Protein AF-A0A949H6M0-F1 (afdb_monomer)

Solvent-accessible surface area (backbone atoms only — not comparable to full-atom values): 24194 Å² total; per-residue (Å²): 130,70,52,68,31,23,47,37,18,48,28,75,62,66,62,69,62,49,54,53,53,49,50,55,47,35,64,76,67,65,34,36,85,38,43,33,29,34,35,40,41,82,47,82,91,57,28,32,40,41,32,39,29,36,50,28,89,49,83,76,54,71,60,66,71,59,50,58,53,56,74,68,38,76,78,55,48,49,75,48,101,52,68,36,48,71,66,57,51,56,74,70,55,92,73,76,76,52,73,49,37,47,68,74,47,67,70,84,65,76,60,91,63,70,55,74,60,68,62,91,70,62,71,73,78,62,78,83,67,99,50,28,68,64,45,18,56,46,35,41,52,48,48,36,54,48,37,72,61,40,53,48,43,47,69,55,53,45,48,54,41,40,76,71,72,44,70,89,54,62,58,56,54,55,50,37,38,33,53,39,33,33,46,61,47,96,83,64,50,36,36,35,46,30,67,26,32,33,26,53,21,82,39,43,100,56,44,72,21,27,35,62,36,24,41,46,52,72,66,51,54,51,54,46,52,75,74,39,56,63,45,75,46,70,23,56,82,22,63,41,49,53,29,43,36,30,40,96,53,54,51,70,57,54,34,49,58,27,46,77,68,73,40,77,50,41,64,44,77,45,55,10,50,54,45,48,69,71,49,62,38,55,67,60,47,59,73,69,38,49,72,53,81,91,77,58,68,90,55,33,48,40,20,36,52,75,74,84,52,70,45,80,48,78,90,78,75,64,65,61,32,26,31,42,34,23,69,60,77,88,85,74,83,81,50,86,78,60,68,35,52,74,42,74,36,31,34,42,42,98,75,72,41,40,28,46,75,59,68,45,32,40,51,38,51,28,27,52,76,69,70,50,83,44,61,30,43,66,42,73,90,63,12,36,35,38,36,41,56,92,60,40,60,31,63,75,62,49,21,19,58,17,49,41,58,53,44,66,61,39,83,55,93,72,22,38,36,40,68,20,48,49,60,67,46,50,62,57,44,30,78,31,64,60,51,38,78,54,134

Sequence (439 aa):
MMPRWYRAYEAHGRLKLKLDQLRGLIERQRMGDVVPVLRVERAPGNQYYLFLGIEHETIGEMPEWVRDVLDRANFLGRPIDKPFTLDEIRSMVGSEVVVHDYMRLLPFHRTDRPPIAAADGAAELDEGHPQAIDESDRCQTFVQLLSALGSGSIATLQRIWHELGGGPGRSLTRMLRLLGYLETDRTGRHWAMAPTVFVPIAHGPHAGAVLLCGRRDQRLVAALAAAFQVEHVMQPHGVGPAACIIHDATPAALVRTAAEQRVTARAMDDLGARLARALPDLGGWVERLEHIPGVHPGRFSVARYDGREFAPVAFSSGQSGLYDLRTRHSRGEPTAQDRAVEYTLLYHAPTGRWLRGDWHGMRYAAIDWAGIACPIQYDPATGWLRVDAQRRWPELYERALVLATGRLPTWRNDGWEYEGIDPQLIATLTPKLNLVREE

Secondary structure (DSSP, 8-state):
---EEEEEEEEES-HHHHHHHHHHHHHHTTGGGT--EEEEEE-GGGEEEEEEEEE-SSTT---HHHHHHHHT-GGG-EEEEEEE-HHHHHHH-SS--EEEETTT-------------STTSSTTS-S--TTHHHHHHHHHHHHHHHHHH-EEEHHHHHHHHHHTT---THHHHHHHHHTTSEEE-TTSSEEEEPPEEEEE--SSTTTT-EEEES---HHHHHHHHHHSEEEEEPPGGG-SPPEEEEES--HHHHHHHHHHTT--EEE-S-HHHHHHHHS--HHHHHHTSEE-TT--GGGEEEEEE-SSSEEE--TTS--SEEEEEEE--SSSPPPGGGGS--EEEEEEGGGTEEEE--HHHHHHHHHHHTT--EEEEEETTTTEEEEEGGGPPPHHHHHHHHHHHS-PPEEETTEEEE-S--HHHHHHHHHHHTEEEE-

Nearest PDB structures (foldseek):
  1phz-assembly1_A  TM=2.791E-01  e=1.138E-01  Rattus norvegicus
  5ent-assembly1_B  TM=4.154E-01  e=1.964E+00  Escherichia coli K-12
  5wa4-assembly1_F  TM=2.236E-01  e=9.638E-01  Thermobispora bispora DSM 43833

Radius of gyration: 25.54 Å; Cα contacts (8 Å, |Δi|>4): 781; chains: 1; bounding box: 56×47×79 Å

Structure (mmCIF, N/CA/C/O backbone):
data_AF-A0A949H6M0-F1
#
_entry.id   AF-A0A949H6M0-F1
#
loop_
_atom_site.group_PDB
_atom_site.id
_atom_site.type_symbol
_atom_site.label_atom_id
_atom_site.label_alt_id
_atom_site.label_comp_id
_atom_site.label_asym_id
_atom_site.label_entity_id
_atom_site.label_seq_id
_atom_site.pdbx_PDB_ins_code
_atom_site.Cartn_x
_atom_site.Cartn_y
_atom_site.Cartn_z
_atom_site.occupancy
_atom_site.B_iso_or_equiv
_atom_site.auth_seq_id
_atom_site.auth_comp_id
_atom_site.auth_asym_id
_atom_site.auth_atom_id
_atom_site.pdbx_PDB_model_num
ATOM 1 N N . MET A 1 1 ? 3.187 -19.108 15.963 1.00 57.84 1 MET A N 1
ATOM 2 C CA . MET A 1 1 ? 2.736 -18.049 16.891 1.00 57.84 1 MET A CA 1
ATOM 3 C C . MET A 1 1 ? 3.398 -18.374 18.217 1.00 57.84 1 MET A C 1
ATOM 5 O O . MET A 1 1 ? 3.224 -19.504 18.655 1.00 57.84 1 MET A O 1
ATOM 9 N N . MET A 1 2 ? 4.247 -17.497 18.762 1.00 79.69 2 MET A N 1
ATOM 10 C CA . MET A 1 2 ? 4.933 -17.787 20.030 1.00 79.69 2 MET A CA 1
ATOM 11 C C . MET A 1 2 ? 3.893 -17.898 21.156 1.00 79.69 2 MET A C 1
ATOM 13 O O . MET A 1 2 ? 2.959 -17.087 21.178 1.00 79.69 2 MET A O 1
ATOM 17 N N . PRO A 1 3 ? 3.979 -18.908 22.041 1.00 87.62 3 PRO A N 1
ATOM 18 C CA . PRO A 1 3 ? 3.060 -19.011 23.161 1.00 87.62 3 PRO A CA 1
ATOM 19 C C . PRO A 1 3 ? 3.249 -17.813 24.098 1.00 87.62 3 PRO A C 1
ATOM 21 O O . PRO A 1 3 ? 4.367 -17.384 24.384 1.00 87.62 3 PRO A O 1
ATOM 24 N N . ARG A 1 4 ? 2.128 -17.260 24.570 1.00 91.50 4 ARG A N 1
ATOM 25 C CA . ARG A 1 4 ? 2.112 -16.144 25.515 1.00 91.50 4 ARG A CA 1
ATOM 26 C C . ARG A 1 4 ? 1.713 -16.645 26.893 1.00 91.50 4 ARG A C 1
ATOM 28 O O . ARG A 1 4 ? 0.636 -17.218 27.056 1.00 91.50 4 ARG A O 1
ATOM 35 N N . TRP A 1 5 ? 2.548 -16.365 27.880 1.00 95.31 5 TRP A N 1
ATOM 36 C CA . TRP A 1 5 ? 2.284 -16.625 29.294 1.00 95.31 5 TRP A CA 1
ATOM 37 C C . TRP A 1 5 ? 2.480 -15.337 30.093 1.00 95.31 5 TRP A C 1
ATOM 39 O O . TRP A 1 5 ? 2.873 -14.320 29.531 1.00 95.31 5 TRP A O 1
ATOM 49 N N . TYR A 1 6 ? 2.154 -15.333 31.380 1.00 95.94 6 TYR A N 1
ATOM 50 C CA . TYR A 1 6 ? 2.202 -14.125 32.194 1.00 95.94 6 TYR A CA 1
ATOM 51 C C . TYR A 1 6 ? 3.027 -14.320 33.463 1.00 95.94 6 TYR A C 1
ATOM 53 O O . TYR A 1 6 ? 2.787 -15.261 34.219 1.00 95.94 6 TYR A O 1
ATOM 61 N N . ARG A 1 7 ? 3.955 -13.395 33.732 1.00 96.19 7 ARG A N 1
ATOM 62 C CA . ARG A 1 7 ? 4.622 -13.276 35.037 1.00 96.19 7 ARG A CA 1
ATOM 63 C C . ARG A 1 7 ? 3.887 -12.244 35.877 1.00 96.19 7 ARG A C 1
ATOM 65 O O . ARG A 1 7 ? 3.662 -11.122 35.416 1.00 96.19 7 ARG A O 1
ATOM 72 N N . ALA A 1 8 ? 3.506 -12.627 37.089 1.00 95.56 8 ALA A N 1
ATOM 73 C CA . ALA A 1 8 ? 2.775 -11.755 37.994 1.00 95.56 8 ALA A CA 1
ATOM 74 C C . ALA A 1 8 ? 3.709 -11.086 39.008 1.00 95.56 8 ALA A C 1
ATOM 76 O O . ALA A 1 8 ? 4.659 -11.698 39.500 1.00 95.56 8 ALA A O 1
ATOM 77 N N . TYR A 1 9 ? 3.401 -9.836 39.336 1.00 96.25 9 TYR A N 1
ATOM 78 C CA . TYR A 1 9 ? 4.044 -9.078 40.399 1.00 96.25 9 TYR A CA 1
ATOM 79 C C . TYR A 1 9 ? 2.986 -8.512 41.334 1.00 96.25 9 TYR A C 1
ATOM 81 O O . TYR A 1 9 ? 2.017 -7.892 40.894 1.00 96.25 9 TYR A O 1
ATOM 89 N N . GLU A 1 10 ? 3.197 -8.706 42.626 1.00 95.12 10 GLU A N 1
ATOM 90 C CA . GLU A 1 10 ? 2.389 -8.132 43.685 1.00 95.12 10 GLU A CA 1
ATOM 91 C C . GLU A 1 10 ? 2.952 -6.761 44.071 1.00 95.12 10 GLU A C 1
ATOM 93 O O . GLU A 1 10 ? 4.084 -6.629 44.551 1.00 95.12 10 GLU A O 1
ATOM 98 N N . ALA A 1 11 ? 2.154 -5.717 43.863 1.00 94.75 11 ALA A N 1
ATOM 99 C CA . ALA A 1 11 ? 2.569 -4.338 44.031 1.00 94.75 11 ALA A CA 1
ATOM 100 C C . ALA A 1 11 ? 1.609 -3.558 44.935 1.00 94.75 11 ALA A C 1
ATOM 102 O O . ALA A 1 11 ? 0.403 -3.774 44.952 1.00 94.75 11 ALA A O 1
ATOM 103 N N . HIS A 1 12 ? 2.170 -2.580 45.645 1.00 93.56 12 HIS A N 1
ATOM 104 C CA . HIS A 1 12 ? 1.432 -1.634 46.478 1.00 93.56 12 HIS A CA 1
ATOM 105 C C . HIS A 1 12 ? 1.715 -0.193 46.033 1.00 93.56 12 HIS A C 1
ATOM 107 O O . HIS A 1 12 ? 2.784 0.097 45.484 1.00 93.56 12 HIS A O 1
ATOM 113 N N . GLY A 1 13 ? 0.782 0.729 46.285 1.00 92.75 13 GLY A N 1
ATOM 114 C CA . GLY A 1 13 ? 0.997 2.173 46.123 1.00 92.75 13 GLY A CA 1
ATOM 115 C C . GLY A 1 13 ? 0.301 2.792 44.906 1.00 92.75 13 GLY A C 1
ATOM 116 O O . GLY A 1 13 ? -0.757 2.351 44.477 1.00 92.75 13 GLY A O 1
ATOM 117 N N . ARG A 1 14 ? 0.864 3.863 44.334 1.00 91.81 14 ARG A N 1
ATOM 118 C CA . ARG A 1 14 ? 0.225 4.592 43.219 1.00 91.81 14 ARG A CA 1
ATOM 119 C C . ARG A 1 14 ? 0.394 3.844 41.892 1.00 91.81 14 ARG A C 1
ATOM 121 O O . ARG A 1 14 ? 1.425 3.993 41.241 1.00 91.81 14 ARG A O 1
ATOM 128 N N . LEU A 1 15 ? -0.640 3.114 41.465 1.00 86.94 15 LEU A N 1
ATOM 129 C CA . LEU A 1 15 ? -0.653 2.339 40.213 1.00 86.94 15 LEU A CA 1
ATOM 130 C C . LEU A 1 15 ? -0.144 3.138 39.002 1.00 86.94 15 LEU A C 1
ATOM 132 O O . LEU A 1 15 ? 0.740 2.671 38.294 1.00 86.94 15 LEU A O 1
ATOM 136 N N . LYS A 1 16 ? -0.647 4.362 38.793 1.00 84.31 16 LYS A N 1
ATOM 137 C CA . LYS A 1 16 ? -0.261 5.204 37.646 1.00 84.31 16 LYS A CA 1
ATOM 138 C C . LYS A 1 16 ? 1.256 5.419 37.556 1.00 84.31 16 LYS A C 1
ATOM 140 O O . LYS A 1 16 ? 1.829 5.222 36.495 1.00 84.31 16 LYS A O 1
ATOM 145 N N . LEU A 1 17 ? 1.904 5.733 38.680 1.00 89.12 17 LEU A N 1
ATOM 146 C CA . LEU A 1 17 ? 3.352 5.950 38.727 1.00 89.12 17 LEU A CA 1
ATOM 147 C C . LEU A 1 17 ? 4.121 4.684 38.325 1.00 89.12 17 LEU A C 1
ATOM 149 O O . LEU A 1 17 ? 5.084 4.770 37.569 1.00 89.12 17 LEU A O 1
ATOM 153 N N . LYS A 1 18 ? 3.674 3.511 38.787 1.00 91.38 18 LYS A N 1
ATOM 154 C CA . LYS A 1 18 ? 4.303 2.233 38.431 1.00 91.38 18 LYS A CA 1
ATOM 155 C C . LYS A 1 18 ? 4.128 1.883 36.962 1.00 91.38 18 LYS A C 1
ATOM 157 O O . LYS A 1 18 ? 5.062 1.385 36.345 1.00 91.38 18 LYS A O 1
ATOM 162 N N . LEU A 1 19 ? 2.951 2.158 36.404 1.00 86.81 19 LEU A N 1
ATOM 163 C CA . LEU A 1 19 ? 2.686 1.966 34.980 1.00 86.81 19 LEU A CA 1
ATOM 164 C C . LEU A 1 19 ? 3.586 2.852 34.118 1.00 86.81 19 LEU A C 1
ATOM 166 O O . LEU A 1 19 ? 4.141 2.366 33.134 1.00 86.81 19 LEU A O 1
ATOM 170 N N . ASP A 1 20 ? 3.771 4.113 34.509 1.00 81.31 20 ASP A N 1
ATOM 171 C CA . ASP A 1 20 ? 4.650 5.050 33.806 1.00 81.31 20 ASP A CA 1
ATOM 172 C C . ASP A 1 20 ? 6.126 4.615 33.909 1.00 81.31 20 ASP A C 1
ATOM 174 O O . ASP A 1 20 ? 6.851 4.620 32.912 1.00 81.31 20 ASP A O 1
ATOM 178 N N . GLN A 1 21 ? 6.564 4.151 35.086 1.00 92.25 21 GLN A N 1
ATOM 179 C CA . GLN A 1 21 ? 7.911 3.602 35.292 1.00 92.25 21 GLN A CA 1
ATOM 180 C C . GLN A 1 21 ? 8.160 2.335 34.468 1.00 92.25 21 GLN A C 1
ATOM 182 O O . GLN A 1 21 ? 9.213 2.208 33.840 1.00 92.25 21 GLN A O 1
ATOM 187 N N . LEU A 1 22 ? 7.190 1.418 34.440 1.00 91.69 22 LEU A N 1
ATOM 188 C CA . LEU A 1 22 ? 7.258 0.187 33.660 1.00 91.69 22 LEU A CA 1
ATOM 189 C C . LEU A 1 22 ? 7.291 0.468 32.161 1.00 91.69 22 LEU A C 1
ATOM 191 O O . LEU A 1 22 ? 8.122 -0.100 31.457 1.00 91.69 22 LEU A O 1
ATOM 195 N N . ARG A 1 23 ? 6.443 1.384 31.680 1.00 83.69 23 ARG A N 1
ATOM 196 C CA . ARG A 1 23 ? 6.458 1.827 30.282 1.00 83.69 23 ARG A CA 1
ATOM 197 C C . ARG A 1 23 ? 7.839 2.361 29.904 1.00 83.69 23 ARG A C 1
ATOM 199 O O . ARG A 1 23 ? 8.443 1.860 28.961 1.00 83.69 23 ARG A O 1
ATOM 206 N N . GLY A 1 24 ? 8.377 3.297 30.688 1.00 80.31 24 GLY A N 1
ATOM 207 C CA . GLY A 1 24 ? 9.706 3.853 30.432 1.00 80.31 24 GLY A CA 1
ATOM 208 C C . GLY A 1 24 ? 10.829 2.811 30.521 1.00 80.31 24 GLY A C 1
ATOM 209 O O . GLY A 1 24 ? 11.848 2.938 29.845 1.00 80.31 24 GLY A O 1
ATOM 210 N N . LEU A 1 25 ? 10.676 1.764 31.339 1.00 91.62 25 LEU A N 1
ATOM 211 C CA . LEU A 1 25 ? 11.620 0.645 31.388 1.00 91.62 25 LEU A CA 1
ATOM 212 C C . LEU A 1 25 ? 11.574 -0.190 30.100 1.00 91.62 25 LEU A C 1
ATOM 214 O O . LEU A 1 25 ? 12.624 -0.428 29.506 1.00 91.62 25 LEU A O 1
ATOM 218 N N . ILE A 1 26 ? 10.377 -0.588 29.660 1.00 86.44 26 ILE A N 1
ATOM 219 C CA . ILE A 1 26 ? 10.167 -1.388 28.445 1.00 86.44 26 ILE A CA 1
ATOM 220 C C . ILE A 1 26 ? 10.673 -0.644 27.208 1.00 86.44 26 ILE A C 1
ATOM 222 O O . ILE A 1 26 ? 11.387 -1.232 26.398 1.00 86.44 26 ILE A O 1
ATOM 226 N N . GLU A 1 27 ? 10.372 0.651 27.090 1.00 76.94 27 GLU A N 1
ATOM 227 C CA . GLU A 1 27 ? 10.819 1.494 25.975 1.00 76.94 27 GLU A CA 1
ATOM 228 C C . GLU A 1 27 ? 12.347 1.643 25.943 1.00 76.94 27 GLU A C 1
ATOM 230 O O . GLU A 1 27 ? 12.973 1.387 24.913 1.00 76.94 27 GLU A O 1
ATOM 235 N N . ARG A 1 28 ? 12.976 2.001 27.074 1.00 84.12 28 ARG A N 1
ATOM 236 C CA . ARG A 1 28 ? 14.437 2.208 27.141 1.00 84.12 28 ARG A CA 1
ATOM 237 C C . ARG A 1 28 ? 15.234 0.939 26.860 1.00 84.12 28 ARG A C 1
ATOM 239 O O . ARG A 1 28 ? 16.299 1.025 26.262 1.00 84.12 28 ARG A O 1
ATOM 246 N N . GLN A 1 29 ? 14.726 -0.214 27.292 1.00 89.50 29 GLN A N 1
ATOM 247 C CA . GLN A 1 29 ? 15.390 -1.512 27.132 1.00 89.50 29 GLN A CA 1
ATOM 248 C C . GLN A 1 29 ? 14.912 -2.277 25.889 1.00 89.50 29 GLN A C 1
ATOM 250 O O . GLN A 1 29 ? 15.319 -3.415 25.687 1.00 89.50 29 GLN A O 1
ATOM 255 N N . ARG A 1 30 ? 14.047 -1.669 25.059 1.00 80.69 30 ARG A N 1
ATOM 256 C CA . ARG A 1 30 ? 13.470 -2.274 23.844 1.00 80.69 30 ARG A CA 1
ATOM 257 C C . ARG A 1 30 ? 12.849 -3.656 24.093 1.00 80.69 30 ARG A C 1
ATOM 259 O O . ARG A 1 30 ? 12.964 -4.557 23.274 1.00 80.69 30 ARG A O 1
ATOM 266 N N . MET A 1 31 ? 12.156 -3.816 25.219 1.00 88.25 31 MET A N 1
ATOM 267 C CA . MET A 1 31 ? 11.521 -5.084 25.608 1.00 88.25 31 MET A CA 1
ATOM 268 C C . MET A 1 31 ? 10.166 -5.328 24.932 1.00 88.25 31 MET A C 1
ATOM 270 O O . MET A 1 31 ? 9.526 -6.327 25.239 1.00 88.25 31 MET A O 1
ATOM 274 N N . GLY A 1 32 ? 9.706 -4.438 24.044 1.00 79.94 32 GLY A N 1
ATOM 275 C CA . GLY A 1 32 ? 8.366 -4.509 23.445 1.00 79.94 32 GLY A CA 1
ATOM 276 C C . GLY A 1 32 ? 8.079 -5.831 22.730 1.00 79.94 32 GLY A C 1
ATOM 277 O O . GLY A 1 32 ? 6.977 -6.355 22.860 1.00 79.94 32 GLY A O 1
ATOM 278 N N . ASP A 1 33 ? 9.089 -6.406 22.075 1.00 77.50 33 ASP A N 1
ATOM 279 C CA . ASP A 1 33 ? 8.958 -7.666 21.335 1.00 77.50 33 ASP A CA 1
ATOM 280 C C . ASP A 1 33 ? 8.820 -8.894 22.255 1.00 77.50 33 ASP A C 1
ATOM 282 O O . ASP A 1 33 ? 8.262 -9.906 21.846 1.00 77.50 33 ASP A O 1
ATOM 286 N N . VAL A 1 34 ? 9.301 -8.813 23.503 1.00 86.19 34 VAL A N 1
ATOM 287 C CA . VAL A 1 34 ? 9.264 -9.924 24.475 1.00 86.19 34 VAL A CA 1
ATOM 288 C C . VAL A 1 34 ? 8.158 -9.737 25.508 1.00 86.19 34 VAL A C 1
ATOM 290 O O . VAL A 1 34 ? 7.534 -10.708 25.927 1.00 86.19 34 VAL A O 1
ATOM 293 N N . VAL A 1 35 ? 7.894 -8.494 25.920 1.00 89.69 35 VAL A N 1
ATOM 294 C CA . VAL A 1 35 ? 6.877 -8.123 26.913 1.00 89.69 35 VAL A CA 1
ATOM 295 C C . VAL A 1 35 ? 5.811 -7.242 26.249 1.00 89.69 35 VAL A C 1
ATOM 297 O O . VAL A 1 35 ? 5.727 -6.038 26.517 1.00 89.69 35 VAL A O 1
ATOM 300 N N . PRO A 1 36 ? 4.984 -7.808 25.351 1.00 81.62 36 PRO A N 1
ATOM 301 C CA . PRO A 1 36 ? 4.087 -7.023 24.514 1.00 81.62 36 PRO A CA 1
ATOM 302 C C . PRO A 1 36 ? 2.885 -6.453 25.261 1.00 81.62 36 PRO A C 1
ATOM 304 O O . PRO A 1 36 ? 2.217 -5.562 24.750 1.00 81.62 36 PRO A O 1
ATOM 307 N N . VAL A 1 37 ? 2.551 -6.965 26.446 1.00 85.31 37 VAL A N 1
ATOM 308 C CA . VAL A 1 37 ? 1.319 -6.591 27.146 1.00 85.31 37 VAL A CA 1
ATOM 309 C C . VAL A 1 37 ? 1.491 -6.635 28.657 1.00 85.31 37 VAL A C 1
ATOM 311 O O . VAL A 1 37 ? 2.177 -7.494 29.190 1.00 85.31 37 VAL A O 1
ATOM 314 N N . LEU A 1 38 ? 0.807 -5.745 29.361 1.00 89.12 38 LEU A N 1
ATOM 315 C CA . LEU A 1 38 ? 0.558 -5.798 30.792 1.00 89.12 38 LEU A CA 1
ATOM 316 C C . LEU A 1 38 ? -0.944 -5.863 31.033 1.00 89.12 38 LEU A C 1
ATOM 318 O O . LEU A 1 38 ? -1.736 -5.202 30.362 1.00 89.12 38 LEU A O 1
ATOM 322 N N . ARG A 1 39 ? -1.340 -6.626 32.042 1.00 88.62 39 ARG A N 1
ATOM 323 C CA . ARG A 1 39 ? -2.681 -6.585 32.618 1.00 88.62 39 ARG A CA 1
ATOM 324 C C . ARG A 1 39 ? -2.579 -6.170 34.076 1.00 88.62 39 ARG A C 1
ATOM 326 O O . ARG A 1 39 ? -1.639 -6.563 34.760 1.00 88.62 39 ARG A O 1
ATOM 333 N N . VAL A 1 40 ? -3.533 -5.372 34.536 1.00 89.06 40 VAL A N 1
ATOM 334 C CA . VAL A 1 40 ? -3.592 -4.928 35.931 1.00 89.06 40 VAL A CA 1
ATOM 335 C C . VAL A 1 40 ? -4.873 -5.429 36.568 1.00 89.06 40 VAL A C 1
ATOM 337 O O . VAL A 1 40 ? -5.949 -5.259 35.997 1.00 89.06 40 VAL A O 1
ATOM 340 N N . GLU A 1 41 ? -4.744 -5.971 37.771 1.00 86.94 41 GLU A N 1
ATOM 341 C CA . GLU A 1 41 ? -5.856 -6.321 38.645 1.00 86.94 41 GLU A CA 1
ATOM 342 C C . GLU A 1 41 ? -5.739 -5.549 39.957 1.00 86.94 41 GLU A C 1
ATOM 344 O O . GLU A 1 41 ? -4.682 -5.542 40.585 1.00 86.94 41 GLU A O 1
ATOM 349 N N . ARG A 1 42 ? -6.818 -4.889 40.381 1.00 84.12 42 ARG A N 1
ATOM 350 C CA . ARG A 1 42 ? -6.848 -4.146 41.645 1.00 84.12 42 ARG A CA 1
ATOM 351 C C . ARG A 1 42 ? -7.369 -5.035 42.768 1.00 84.12 42 ARG A C 1
ATOM 353 O O . ARG A 1 42 ? -8.445 -5.606 42.640 1.00 84.12 42 ARG A O 1
ATOM 360 N N . ALA A 1 43 ? -6.643 -5.062 43.878 1.00 81.38 43 ALA A N 1
ATOM 361 C CA . ALA A 1 43 ? -7.059 -5.679 45.128 1.00 81.38 43 ALA A CA 1
ATOM 362 C C . ALA A 1 43 ? -7.448 -4.595 46.164 1.00 81.38 43 ALA A C 1
ATOM 364 O O . ALA A 1 43 ? -7.087 -3.418 46.013 1.00 81.38 43 ALA A O 1
ATOM 365 N N . PRO A 1 44 ? -8.203 -4.948 47.222 1.00 80.25 44 PRO A N 1
ATOM 366 C CA . PRO A 1 44 ? -8.451 -4.055 48.354 1.00 80.25 44 PRO A CA 1
ATOM 367 C C . PRO A 1 44 ? -7.144 -3.546 48.984 1.00 80.25 44 PRO A C 1
ATOM 369 O O . PRO A 1 44 ? -6.101 -4.183 48.886 1.00 80.25 44 PRO A O 1
ATOM 372 N N . GLY A 1 45 ? -7.181 -2.387 49.647 1.00 82.38 45 GLY A N 1
ATOM 373 C CA . GLY A 1 45 ? -6.019 -1.897 50.404 1.00 82.38 45 GLY A CA 1
ATOM 374 C C . GLY A 1 45 ? -4.882 -1.293 49.567 1.00 82.38 45 GLY A C 1
ATOM 375 O O . GLY A 1 45 ? -3.741 -1.272 50.017 1.00 82.38 45 GLY A O 1
ATOM 376 N N . ASN A 1 46 ? -5.174 -0.758 48.371 1.00 85.56 46 ASN A N 1
ATOM 377 C CA . ASN A 1 46 ? -4.177 -0.137 47.476 1.00 85.56 46 ASN A CA 1
ATOM 378 C C . ASN A 1 46 ? -3.086 -1.117 46.984 1.00 85.56 46 ASN A C 1
ATOM 380 O O . ASN A 1 46 ? -1.979 -0.708 46.608 1.00 85.56 46 ASN A O 1
ATOM 384 N N . GLN A 1 47 ? -3.426 -2.405 46.999 1.00 89.25 47 GLN A N 1
ATOM 385 C CA . GLN A 1 47 ? -2.668 -3.514 46.443 1.00 89.25 47 GLN A CA 1
ATOM 386 C C . GLN A 1 47 ? -3.183 -3.822 45.032 1.00 89.25 47 GLN A C 1
ATOM 388 O O . GLN A 1 47 ? -4.350 -3.595 44.707 1.00 89.25 47 GLN A O 1
ATOM 393 N N . TYR A 1 48 ? -2.310 -4.295 44.155 1.00 90.81 48 TYR A N 1
ATOM 394 C CA . TYR A 1 48 ? -2.673 -4.728 42.810 1.00 90.81 48 TYR A CA 1
ATOM 395 C C . TYR A 1 48 ? -1.670 -5.744 42.282 1.00 90.81 48 TYR A C 1
ATOM 397 O O . TYR A 1 48 ? -0.503 -5.759 42.678 1.00 90.81 48 TYR A O 1
ATOM 405 N N . TYR A 1 49 ? -2.136 -6.553 41.338 1.00 92.94 49 TYR A N 1
ATOM 406 C CA . TYR A 1 49 ? -1.315 -7.487 40.590 1.00 92.94 49 TYR A CA 1
ATOM 407 C C . TYR A 1 49 ? -1.018 -6.924 39.202 1.00 92.94 49 TYR A C 1
ATOM 409 O O . TYR A 1 49 ? -1.908 -6.445 38.492 1.00 92.94 49 TYR A O 1
ATOM 417 N N . LEU A 1 50 ? 0.257 -6.963 38.826 1.00 94.06 50 LEU A N 1
ATOM 418 C CA . LEU A 1 50 ? 0.747 -6.637 37.492 1.00 94.06 50 LEU A CA 1
ATOM 419 C C . LEU A 1 50 ? 1.095 -7.941 36.779 1.00 94.06 50 LEU A C 1
ATOM 421 O O . LEU A 1 50 ? 2.023 -8.631 37.185 1.00 94.06 50 LEU A O 1
ATOM 425 N N . PHE A 1 51 ? 0.383 -8.267 35.708 1.00 94.69 51 PHE A N 1
ATOM 426 C CA . PHE A 1 51 ? 0.642 -9.451 34.895 1.00 94.69 51 PHE A CA 1
ATOM 427 C C . PHE A 1 51 ? 1.324 -9.046 33.589 1.00 94.69 51 PHE A C 1
ATOM 429 O O . PHE A 1 51 ? 0.665 -8.572 32.658 1.00 94.69 51 PHE A O 1
ATOM 436 N N . LEU A 1 52 ? 2.640 -9.225 33.516 1.00 94.88 52 LEU A N 1
ATOM 437 C CA . LEU A 1 52 ? 3.429 -8.996 32.307 1.00 94.88 52 LEU A CA 1
ATOM 438 C C . LEU A 1 52 ? 3.272 -10.195 31.379 1.00 94.88 52 LEU A C 1
ATOM 440 O O . LEU A 1 52 ? 3.683 -11.295 31.733 1.00 94.88 52 LEU A O 1
ATOM 444 N N . GLY A 1 53 ? 2.663 -9.994 30.215 1.00 93.88 53 GLY A N 1
ATOM 445 C CA . GLY A 1 53 ? 2.592 -11.001 29.166 1.00 93.88 53 GLY A CA 1
ATOM 446 C C . GLY A 1 53 ? 3.942 -11.122 28.484 1.00 93.88 53 GLY A C 1
ATOM 447 O O . GLY A 1 53 ? 4.461 -10.119 28.008 1.00 93.88 53 GLY A O 1
ATOM 448 N N . ILE A 1 54 ? 4.476 -12.335 28.453 1.00 94.00 54 ILE A N 1
ATOM 449 C CA . ILE A 1 54 ? 5.787 -12.691 27.926 1.00 94.00 54 ILE A CA 1
ATOM 450 C C . ILE A 1 54 ? 5.577 -13.615 26.730 1.00 94.00 54 ILE A C 1
ATOM 452 O O . ILE A 1 54 ? 4.857 -14.612 26.831 1.00 94.00 54 ILE A O 1
ATOM 456 N N . GLU A 1 55 ? 6.189 -13.266 25.603 1.00 90.56 55 GLU A N 1
ATOM 457 C CA . GLU A 1 55 ? 6.265 -14.113 24.413 1.00 90.56 55 GLU A CA 1
ATOM 458 C C . GLU A 1 55 ? 7.633 -14.789 24.368 1.00 90.56 55 GLU A C 1
ATOM 460 O O . GLU A 1 55 ? 8.673 -14.136 24.293 1.00 90.56 55 GLU A O 1
ATOM 465 N N . HIS A 1 56 ? 7.626 -16.114 24.475 1.00 92.81 56 HIS A N 1
ATOM 466 C CA . HIS A 1 56 ? 8.826 -16.940 24.471 1.00 92.81 56 HIS A CA 1
ATOM 467 C C . HIS A 1 56 ? 8.482 -18.332 23.936 1.00 92.81 56 HIS A C 1
ATOM 469 O O . HIS A 1 56 ? 7.313 -18.708 23.926 1.00 92.81 56 HIS A O 1
ATOM 475 N N . GLU A 1 57 ? 9.471 -19.099 23.479 1.00 90.75 57 GLU A N 1
ATOM 476 C CA . GLU A 1 57 ? 9.237 -20.440 22.917 1.00 90.75 57 GLU A CA 1
ATOM 477 C C . GLU A 1 57 ? 8.696 -21.420 23.969 1.00 90.75 57 GLU A C 1
ATOM 479 O O . GLU A 1 57 ? 7.778 -22.193 23.689 1.00 90.75 57 GLU A O 1
ATOM 484 N N . THR A 1 58 ? 9.203 -21.316 25.198 1.00 93.94 58 THR A N 1
ATOM 485 C CA . THR A 1 58 ? 8.805 -22.142 26.345 1.00 93.94 58 THR A CA 1
ATOM 486 C C . THR A 1 58 ? 7.994 -21.331 27.357 1.00 93.94 58 THR A C 1
ATOM 488 O O . THR A 1 58 ? 8.404 -20.244 27.776 1.00 93.94 58 THR A O 1
ATOM 491 N N . ILE A 1 59 ? 6.854 -21.870 27.802 1.00 92.38 59 ILE A N 1
ATOM 492 C CA . ILE A 1 59 ? 6.032 -21.272 28.867 1.00 92.38 59 ILE A CA 1
ATOM 493 C C . ILE A 1 59 ? 6.816 -21.254 30.184 1.00 92.38 59 ILE A C 1
ATOM 495 O O . ILE A 1 59 ? 7.363 -22.269 30.599 1.00 92.38 59 ILE A O 1
ATOM 499 N N . GLY A 1 60 ? 6.824 -20.105 30.860 1.00 94.00 60 GLY A N 1
ATOM 500 C CA . GLY A 1 60 ? 7.550 -19.905 32.119 1.00 94.00 60 GLY A CA 1
ATOM 501 C C . GLY A 1 60 ? 9.015 -19.511 31.940 1.00 94.00 60 GLY A C 1
ATOM 502 O O . GLY A 1 60 ? 9.645 -19.060 32.896 1.00 94.00 60 GLY A O 1
ATOM 503 N N . GLU A 1 61 ? 9.542 -19.589 30.719 1.00 94.56 61 GLU A N 1
ATOM 504 C CA . GLU A 1 61 ? 10.871 -19.090 30.394 1.00 94.56 61 GLU A CA 1
ATOM 505 C C . GLU A 1 61 ? 10.801 -17.696 29.774 1.00 94.56 61 GLU A C 1
ATOM 507 O O . GLU A 1 61 ? 9.860 -17.335 29.064 1.00 94.56 61 GLU A O 1
ATOM 512 N N . MET A 1 62 ? 11.823 -16.899 30.065 1.00 94.69 62 MET A N 1
ATOM 513 C CA . MET A 1 62 ? 12.062 -15.604 29.444 1.00 94.69 62 MET A CA 1
ATOM 514 C C . MET A 1 62 ? 13.563 -15.448 29.208 1.00 94.69 62 MET A C 1
ATOM 516 O O . MET A 1 62 ? 14.342 -16.040 29.966 1.00 94.69 62 MET A O 1
ATOM 520 N N . PRO A 1 63 ? 13.979 -14.619 28.237 1.00 94.50 63 PRO A N 1
ATOM 521 C CA . PRO A 1 63 ? 15.389 -14.337 28.021 1.00 94.50 63 PRO A CA 1
ATOM 522 C C . PRO A 1 63 ? 16.045 -13.791 29.296 1.00 94.50 63 PRO A C 1
ATOM 524 O O . PRO A 1 63 ? 15.463 -12.945 29.980 1.00 94.50 63 PRO A O 1
ATOM 527 N N . GLU A 1 64 ? 17.265 -14.243 29.599 1.00 94.81 64 GLU A N 1
ATOM 528 C CA . GLU A 1 64 ? 17.985 -13.873 30.832 1.00 94.81 64 GLU A CA 1
ATOM 529 C C . GLU A 1 64 ? 18.112 -12.357 30.996 1.00 94.81 64 GLU A C 1
ATOM 531 O O . GLU A 1 64 ? 17.839 -11.820 32.063 1.00 94.81 64 GLU A O 1
ATOM 536 N N . TRP A 1 65 ? 18.395 -11.640 29.909 1.00 95.00 65 TRP A N 1
ATOM 537 C CA . TRP A 1 65 ? 18.511 -10.185 29.941 1.00 95.00 65 TRP A CA 1
ATOM 538 C C . TRP A 1 65 ? 17.199 -9.482 30.337 1.00 95.00 65 TRP A C 1
ATOM 540 O O . TRP A 1 65 ? 17.238 -8.456 31.017 1.00 95.00 65 TRP A O 1
ATOM 550 N N . VAL A 1 66 ? 16.034 -10.025 29.955 1.00 94.06 66 VAL A N 1
ATOM 551 C CA . VAL A 1 66 ? 14.721 -9.491 30.365 1.00 94.06 66 VAL A CA 1
ATOM 552 C C . VAL A 1 66 ? 14.501 -9.764 31.845 1.00 94.06 66 VAL A C 1
ATOM 554 O O . VAL A 1 66 ? 14.077 -8.867 32.575 1.00 94.06 66 VAL A O 1
ATOM 557 N N . ARG A 1 67 ? 14.838 -10.977 32.300 1.00 95.75 67 ARG A N 1
ATOM 558 C CA . ARG A 1 67 ? 14.773 -11.358 33.714 1.00 95.75 67 ARG A CA 1
ATOM 559 C C . ARG A 1 67 ? 15.608 -10.406 34.567 1.00 95.75 67 ARG A C 1
ATOM 561 O O . ARG A 1 67 ? 15.063 -9.793 35.477 1.00 95.75 67 ARG A O 1
ATOM 568 N N . ASP A 1 68 ? 16.864 -10.179 34.198 1.00 94.62 68 ASP A N 1
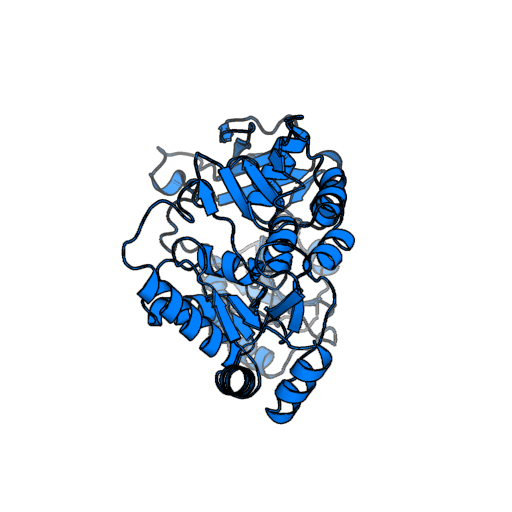ATOM 569 C CA . ASP A 1 68 ? 17.780 -9.289 34.917 1.00 94.62 68 ASP A CA 1
ATOM 570 C C . ASP A 1 68 ? 17.285 -7.840 34.972 1.00 94.62 68 ASP A C 1
ATOM 572 O O . ASP A 1 68 ? 17.525 -7.117 35.941 1.00 94.62 68 ASP A O 1
ATOM 576 N N . VAL A 1 69 ? 16.637 -7.361 33.909 1.00 95.94 69 VAL A N 1
ATOM 577 C CA . VAL A 1 69 ? 16.064 -6.010 33.867 1.00 95.94 69 VAL A CA 1
ATOM 578 C C . VAL A 1 69 ? 14.851 -5.901 34.792 1.00 95.94 69 VAL A C 1
ATOM 580 O O . VAL A 1 69 ? 14.749 -4.928 35.542 1.00 95.94 69 VAL A O 1
ATOM 583 N N . LEU A 1 70 ? 13.945 -6.881 34.757 1.00 95.19 70 LEU A N 1
ATOM 584 C CA . LEU A 1 70 ? 12.735 -6.886 35.582 1.00 95.19 70 LEU A CA 1
ATOM 585 C C . LEU A 1 70 ? 13.045 -7.131 37.063 1.00 95.19 70 LEU A C 1
ATOM 587 O O . LEU A 1 70 ? 12.446 -6.488 37.920 1.00 95.19 70 LEU A O 1
ATOM 591 N N . ASP A 1 71 ? 14.007 -7.996 37.375 1.00 93.62 71 ASP A N 1
ATOM 592 C CA . ASP A 1 71 ? 14.393 -8.307 38.754 1.00 93.62 71 ASP A CA 1
ATOM 593 C C . ASP A 1 71 ? 15.121 -7.119 39.419 1.00 93.62 71 ASP A C 1
ATOM 595 O O . ASP A 1 71 ? 15.001 -6.908 40.625 1.00 93.62 71 ASP A O 1
ATOM 599 N N . ARG A 1 72 ? 15.800 -6.262 38.636 1.00 94.94 72 ARG A N 1
ATOM 600 C CA . ARG A 1 72 ? 16.370 -4.982 39.111 1.00 94.94 72 ARG A CA 1
ATOM 601 C C . ARG A 1 72 ? 15.337 -3.857 39.246 1.00 94.94 72 ARG A C 1
ATOM 603 O O . ARG A 1 72 ? 15.643 -2.791 39.788 1.00 94.94 72 ARG A O 1
ATOM 610 N N . ALA A 1 73 ? 14.119 -4.047 38.746 1.00 95.19 73 ALA A N 1
ATOM 611 C CA . ALA A 1 73 ? 13.075 -3.034 38.773 1.00 95.19 73 ALA A CA 1
ATOM 612 C C . ALA A 1 73 ? 12.321 -3.051 40.111 1.00 95.19 73 ALA A C 1
ATOM 614 O O . ALA A 1 73 ? 11.181 -3.502 40.200 1.00 95.19 73 ALA A O 1
ATOM 615 N N . ASN A 1 74 ? 12.930 -2.465 41.149 1.00 93.75 74 ASN A N 1
ATOM 616 C CA . ASN A 1 74 ? 12.390 -2.418 42.520 1.00 93.75 74 ASN A CA 1
ATOM 617 C C . ASN A 1 74 ? 10.947 -1.886 42.623 1.00 93.75 74 ASN A C 1
ATOM 619 O O . ASN A 1 74 ? 10.237 -2.165 43.588 1.00 93.75 74 ASN A O 1
ATOM 623 N N . PHE A 1 75 ? 10.491 -1.103 41.640 1.00 94.25 75 PHE A N 1
ATOM 624 C CA . PHE A 1 75 ? 9.125 -0.599 41.628 1.00 94.25 75 PHE A CA 1
ATOM 625 C C . PHE A 1 75 ? 8.089 -1.686 41.315 1.00 94.25 75 PHE A C 1
ATOM 627 O O . PHE A 1 75 ? 6.950 -1.515 41.732 1.00 94.25 75 PHE A O 1
ATOM 634 N N . LEU A 1 76 ? 8.425 -2.797 40.650 1.00 93.00 76 LEU A N 1
ATOM 635 C CA . LEU A 1 76 ? 7.455 -3.835 40.272 1.00 93.00 76 LEU A CA 1
ATOM 636 C C . LEU A 1 76 ? 6.845 -4.570 41.472 1.00 93.00 76 LEU A C 1
ATOM 638 O O . LEU A 1 76 ? 5.732 -5.072 41.362 1.00 93.00 76 LEU A O 1
ATOM 642 N N . GLY A 1 77 ? 7.496 -4.536 42.635 1.00 94.06 77 GLY A N 1
ATOM 643 C CA . GLY A 1 77 ? 7.043 -5.250 43.826 1.00 94.06 77 GLY A CA 1
ATOM 644 C C . GLY A 1 77 ? 7.555 -6.689 43.851 1.00 94.06 77 GLY A C 1
ATOM 645 O O . GLY A 1 77 ? 8.616 -6.979 43.301 1.00 94.06 77 GLY A O 1
ATOM 646 N N . ARG A 1 78 ? 6.834 -7.582 44.531 1.00 95.50 78 ARG A N 1
ATOM 647 C CA . ARG A 1 78 ? 7.282 -8.962 44.741 1.00 95.50 78 ARG A CA 1
ATOM 648 C C . ARG A 1 78 ? 6.885 -9.835 43.543 1.00 95.50 78 ARG A C 1
ATOM 650 O O . ARG A 1 78 ? 5.695 -9.887 43.233 1.00 95.50 78 ARG A O 1
ATOM 657 N N . PRO A 1 79 ? 7.825 -10.530 42.878 1.00 95.69 79 PRO A N 1
ATOM 658 C CA . PRO A 1 79 ? 7.469 -11.480 41.833 1.00 95.69 79 PRO A CA 1
ATOM 659 C C . PRO A 1 79 ? 6.743 -12.686 42.436 1.00 95.69 79 PRO A C 1
ATOM 661 O O . PRO A 1 79 ? 7.050 -13.127 43.546 1.00 95.69 79 PRO A O 1
ATOM 664 N N . ILE A 1 80 ? 5.789 -13.226 41.686 1.00 95.00 80 ILE A N 1
ATOM 665 C CA . ILE A 1 80 ? 5.152 -14.505 41.987 1.00 95.00 80 ILE A CA 1
ATOM 666 C C . ILE A 1 80 ? 5.791 -15.542 41.064 1.00 95.00 80 ILE A C 1
ATOM 668 O O . ILE A 1 80 ? 5.636 -15.461 39.844 1.00 95.00 80 ILE A O 1
ATOM 672 N N . ASP A 1 81 ? 6.504 -16.511 41.643 1.00 89.81 81 ASP A N 1
ATOM 673 C CA . ASP A 1 81 ? 7.213 -17.577 40.916 1.00 89.81 81 ASP A CA 1
ATOM 674 C C . ASP A 1 81 ? 6.251 -18.671 40.432 1.00 89.81 81 ASP A C 1
ATOM 676 O O . ASP A 1 81 ? 6.362 -19.853 40.752 1.00 89.81 81 ASP A O 1
ATOM 680 N N . LYS A 1 82 ? 5.256 -18.245 39.657 1.00 93.88 82 LYS A N 1
ATOM 681 C CA . LYS A 1 82 ? 4.339 -19.107 38.927 1.00 93.88 82 LYS A CA 1
ATOM 682 C C . LYS A 1 82 ? 4.041 -18.451 37.574 1.00 93.88 82 LYS A C 1
ATOM 684 O O . LYS A 1 82 ? 3.653 -17.282 37.551 1.00 93.88 82 LYS A O 1
ATOM 689 N N . PRO A 1 83 ? 4.193 -19.164 36.446 1.00 95.00 83 PRO A N 1
ATOM 690 C CA . PRO A 1 83 ? 3.664 -18.693 35.177 1.00 95.00 83 PRO A CA 1
ATOM 691 C C . PRO A 1 83 ? 2.136 -18.792 35.184 1.00 95.00 83 PRO A C 1
ATOM 693 O O . PRO A 1 83 ? 1.573 -19.802 35.604 1.00 95.00 83 PRO A O 1
ATOM 696 N N . PHE A 1 84 ? 1.467 -17.753 34.696 1.00 95.19 84 PHE A N 1
ATOM 697 C CA . PHE A 1 84 ? 0.014 -17.717 34.567 1.00 95.19 84 PHE A CA 1
ATOM 698 C C . PHE A 1 84 ? -0.403 -17.789 33.101 1.00 95.19 84 PHE A C 1
ATOM 700 O O . PHE A 1 84 ? 0.212 -17.184 32.219 1.00 95.19 84 PHE A O 1
ATOM 707 N N . THR A 1 85 ? -1.494 -18.494 32.842 1.00 93.00 85 THR A N 1
ATOM 708 C CA . THR A 1 85 ? -2.212 -18.448 31.569 1.00 93.00 85 THR A CA 1
ATOM 709 C C . THR A 1 85 ? -3.222 -17.301 31.555 1.00 93.00 85 THR A C 1
ATOM 711 O O . THR A 1 85 ? -3.596 -16.748 32.591 1.00 93.00 85 THR A O 1
ATOM 714 N N . LEU A 1 86 ? -3.693 -16.926 30.361 1.00 86.94 86 LEU A N 1
ATOM 715 C CA . LEU A 1 86 ? -4.723 -15.894 30.237 1.00 86.94 86 LEU A CA 1
ATOM 716 C C . LEU A 1 86 ? -6.021 -16.289 30.955 1.00 86.94 86 LEU A C 1
ATOM 718 O O . LEU A 1 86 ? -6.677 -15.426 31.535 1.00 86.94 86 LEU A O 1
ATOM 722 N N . ASP A 1 87 ? -6.386 -17.568 30.904 1.00 85.62 87 ASP A N 1
ATOM 723 C CA . ASP A 1 87 ? -7.624 -18.056 31.507 1.00 85.62 87 ASP A CA 1
ATOM 724 C C . ASP A 1 87 ? -7.523 -18.121 33.035 1.00 85.62 87 ASP A C 1
ATOM 726 O O . ASP A 1 87 ? -8.471 -17.726 33.712 1.00 85.62 87 ASP A O 1
ATOM 730 N N . GLU A 1 88 ? -6.354 -18.469 33.588 1.00 89.38 88 GLU A N 1
ATOM 731 C CA . GLU A 1 88 ? -6.100 -18.338 35.029 1.00 89.38 88 GLU A CA 1
ATOM 732 C C . GLU A 1 88 ? -6.225 -16.881 35.482 1.00 89.38 88 GLU A C 1
ATOM 734 O O . GLU A 1 88 ? -6.952 -16.609 36.433 1.00 89.38 88 GLU A O 1
ATOM 739 N N . ILE A 1 89 ? -5.616 -15.927 34.764 1.00 87.38 89 ILE A N 1
ATOM 740 C CA . ILE A 1 89 ? -5.756 -14.499 35.098 1.00 87.38 89 ILE A CA 1
ATOM 741 C C . ILE A 1 89 ? -7.225 -14.089 35.037 1.00 87.38 89 ILE A C 1
ATOM 743 O O . ILE A 1 89 ? -7.725 -13.485 35.976 1.00 87.38 89 ILE A O 1
ATOM 747 N N . ARG A 1 90 ? -7.949 -14.444 33.969 1.00 80.94 90 ARG A N 1
ATOM 748 C CA . ARG A 1 90 ? -9.381 -14.126 33.831 1.00 80.94 90 ARG A CA 1
ATOM 749 C C . ARG A 1 90 ? -10.222 -14.676 34.979 1.00 80.94 90 ARG A C 1
ATOM 751 O O . ARG A 1 90 ? -11.154 -13.998 35.388 1.00 80.94 90 ARG A O 1
ATOM 758 N N . SER A 1 91 ? -9.899 -15.870 35.476 1.00 79.38 91 SER A N 1
ATOM 759 C CA . SER A 1 91 ? -10.592 -16.471 36.621 1.00 79.38 91 SER A CA 1
ATOM 760 C C . SER A 1 91 ? -10.277 -15.780 37.950 1.00 79.38 91 SER A C 1
ATOM 762 O O . SER A 1 91 ? -11.089 -15.835 38.868 1.00 79.38 91 SER A O 1
ATOM 764 N N . MET A 1 92 ? -9.122 -15.113 38.043 1.00 72.88 92 MET A N 1
ATOM 765 C CA . MET A 1 92 ? -8.711 -14.359 39.226 1.00 72.88 92 MET A CA 1
ATOM 766 C C . MET A 1 92 ? -9.364 -12.968 39.275 1.00 72.88 92 MET A C 1
ATOM 768 O O . MET A 1 92 ? -9.686 -12.502 40.363 1.00 72.88 92 MET A O 1
ATOM 772 N N . VAL A 1 93 ? -9.658 -12.348 38.121 1.00 60.03 93 VAL A N 1
ATOM 773 C CA . VAL A 1 93 ? -10.126 -10.950 38.059 1.00 60.03 93 VAL A CA 1
ATOM 774 C C . VAL A 1 93 ? -11.659 -10.825 38.122 1.00 60.03 93 VAL A C 1
ATOM 776 O O . VAL A 1 93 ? -12.363 -11.189 37.183 1.00 60.03 93 VAL A O 1
ATOM 779 N N . GLY A 1 94 ? -12.185 -10.208 39.189 1.00 49.97 94 GLY A N 1
ATOM 780 C CA . GLY A 1 94 ? -13.632 -10.012 39.405 1.00 49.97 94 GLY A CA 1
ATOM 781 C C . GLY A 1 94 ? -14.330 -8.979 38.500 1.00 49.97 94 GLY A C 1
ATOM 782 O O . GLY A 1 94 ? -15.530 -9.097 38.271 1.00 49.97 94 GLY A O 1
ATOM 783 N N . SER A 1 95 ? -13.617 -7.981 37.962 1.00 46.50 95 SER A N 1
ATOM 784 C CA . SER A 1 95 ? -14.126 -7.030 36.949 1.00 46.50 95 SER A CA 1
ATOM 785 C C . SER A 1 95 ? -13.051 -5.999 36.564 1.00 46.50 95 SER A C 1
ATOM 787 O O . SER A 1 95 ? -12.363 -5.481 37.436 1.00 46.50 95 SER A O 1
ATOM 789 N N . GLU A 1 96 ? -12.962 -5.687 35.263 1.00 47.09 96 GLU A N 1
ATOM 790 C CA . GLU A 1 96 ? -12.041 -4.742 34.590 1.00 47.09 96 GLU A CA 1
ATOM 791 C C . GLU A 1 96 ? -10.539 -5.095 34.598 1.00 47.09 96 GLU A C 1
ATOM 793 O O . GLU A 1 96 ? -9.733 -4.575 35.366 1.00 47.09 96 GLU A O 1
ATOM 798 N N . VAL A 1 97 ? -10.127 -5.911 33.619 1.00 49.28 97 VAL A N 1
ATOM 799 C CA . VAL A 1 97 ? -8.713 -6.010 33.237 1.00 49.28 97 VAL A CA 1
ATOM 800 C C . VAL A 1 97 ? -8.346 -4.810 32.369 1.00 49.28 97 VAL A C 1
ATOM 802 O O . VAL A 1 97 ? -8.703 -4.758 31.189 1.00 49.28 97 VAL A O 1
ATOM 805 N N . VAL A 1 98 ? -7.584 -3.866 32.921 1.00 53.56 98 VAL A N 1
ATOM 806 C CA . VAL A 1 98 ? -6.960 -2.813 32.111 1.00 53.56 98 VAL A CA 1
ATOM 807 C C . VAL A 1 98 ? -5.782 -3.436 31.369 1.00 53.56 98 VAL A C 1
ATOM 809 O O . VAL A 1 98 ? -4.780 -3.824 31.974 1.00 53.56 98 VAL A O 1
ATOM 812 N N . VAL A 1 99 ? -5.931 -3.589 30.054 1.00 53.59 99 VAL A N 1
ATOM 813 C CA . VAL A 1 99 ? -4.882 -4.111 29.177 1.00 53.59 99 VAL A CA 1
ATOM 814 C C . VAL A 1 99 ? -4.013 -2.950 28.716 1.00 53.59 99 VAL A C 1
ATOM 816 O O . VAL A 1 99 ? -4.455 -2.089 27.958 1.00 53.59 99 VAL A O 1
ATOM 819 N N . HIS A 1 100 ? -2.764 -2.949 29.158 1.00 54.03 100 HIS A N 1
ATOM 820 C CA . HIS A 1 100 ? -1.721 -2.084 28.646 1.00 54.03 100 HIS A CA 1
ATOM 821 C C . HIS A 1 100 ? -0.879 -2.857 27.633 1.00 54.03 100 HIS A C 1
ATOM 823 O O . HIS A 1 100 ? 0.102 -3.493 27.983 1.00 54.03 100 HIS A O 1
ATOM 829 N N . ASP A 1 101 ? -1.281 -2.851 26.371 1.00 50.62 101 ASP A N 1
ATOM 830 C CA . ASP A 1 101 ? -0.513 -3.475 25.294 1.00 50.62 101 ASP A CA 1
ATOM 831 C C . ASP A 1 101 ? 0.687 -2.580 24.949 1.00 50.62 101 ASP A C 1
ATOM 833 O O . ASP A 1 101 ? 0.491 -1.547 24.339 1.00 50.62 101 ASP A O 1
ATOM 837 N N . TYR A 1 102 ? 1.912 -2.903 25.364 1.00 55.09 102 TYR A N 1
ATOM 838 C CA . TYR A 1 102 ? 3.118 -2.112 25.074 1.00 55.09 102 TYR A CA 1
ATOM 839 C C . TYR A 1 102 ? 3.587 -2.228 23.626 1.00 55.09 102 TYR A C 1
ATOM 841 O O . TYR A 1 102 ? 4.244 -1.319 23.124 1.00 55.09 102 TYR A O 1
ATOM 849 N N . MET A 1 103 ? 3.174 -3.284 22.923 1.00 43.91 103 MET A N 1
ATOM 850 C CA . MET A 1 103 ? 3.270 -3.332 21.468 1.00 43.91 103 MET A CA 1
ATOM 851 C C . MET A 1 103 ? 2.267 -2.372 20.819 1.00 43.91 103 MET A C 1
ATOM 853 O O . MET A 1 103 ? 2.534 -1.879 19.730 1.00 43.91 103 MET A O 1
ATOM 857 N N . ARG A 1 104 ? 1.141 -2.028 21.457 1.00 41.62 104 ARG A N 1
ATOM 858 C CA . ARG A 1 104 ? 0.127 -1.075 20.949 1.00 41.62 104 ARG A CA 1
ATOM 859 C C . ARG A 1 104 ? 0.039 0.256 21.708 1.00 41.62 104 ARG A C 1
ATOM 861 O O . ARG A 1 104 ? -0.761 1.102 21.320 1.00 41.62 104 ARG A O 1
ATOM 868 N N . LEU A 1 105 ? 0.876 0.483 22.717 1.00 34.81 105 LEU A N 1
ATOM 869 C CA . LEU A 1 105 ? 0.874 1.667 23.570 1.00 34.81 105 LEU A CA 1
ATOM 870 C C . LEU A 1 105 ? 2.243 2.341 23.553 1.00 34.81 105 LEU A C 1
ATOM 872 O O . LEU A 1 105 ? 2.887 2.502 24.589 1.00 34.81 105 LEU A O 1
ATOM 876 N N . LEU A 1 106 ? 2.566 2.922 22.400 1.00 27.98 106 LEU A N 1
ATOM 877 C CA . LEU A 1 106 ? 2.746 4.363 22.482 1.00 27.98 106 LEU A CA 1
ATOM 878 C C . LEU A 1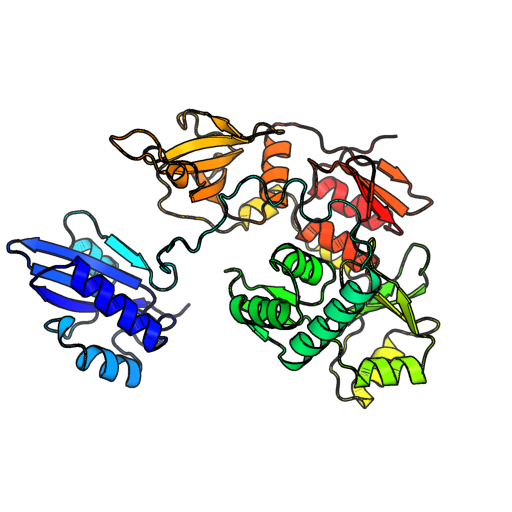 106 ? 1.449 4.892 23.118 1.00 27.98 106 LEU A C 1
ATOM 880 O O . LEU A 1 106 ? 0.373 4.662 22.552 1.00 27.98 106 LEU A O 1
ATOM 884 N N . PRO A 1 107 ? 1.482 5.594 24.267 1.00 28.08 107 PRO A N 1
ATOM 885 C CA . PRO A 1 107 ? 0.485 6.634 24.439 1.00 28.08 107 PRO A CA 1
ATOM 886 C C . PRO A 1 107 ? 0.433 7.336 23.086 1.00 28.08 107 PRO A C 1
ATOM 888 O O . PRO A 1 107 ? 1.485 7.680 22.540 1.00 28.08 107 PRO A O 1
ATOM 891 N N . PHE A 1 108 ? -0.752 7.577 22.542 1.00 29.89 108 PHE A N 1
ATOM 892 C CA . PHE A 1 108 ? -0.902 8.782 21.750 1.00 29.89 108 PHE A CA 1
ATOM 893 C C . PHE A 1 108 ? -0.585 9.948 22.705 1.00 29.89 108 PHE A C 1
ATOM 895 O O . PHE A 1 108 ? -1.463 10.673 23.158 1.00 29.89 108 PHE A O 1
ATOM 902 N N . HIS A 1 109 ? 0.691 10.127 23.062 1.00 25.80 109 HIS A N 1
ATOM 903 C CA . HIS A 1 109 ? 1.220 11.447 23.201 1.00 25.80 109 HIS A CA 1
ATOM 904 C C . HIS A 1 109 ? 0.905 12.049 21.853 1.00 25.80 109 HIS A C 1
ATOM 906 O O . HIS A 1 109 ? 1.400 11.609 20.813 1.00 25.80 109 HIS A O 1
ATOM 912 N N . ARG A 1 110 ? -0.040 12.982 21.920 1.00 32.00 110 ARG A N 1
ATOM 913 C CA . ARG A 1 110 ? 0.028 14.236 21.205 1.00 32.00 110 ARG A CA 1
ATOM 914 C C . ARG A 1 110 ? 1.511 14.626 21.038 1.00 32.00 110 ARG A C 1
ATOM 916 O O . ARG A 1 110 ? 2.033 15.423 21.800 1.00 32.00 110 ARG A O 1
ATOM 923 N N . THR A 1 111 ? 2.216 14.038 20.074 1.00 25.20 111 THR A N 1
ATOM 924 C CA . THR A 1 111 ? 2.856 14.900 19.097 1.00 25.20 111 THR A CA 1
ATOM 925 C C . THR A 1 111 ? 1.722 15.734 18.553 1.00 25.20 111 THR A C 1
ATOM 927 O O . THR A 1 111 ? 0.607 15.221 18.437 1.00 25.20 111 THR A O 1
ATOM 930 N N . ASP A 1 112 ? 1.957 17.011 18.315 1.00 30.06 112 ASP A N 1
ATOM 931 C CA . ASP A 1 112 ? 1.043 17.873 17.586 1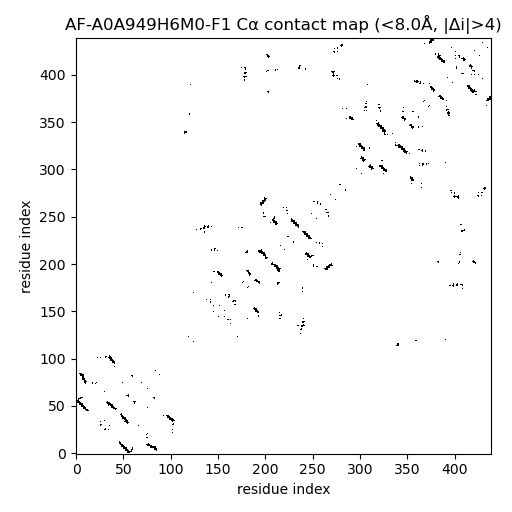.00 30.06 112 ASP A CA 1
ATOM 932 C C . ASP A 1 112 ? 0.796 17.255 16.205 1.00 30.06 112 ASP A C 1
ATOM 934 O O . ASP A 1 112 ? 1.358 17.633 15.185 1.00 30.06 112 ASP A O 1
ATOM 938 N N . ARG A 1 113 ? -0.013 16.197 16.194 1.00 32.88 113 ARG A N 1
ATOM 939 C CA . ARG A 1 113 ? -0.692 15.654 15.058 1.00 32.88 113 ARG A CA 1
ATOM 940 C C . ARG A 1 113 ? -1.608 16.818 14.745 1.00 32.88 113 ARG A C 1
ATOM 942 O O . ARG A 1 113 ? -2.471 17.124 15.582 1.00 32.88 113 ARG A O 1
ATOM 949 N N . PRO A 1 114 ? -1.450 17.467 13.582 1.00 27.67 114 PRO A N 1
ATOM 950 C CA . PRO A 1 114 ? -2.577 18.201 13.070 1.00 27.67 114 PRO A CA 1
ATOM 951 C C . PRO A 1 114 ? -3.772 17.243 13.150 1.00 27.67 114 PRO A C 1
ATOM 953 O O . PRO A 1 114 ? -3.580 16.019 13.011 1.00 27.67 114 PRO A O 1
ATOM 956 N N . PRO A 1 115 ? -4.972 17.754 13.472 1.00 27.98 115 PRO A N 1
ATOM 957 C CA . PRO A 1 115 ? -6.171 16.934 13.447 1.00 27.98 115 PRO A CA 1
ATOM 958 C C . PRO A 1 115 ? -6.115 16.069 12.189 1.00 27.98 115 PRO A C 1
ATOM 960 O O . PRO A 1 115 ? -5.601 16.515 11.160 1.00 27.98 115 PRO A O 1
ATOM 963 N N . ILE A 1 116 ? -6.600 14.829 12.263 1.00 37.59 116 ILE A N 1
ATOM 964 C CA . ILE A 1 116 ? -6.942 14.077 11.053 1.00 37.59 116 ILE A CA 1
ATOM 965 C C . ILE A 1 116 ? -8.111 14.848 10.415 1.00 37.59 116 ILE A C 1
ATOM 967 O O . ILE A 1 116 ? -9.274 14.492 10.528 1.00 37.59 116 ILE A O 1
ATOM 971 N N . ALA A 1 117 ? -7.804 16.017 9.876 1.00 27.84 117 ALA A N 1
ATOM 972 C CA . ALA A 1 117 ? -8.606 16.813 9.002 1.00 27.84 117 ALA A CA 1
ATOM 973 C C . ALA A 1 117 ? -8.195 16.293 7.643 1.00 27.84 117 ALA A C 1
ATOM 975 O O . ALA A 1 117 ? -7.111 16.638 7.197 1.00 27.84 117 ALA A O 1
ATOM 976 N N . ALA A 1 118 ? -8.997 15.398 7.068 1.00 33.62 118 ALA A N 1
ATOM 977 C CA . ALA A 1 118 ? -9.137 15.261 5.619 1.00 33.62 118 ALA A CA 1
ATOM 978 C C . ALA A 1 118 ? -7.831 15.271 4.778 1.00 33.62 118 ALA A C 1
ATOM 980 O O . ALA A 1 118 ? -7.850 15.709 3.630 1.00 33.62 118 ALA A O 1
ATOM 981 N N . ALA A 1 119 ? -6.699 14.811 5.325 1.00 33.38 119 ALA A N 1
ATOM 982 C CA . ALA A 1 119 ? -5.378 15.066 4.742 1.00 33.38 119 ALA A CA 1
ATOM 983 C C . ALA A 1 119 ? -5.086 14.171 3.531 1.00 33.38 119 ALA A C 1
ATOM 985 O O . ALA A 1 119 ? -4.248 14.520 2.710 1.00 33.38 119 ALA A O 1
ATOM 986 N N . ASP A 1 120 ? -5.848 13.091 3.373 1.00 41.28 120 ASP A N 1
ATOM 987 C CA . ASP A 1 120 ? -5.779 12.198 2.215 1.00 41.28 120 ASP A CA 1
ATOM 988 C C . ASP A 1 120 ? -6.785 12.631 1.113 1.00 41.28 120 ASP A C 1
ATOM 990 O O . ASP A 1 120 ? -7.016 11.920 0.136 1.00 41.28 120 ASP A O 1
ATOM 994 N N . GLY A 1 121 ? -7.492 13.758 1.302 1.00 35.31 121 GLY A N 1
ATOM 995 C CA . GLY A 1 121 ? -8.649 14.143 0.485 1.00 35.31 121 GLY A CA 1
ATOM 996 C C . GLY A 1 121 ? -8.358 15.050 -0.711 1.00 35.31 121 GLY A C 1
ATOM 997 O O . GLY A 1 121 ? -9.067 14.948 -1.706 1.00 35.31 121 GLY A O 1
ATOM 998 N N . ALA A 1 122 ? -7.348 15.920 -0.624 1.00 32.91 122 ALA A N 1
ATOM 999 C CA . ALA A 1 122 ? -7.074 16.921 -1.665 1.00 32.91 122 ALA A CA 1
ATOM 1000 C C . ALA A 1 122 ? -5.615 17.414 -1.696 1.00 32.91 122 ALA A C 1
ATOM 1002 O O . ALA A 1 122 ? -5.093 17.688 -2.764 1.00 32.91 122 ALA A O 1
ATOM 1003 N N . ALA A 1 123 ? -4.918 17.464 -0.555 1.00 35.09 123 ALA A N 1
ATOM 1004 C CA . ALA A 1 123 ? -3.593 18.089 -0.462 1.00 35.09 123 ALA A CA 1
ATOM 1005 C C . ALA A 1 123 ? -2.398 17.172 -0.809 1.00 35.09 123 ALA A C 1
ATOM 1007 O O . ALA A 1 123 ? -1.254 17.596 -0.672 1.00 35.09 123 ALA A O 1
ATOM 1008 N N . GLU A 1 124 ? -2.613 15.909 -1.207 1.00 48.62 124 GLU A N 1
ATOM 1009 C CA . GLU A 1 124 ? -1.499 14.962 -1.401 1.00 48.62 124 GLU A CA 1
ATOM 1010 C C . GLU A 1 124 ? -0.667 15.213 -2.668 1.00 48.62 124 GLU A C 1
ATOM 1012 O O . GLU A 1 124 ? 0.472 14.747 -2.717 1.00 48.62 124 GLU A O 1
ATOM 1017 N N . LEU A 1 125 ? -1.206 15.939 -3.657 1.00 48.97 125 LEU A N 1
ATOM 1018 C CA . LEU A 1 125 ? -0.537 16.280 -4.925 1.00 48.97 125 LEU A CA 1
ATOM 1019 C C . LEU A 1 125 ? -1.003 17.643 -5.492 1.00 48.97 125 LEU A C 1
ATOM 1021 O O . LEU A 1 125 ? -0.895 17.868 -6.696 1.00 48.97 125 LEU A O 1
ATOM 1025 N N . ASP A 1 126 ? -1.552 18.529 -4.649 1.00 39.12 126 ASP A N 1
ATOM 1026 C CA . ASP A 1 126 ? -2.132 19.793 -5.116 1.00 39.12 126 ASP A CA 1
ATOM 1027 C C . ASP A 1 126 ? -1.052 20.780 -5.600 1.00 39.12 126 ASP A C 1
ATOM 1029 O O . ASP A 1 126 ? -0.065 21.063 -4.922 1.00 39.12 126 ASP A O 1
ATOM 1033 N N . GLU A 1 127 ? -1.282 21.215 -6.833 1.00 39.97 127 GLU A N 1
ATOM 1034 C CA . GLU A 1 127 ? -0.713 22.283 -7.652 1.00 39.97 127 GLU A CA 1
ATOM 1035 C C . GLU A 1 127 ? 0.678 22.866 -7.317 1.00 39.97 127 GLU A C 1
ATOM 1037 O O . GLU A 1 127 ? 0.855 23.802 -6.541 1.00 39.97 127 GLU A O 1
ATOM 1042 N N . GLY A 1 128 ? 1.662 22.437 -8.118 1.00 39.97 128 GLY A N 1
ATOM 1043 C CA . GLY A 1 128 ? 2.599 23.375 -8.739 1.00 39.97 128 GLY A CA 1
ATOM 1044 C C . GLY A 1 128 ? 3.662 23.981 -7.828 1.00 39.97 128 GLY A C 1
ATOM 1045 O O . GLY A 1 128 ? 3.806 25.201 -7.779 1.00 39.97 128 GLY A O 1
ATOM 1046 N N . HIS A 1 129 ? 4.499 23.158 -7.197 1.00 42.16 129 HIS A N 1
ATOM 1047 C CA . HIS A 1 129 ? 5.789 23.661 -6.731 1.00 42.16 129 HIS A CA 1
ATOM 1048 C C . HIS A 1 129 ? 6.777 23.764 -7.913 1.00 42.16 129 HIS A C 1
ATOM 1050 O O . HIS A 1 129 ? 7.100 22.750 -8.533 1.00 42.16 129 HIS A O 1
ATOM 1056 N N . PRO A 1 130 ? 7.319 24.958 -8.233 1.00 42.22 130 PRO A N 1
ATOM 1057 C CA . PRO A 1 130 ? 8.280 25.165 -9.328 1.00 42.22 130 PRO A CA 1
ATOM 1058 C C . PRO A 1 130 ? 9.676 24.537 -9.088 1.00 42.22 130 PRO A C 1
ATOM 1060 O O . PRO A 1 130 ? 10.654 24.951 -9.703 1.00 42.22 130 PRO A O 1
ATOM 1063 N N . GLN A 1 131 ? 9.789 23.530 -8.212 1.00 55.78 131 GLN A N 1
ATOM 1064 C CA . GLN A 1 131 ? 11.031 22.830 -7.847 1.00 55.78 131 GLN A CA 1
ATOM 1065 C C . GLN A 1 131 ? 11.032 21.335 -8.232 1.00 55.78 131 GLN A C 1
ATOM 1067 O O . GLN A 1 131 ? 11.825 20.559 -7.707 1.00 55.78 131 GLN A O 1
ATOM 1072 N N . ALA A 1 132 ? 10.188 20.932 -9.187 1.00 60.56 132 ALA A N 1
ATOM 1073 C CA . ALA A 1 132 ? 9.985 19.540 -9.616 1.00 60.56 132 ALA A CA 1
ATOM 1074 C C . ALA A 1 132 ? 11.273 18.739 -9.931 1.00 60.56 132 ALA A C 1
ATOM 1076 O O . ALA A 1 132 ? 11.323 17.532 -9.701 1.00 60.56 132 ALA A O 1
ATOM 1077 N N . ILE A 1 133 ? 12.323 19.386 -10.456 1.00 60.53 133 ILE A N 1
ATOM 1078 C CA . ILE A 1 133 ? 13.599 18.713 -10.768 1.00 60.53 133 ILE A CA 1
ATOM 1079 C C . ILE A 1 133 ? 14.371 18.373 -9.483 1.00 60.53 133 ILE A C 1
ATOM 1081 O O . ILE A 1 133 ? 14.813 17.237 -9.321 1.00 60.53 133 ILE A O 1
ATOM 1085 N N . ASP A 1 134 ? 14.470 19.321 -8.544 1.00 77.25 134 ASP A N 1
ATOM 1086 C CA . ASP A 1 134 ? 15.172 19.121 -7.267 1.00 77.25 134 ASP A CA 1
ATOM 1087 C C . ASP A 1 134 ? 14.483 18.048 -6.407 1.00 77.25 134 ASP A C 1
ATOM 1089 O O . ASP A 1 134 ? 15.132 17.255 -5.723 1.00 77.25 134 ASP A O 1
ATOM 1093 N N . GLU A 1 135 ? 13.153 17.961 -6.485 1.00 82.94 135 GLU A N 1
ATOM 1094 C CA . GLU A 1 135 ? 12.388 16.946 -5.763 1.00 82.94 135 GLU A CA 1
ATOM 1095 C C . GLU A 1 135 ? 12.620 15.528 -6.305 1.00 82.94 135 GLU A C 1
ATOM 1097 O O . GLU A 1 135 ? 12.837 14.598 -5.522 1.00 82.94 135 GLU A O 1
ATOM 1102 N N . SER A 1 136 ? 12.660 15.349 -7.626 1.00 85.94 136 SER A N 1
ATOM 1103 C CA . SER A 1 136 ? 12.944 14.044 -8.233 1.00 85.94 136 SER A CA 1
ATOM 1104 C C . SER A 1 136 ? 14.354 13.546 -7.913 1.00 85.94 136 SER A C 1
ATOM 1106 O O . SER A 1 136 ? 14.519 12.386 -7.526 1.00 85.94 136 SER A O 1
ATOM 1108 N N . ASP A 1 137 ? 15.372 14.408 -8.002 1.00 88.94 137 ASP A N 1
ATOM 1109 C CA . ASP A 1 137 ? 16.759 14.046 -7.669 1.00 88.94 137 ASP A CA 1
ATOM 1110 C C . ASP A 1 137 ? 16.901 13.658 -6.191 1.00 88.94 137 ASP A C 1
ATOM 1112 O O . ASP A 1 137 ? 17.578 12.684 -5.827 1.00 88.94 137 ASP A O 1
ATOM 1116 N N . ARG A 1 138 ? 16.183 14.366 -5.317 1.00 90.75 138 ARG A N 1
ATOM 1117 C CA . ARG A 1 138 ? 16.084 14.044 -3.893 1.00 90.75 138 ARG A CA 1
ATOM 1118 C C . ARG A 1 138 ? 15.382 12.711 -3.654 1.00 90.75 138 ARG A C 1
ATOM 1120 O O . ARG A 1 138 ? 15.875 11.899 -2.871 1.00 90.75 138 ARG A O 1
ATOM 1127 N N . CYS A 1 139 ? 14.272 12.440 -4.340 1.00 91.38 139 CYS A N 1
ATOM 1128 C CA . CYS A 1 139 ? 13.589 11.146 -4.287 1.00 91.38 139 CYS A CA 1
ATOM 1129 C C . CYS A 1 139 ? 14.471 10.006 -4.813 1.00 91.38 139 CYS A C 1
ATOM 1131 O O . CYS A 1 139 ? 14.476 8.914 -4.241 1.00 91.38 139 CYS A O 1
ATOM 1133 N N . GLN A 1 140 ? 15.251 10.248 -5.863 1.00 91.56 140 GLN A N 1
ATOM 1134 C CA . GLN A 1 140 ? 16.197 9.280 -6.406 1.00 91.56 140 GLN A CA 1
ATOM 1135 C C . GLN A 1 140 ? 17.298 8.958 -5.387 1.00 91.56 140 GLN A C 1
ATOM 1137 O O . GLN A 1 140 ? 17.559 7.785 -5.104 1.00 91.56 140 GLN A O 1
ATOM 1142 N N . THR A 1 141 ? 17.888 9.988 -4.776 1.00 92.88 141 THR A N 1
ATOM 1143 C CA . THR A 1 141 ? 18.871 9.844 -3.689 1.00 92.88 141 THR A CA 1
ATOM 1144 C C . THR A 1 141 ? 18.273 9.075 -2.511 1.00 92.88 141 THR A C 1
ATOM 1146 O O . THR A 1 141 ? 18.890 8.155 -1.969 1.00 92.88 141 THR A O 1
ATOM 1149 N N . PHE A 1 142 ? 17.028 9.385 -2.151 1.00 93.81 142 PHE A N 1
ATOM 1150 C CA . PHE A 1 142 ? 16.303 8.694 -1.094 1.00 93.81 142 PHE A CA 1
ATOM 1151 C C . PHE A 1 142 ? 16.154 7.196 -1.378 1.00 93.81 142 PHE A C 1
ATOM 1153 O O . PHE A 1 142 ? 16.513 6.371 -0.538 1.00 93.81 142 PHE A O 1
ATOM 1160 N N . VAL A 1 143 ? 15.702 6.820 -2.579 1.00 94.62 143 VAL A N 1
ATOM 1161 C CA . VAL A 1 143 ? 15.570 5.411 -2.982 1.00 94.62 143 VAL A CA 1
ATOM 1162 C C . VAL A 1 143 ? 16.912 4.681 -2.967 1.00 94.62 143 VAL A C 1
ATOM 1164 O O . VAL A 1 143 ? 16.953 3.511 -2.583 1.00 94.62 143 VAL A O 1
ATOM 1167 N N . GLN A 1 144 ? 18.012 5.337 -3.339 1.00 93.12 144 GLN A N 1
ATOM 1168 C CA . GLN A 1 144 ? 19.350 4.740 -3.269 1.00 93.12 144 GLN A CA 1
ATOM 1169 C C . GLN A 1 144 ? 19.769 4.452 -1.820 1.00 93.12 144 GLN A C 1
ATOM 1171 O O . GLN A 1 144 ? 20.255 3.357 -1.527 1.00 93.12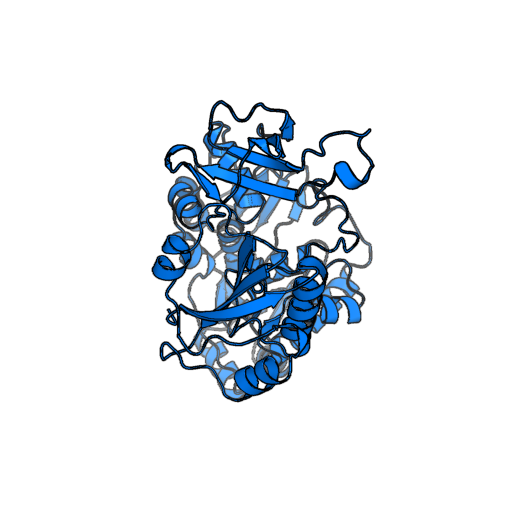 144 GLN A O 1
ATOM 1176 N N . LEU A 1 1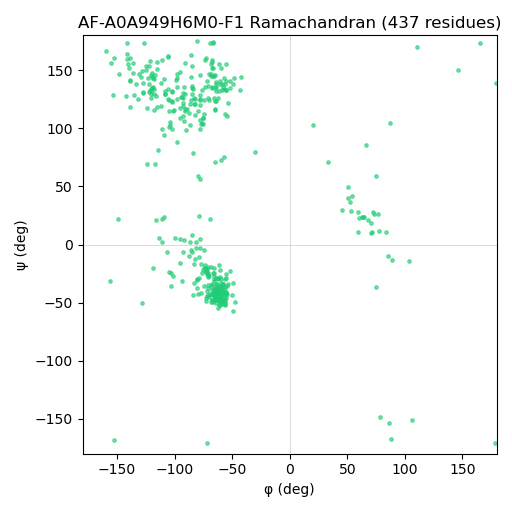45 ? 19.519 5.383 -0.893 1.00 94.56 145 LEU A N 1
ATOM 1177 C CA . LEU A 1 145 ? 19.789 5.178 0.534 1.00 94.56 145 LEU A CA 1
ATOM 1178 C C . LEU A 1 145 ? 18.931 4.049 1.116 1.00 94.56 145 LEU A C 1
ATOM 1180 O O . LEU A 1 145 ? 19.454 3.158 1.790 1.00 94.56 145 LEU A O 1
ATOM 1184 N N . LEU A 1 146 ? 17.628 4.028 0.812 1.00 95.12 146 LEU A N 1
ATOM 1185 C CA . LEU A 1 146 ? 16.745 2.939 1.242 1.00 95.12 146 LEU A CA 1
ATOM 1186 C C . LEU A 1 146 ? 17.170 1.596 0.632 1.00 95.12 146 LEU A C 1
ATOM 1188 O O . LEU A 1 146 ? 17.164 0.576 1.320 1.00 95.12 146 LEU A O 1
ATOM 1192 N N . SER A 1 147 ? 17.618 1.597 -0.626 1.00 94.88 147 SER A N 1
ATOM 1193 C CA . SER A 1 147 ? 18.184 0.426 -1.299 1.00 94.88 147 SER A CA 1
ATOM 1194 C C . SER A 1 147 ? 19.446 -0.084 -0.610 1.00 94.88 147 SER A C 1
ATOM 1196 O O . SER A 1 147 ? 19.641 -1.295 -0.535 1.00 94.88 147 SER A O 1
ATOM 1198 N N . ALA A 1 148 ? 20.304 0.790 -0.086 1.00 92.50 148 ALA A N 1
ATOM 1199 C CA . ALA A 1 148 ? 21.479 0.376 0.678 1.00 92.50 148 ALA A CA 1
ATOM 1200 C C . ALA A 1 148 ? 21.090 -0.270 2.020 1.00 92.50 148 ALA A C 1
ATOM 1202 O O . ALA A 1 148 ? 21.638 -1.312 2.376 1.00 92.50 148 ALA A O 1
ATOM 1203 N N . LEU A 1 149 ? 20.109 0.308 2.720 1.00 94.12 149 LEU A N 1
ATOM 1204 C CA . LEU A 1 149 ? 19.615 -0.186 4.012 1.00 94.12 149 LEU A CA 1
ATOM 1205 C C . LEU A 1 149 ? 18.807 -1.488 3.901 1.00 94.12 149 LEU A C 1
ATOM 1207 O O . LEU A 1 149 ? 18.854 -2.330 4.793 1.00 94.12 149 LEU A O 1
ATOM 1211 N N . GLY A 1 150 ? 18.044 -1.658 2.822 1.00 94.88 150 GLY A N 1
ATOM 1212 C CA . GLY A 1 150 ? 17.229 -2.841 2.541 1.00 94.88 150 GLY A CA 1
ATOM 1213 C C . GLY A 1 150 ? 15.946 -2.956 3.371 1.00 94.88 150 GLY A C 1
ATOM 1214 O O . GLY A 1 150 ? 14.930 -3.385 2.834 1.00 94.88 150 GLY A O 1
ATOM 1215 N N . SER A 1 151 ? 15.948 -2.567 4.647 1.00 96.00 151 SER A N 1
ATOM 1216 C CA . SER A 1 151 ? 14.751 -2.522 5.502 1.00 96.00 151 SER A CA 1
ATOM 1217 C C . SER A 1 151 ? 14.939 -1.596 6.707 1.00 96.00 151 SER A C 1
ATOM 1219 O O . SER A 1 151 ? 16.060 -1.197 7.027 1.00 96.00 151 SER A O 1
ATOM 1221 N N . GLY A 1 152 ? 13.850 -1.252 7.397 1.00 92.56 152 GLY A N 1
ATOM 1222 C CA . GLY A 1 152 ? 13.916 -0.423 8.598 1.00 92.56 152 GLY A CA 1
ATOM 1223 C C . GLY A 1 152 ? 12.557 -0.111 9.219 1.00 92.56 152 GLY A C 1
ATOM 1224 O O . GLY A 1 152 ? 11.529 -0.664 8.837 1.00 92.56 152 GLY A O 1
ATOM 1225 N N . SER A 1 153 ? 12.547 0.791 10.202 1.00 91.50 153 SER A N 1
ATOM 1226 C CA . SER A 1 153 ? 11.306 1.334 10.772 1.00 91.50 153 SER A CA 1
ATOM 1227 C C . SER A 1 153 ? 10.791 2.521 9.949 1.00 91.50 153 SER A C 1
ATOM 1229 O O . SER A 1 153 ? 11.588 3.241 9.340 1.00 91.50 153 SER A O 1
ATOM 1231 N N . ILE A 1 154 ? 9.482 2.792 9.969 1.00 88.19 154 ILE A N 1
ATOM 1232 C CA . ILE A 1 154 ? 8.911 4.002 9.348 1.00 88.19 154 ILE A CA 1
ATOM 1233 C C . ILE A 1 154 ? 9.521 5.279 9.941 1.00 88.19 154 ILE A C 1
ATOM 1235 O O . ILE A 1 154 ? 9.762 6.230 9.204 1.00 88.19 154 ILE A O 1
ATOM 1239 N N . ALA A 1 155 ? 9.864 5.289 11.233 1.00 87.25 155 ALA A N 1
ATOM 1240 C CA . ALA A 1 155 ? 10.567 6.416 11.848 1.00 87.25 155 ALA A CA 1
ATOM 1241 C C . ALA A 1 155 ? 11.944 6.658 11.201 1.00 87.25 155 ALA A C 1
ATOM 1243 O O . ALA A 1 155 ? 12.332 7.799 10.958 1.00 87.25 155 ALA A O 1
ATOM 1244 N N . THR A 1 156 ? 12.671 5.587 10.866 1.00 90.25 156 THR A N 1
ATOM 1245 C CA . THR A 1 156 ? 13.942 5.675 10.132 1.00 90.25 156 THR A CA 1
ATOM 1246 C C . THR A 1 156 ? 13.738 6.246 8.731 1.00 90.25 156 THR A C 1
ATOM 1248 O O . THR A 1 156 ? 14.491 7.127 8.331 1.00 90.25 156 THR A O 1
ATOM 1251 N N . LEU A 1 157 ? 12.708 5.788 8.012 1.00 92.31 157 LEU A N 1
ATOM 1252 C CA . LEU A 1 157 ? 12.357 6.284 6.677 1.00 92.31 157 LEU A CA 1
ATOM 1253 C C . LEU A 1 157 ? 12.052 7.787 6.710 1.00 92.31 157 LEU A C 1
ATOM 1255 O O . LEU A 1 157 ? 12.622 8.553 5.938 1.00 92.31 157 LEU A O 1
ATOM 1259 N N . GLN A 1 158 ? 11.199 8.212 7.646 1.00 89.19 158 GLN A N 1
ATOM 1260 C CA . GLN A 1 158 ? 10.811 9.612 7.829 1.00 89.19 158 GLN A CA 1
ATOM 1261 C C . GLN A 1 158 ? 12.003 10.500 8.181 1.00 89.19 158 GLN A C 1
ATOM 1263 O O . GLN A 1 158 ? 12.121 11.596 7.643 1.00 89.19 158 GLN A O 1
ATOM 1268 N N . ARG A 1 159 ? 12.897 10.020 9.052 1.00 89.44 159 ARG A N 1
ATOM 1269 C CA . ARG A 1 159 ? 14.114 10.749 9.414 1.00 89.44 159 ARG A CA 1
ATOM 1270 C C . ARG A 1 159 ? 15.018 10.969 8.204 1.00 89.44 159 ARG A C 1
ATOM 1272 O O . ARG A 1 159 ? 15.422 12.099 7.978 1.00 89.44 159 ARG A O 1
ATOM 1279 N N . ILE A 1 160 ? 15.290 9.925 7.417 1.00 92.38 160 ILE A N 1
ATOM 1280 C CA . ILE A 1 160 ? 16.139 10.046 6.219 1.00 92.38 160 ILE A CA 1
ATOM 1281 C C . ILE A 1 160 ? 15.506 11.027 5.221 1.00 92.38 160 ILE A C 1
ATOM 1283 O O . ILE A 1 160 ? 16.199 11.878 4.677 1.00 92.38 160 ILE A O 1
ATOM 1287 N N . TRP A 1 161 ? 14.188 10.953 5.003 1.00 91.88 161 TRP A N 1
ATOM 1288 C CA . TRP A 1 161 ? 13.503 11.891 4.109 1.00 91.88 161 TRP A CA 1
ATOM 1289 C C . TRP A 1 161 ? 13.606 13.339 4.597 1.00 91.88 161 TRP A C 1
ATOM 1291 O O . TRP A 1 161 ? 13.883 14.241 3.811 1.00 91.88 161 TRP A O 1
ATOM 1301 N N . HIS A 1 162 ? 13.438 13.555 5.901 1.00 89.75 162 HIS A N 1
ATOM 1302 C CA . HIS A 1 162 ? 13.582 14.871 6.511 1.00 89.75 162 HIS A CA 1
ATOM 1303 C C . HIS A 1 162 ? 15.015 15.415 6.403 1.00 89.75 162 HIS A C 1
ATOM 1305 O O . HIS A 1 162 ? 15.196 16.584 6.076 1.00 89.75 162 HIS A O 1
ATOM 1311 N N . GLU A 1 163 ? 16.031 14.573 6.615 1.00 91.62 163 GLU A N 1
ATOM 1312 C CA . GLU A 1 163 ? 17.451 14.934 6.460 1.00 91.62 163 GLU A CA 1
ATOM 1313 C C . GLU A 1 163 ? 17.802 15.328 5.017 1.00 91.62 163 GLU A C 1
ATOM 1315 O O . GLU A 1 163 ? 18.660 16.180 4.805 1.00 91.62 163 GLU A O 1
ATOM 1320 N N . LEU A 1 164 ? 17.094 14.776 4.028 1.00 90.06 164 LEU A N 1
ATOM 1321 C CA . LEU A 1 164 ? 17.193 15.191 2.625 1.00 90.06 164 LEU A CA 1
ATOM 1322 C C . LEU A 1 164 ? 16.427 16.494 2.319 1.00 90.06 164 LEU A C 1
ATOM 1324 O O . LEU A 1 164 ? 16.343 16.896 1.163 1.00 90.06 164 LEU A O 1
ATOM 1328 N N . GLY A 1 165 ? 15.846 17.156 3.325 1.00 88.25 165 GLY A N 1
ATOM 1329 C CA . GLY A 1 165 ? 15.051 18.379 3.172 1.00 88.25 165 GLY A CA 1
ATOM 1330 C C . GLY A 1 165 ? 13.588 18.127 2.799 1.00 88.25 165 GLY A C 1
ATOM 1331 O O . GLY A 1 165 ? 12.879 19.051 2.406 1.00 88.25 165 GLY A O 1
ATOM 1332 N N . GLY A 1 166 ? 13.129 16.878 2.866 1.00 82.56 166 GLY A N 1
ATOM 1333 C CA . GLY A 1 166 ? 11.763 16.488 2.552 1.00 82.56 166 GLY A CA 1
ATOM 1334 C C . GLY A 1 166 ? 10.721 16.964 3.571 1.00 82.56 166 GLY A C 1
ATOM 1335 O O . GLY A 1 166 ? 10.973 17.014 4.779 1.00 82.56 166 GLY A O 1
ATOM 1336 N N . GLY A 1 167 ? 9.519 17.274 3.077 1.00 76.94 167 GLY A N 1
ATOM 1337 C CA . GLY A 1 167 ? 8.344 17.582 3.898 1.00 76.94 167 GLY A CA 1
ATOM 1338 C C . GLY A 1 167 ? 7.747 16.350 4.608 1.00 76.94 167 GLY A C 1
ATOM 1339 O O . GLY A 1 167 ? 8.339 15.269 4.606 1.00 76.94 167 GLY A O 1
ATOM 1340 N N . PRO A 1 168 ? 6.560 16.463 5.230 1.00 65.31 168 PRO A N 1
ATOM 1341 C CA . PRO A 1 168 ? 5.916 15.345 5.925 1.00 65.31 168 PRO A CA 1
ATOM 1342 C C . PRO A 1 168 ? 5.712 14.116 5.006 1.00 65.31 168 PRO A C 1
ATOM 1344 O O . PRO A 1 168 ? 4.910 14.122 4.081 1.00 65.31 168 PRO A O 1
ATOM 1347 N N . GLY A 1 169 ? 6.436 13.024 5.283 1.00 60.88 169 GLY A N 1
ATOM 1348 C CA . GLY A 1 169 ? 6.653 11.893 4.359 1.00 60.88 169 GLY A CA 1
ATOM 1349 C C . GLY A 1 169 ? 5.530 10.851 4.197 1.00 60.88 169 GLY A C 1
ATOM 1350 O O . GLY A 1 169 ? 5.828 9.698 3.872 1.00 60.88 169 GLY A O 1
ATOM 1351 N N . ARG A 1 170 ? 4.254 11.185 4.450 1.00 57.94 170 ARG A N 1
ATOM 1352 C CA . ARG A 1 170 ? 3.147 10.209 4.293 1.00 57.94 170 ARG A CA 1
ATOM 1353 C C . ARG A 1 170 ? 2.837 9.912 2.823 1.00 57.94 170 ARG A C 1
ATOM 1355 O O . ARG A 1 170 ? 2.853 8.739 2.451 1.00 57.94 170 ARG A O 1
ATOM 1362 N N . SER A 1 171 ? 2.690 10.955 2.000 1.00 75.62 171 SER A N 1
ATOM 1363 C CA . SER A 1 171 ? 2.513 10.829 0.541 1.00 75.62 171 SER A CA 1
ATOM 1364 C C . SER A 1 171 ? 3.671 10.040 -0.094 1.00 75.62 171 SER A C 1
ATOM 1366 O O . SER A 1 171 ? 3.457 9.103 -0.863 1.00 75.62 171 SER A O 1
ATOM 1368 N N . LEU A 1 172 ? 4.906 10.280 0.367 1.00 85.06 172 LEU A N 1
ATOM 1369 C CA . LEU A 1 172 ? 6.101 9.565 -0.091 1.00 85.06 172 LEU A CA 1
ATOM 1370 C C . LEU A 1 172 ? 6.036 8.049 0.130 1.00 85.06 172 LEU A C 1
ATOM 1372 O O . LEU A 1 172 ? 6.408 7.280 -0.751 1.00 85.06 172 LEU A O 1
ATOM 1376 N N . THR A 1 173 ? 5.572 7.595 1.297 1.00 88.75 173 THR A N 1
ATOM 1377 C CA . THR A 1 173 ? 5.532 6.151 1.592 1.00 88.75 173 THR A CA 1
ATOM 1378 C C . THR A 1 173 ? 4.529 5.441 0.685 1.00 88.75 173 THR A C 1
ATOM 1380 O O . THR A 1 173 ? 4.845 4.386 0.131 1.00 88.75 173 THR A O 1
ATOM 1383 N N . ARG A 1 174 ? 3.344 6.036 0.491 1.00 89.88 174 ARG A N 1
ATOM 1384 C CA . ARG A 1 174 ? 2.341 5.533 -0.455 1.00 89.88 174 ARG A CA 1
ATOM 1385 C C . ARG A 1 174 ? 2.902 5.510 -1.872 1.00 89.88 174 ARG A C 1
ATOM 1387 O O . ARG A 1 174 ? 2.832 4.483 -2.536 1.00 89.88 174 ARG A O 1
ATOM 1394 N N . MET A 1 175 ? 3.499 6.610 -2.317 1.00 92.56 175 MET A N 1
ATOM 1395 C CA . MET A 1 175 ? 4.090 6.727 -3.647 1.00 92.56 175 MET A CA 1
ATOM 1396 C C . MET A 1 175 ? 5.142 5.642 -3.913 1.00 92.56 175 MET A C 1
ATOM 1398 O O . MET A 1 175 ? 5.094 4.967 -4.940 1.00 92.56 175 MET A O 1
ATOM 1402 N N . LEU A 1 176 ? 6.074 5.426 -2.979 1.00 95.06 176 LEU A N 1
ATOM 1403 C CA . LEU A 1 176 ? 7.108 4.399 -3.126 1.00 95.06 176 LEU A CA 1
ATOM 1404 C C . LEU A 1 176 ? 6.529 2.980 -3.136 1.00 95.06 176 LEU A C 1
ATOM 1406 O O . LEU A 1 176 ? 7.072 2.113 -3.823 1.00 95.06 176 LEU A O 1
ATOM 1410 N N . ARG A 1 177 ? 5.422 2.740 -2.419 1.00 95.50 177 ARG A N 1
ATOM 1411 C CA . ARG A 1 177 ? 4.664 1.483 -2.500 1.00 95.50 177 ARG A CA 1
ATOM 1412 C C . ARG A 1 177 ? 3.986 1.325 -3.858 1.00 95.50 177 ARG A C 1
ATOM 1414 O O . ARG A 1 177 ? 4.141 0.275 -4.473 1.00 95.50 177 ARG A O 1
ATOM 1421 N N . LEU A 1 178 ? 3.300 2.356 -4.359 1.00 95.88 178 LEU A N 1
ATOM 1422 C CA . LEU A 1 178 ? 2.655 2.347 -5.679 1.00 95.88 178 LEU A CA 1
ATOM 1423 C C . LEU A 1 178 ? 3.664 2.039 -6.795 1.00 95.88 178 LEU A C 1
ATOM 1425 O O . LEU A 1 178 ? 3.428 1.152 -7.608 1.00 95.88 178 LEU A O 1
ATOM 1429 N N . LEU A 1 179 ? 4.827 2.693 -6.773 1.00 96.00 179 LEU A N 1
ATOM 1430 C CA . LEU A 1 179 ? 5.912 2.469 -7.736 1.00 96.00 179 LEU A CA 1
ATOM 1431 C C . LEU A 1 179 ? 6.687 1.154 -7.510 1.00 96.00 179 LEU A C 1
ATOM 1433 O O . LEU A 1 179 ? 7.576 0.810 -8.287 1.00 96.00 179 LEU A O 1
ATOM 1437 N N . GLY A 1 180 ? 6.374 0.410 -6.446 1.00 96.06 180 GLY A N 1
ATOM 1438 C CA . GLY A 1 180 ? 6.974 -0.889 -6.159 1.00 96.06 180 GLY A CA 1
ATOM 1439 C C . GLY A 1 180 ? 8.423 -0.842 -5.690 1.00 96.06 180 GLY A C 1
ATOM 1440 O O . GLY A 1 180 ? 9.149 -1.806 -5.915 1.00 96.06 180 GLY A O 1
ATOM 1441 N N . TYR A 1 181 ? 8.858 0.240 -5.043 1.00 96.44 181 TYR A N 1
ATOM 1442 C CA . TYR A 1 181 ? 10.186 0.315 -4.425 1.00 96.44 181 TYR A CA 1
ATOM 1443 C C . TYR A 1 181 ? 10.239 -0.373 -3.068 1.00 96.44 181 TYR A C 1
ATOM 1445 O O . TYR A 1 181 ? 11.249 -0.993 -2.741 1.00 96.44 181 TYR A O 1
ATOM 1453 N N . LEU A 1 182 ? 9.176 -0.264 -2.273 1.00 95.75 182 LEU A N 1
ATOM 1454 C CA . LEU A 1 182 ? 9.132 -0.825 -0.928 1.00 95.75 182 LEU A CA 1
ATOM 1455 C C . LEU A 1 182 ? 7.771 -1.425 -0.598 1.00 95.75 182 LEU A C 1
ATOM 1457 O O . LEU A 1 182 ? 6.750 -1.071 -1.182 1.00 95.75 182 LEU A O 1
ATOM 1461 N N . GLU A 1 183 ? 7.784 -2.299 0.396 1.00 95.31 183 GLU A N 1
ATOM 1462 C CA . GLU A 1 183 ? 6.615 -2.830 1.081 1.00 95.31 183 GLU A CA 1
ATOM 1463 C C . GLU A 1 183 ? 6.629 -2.377 2.536 1.00 95.31 183 GLU A C 1
ATOM 1465 O O . GLU A 1 183 ? 7.692 -2.111 3.104 1.00 95.31 183 GLU A O 1
ATOM 1470 N N . THR A 1 184 ? 5.458 -2.355 3.164 1.00 92.38 184 THR A N 1
ATOM 1471 C CA . THR A 1 184 ? 5.349 -2.230 4.620 1.00 92.38 184 THR A CA 1
ATOM 1472 C C . THR A 1 184 ? 4.745 -3.486 5.214 1.00 92.38 184 THR A C 1
ATOM 1474 O O . THR A 1 184 ? 3.930 -4.161 4.584 1.00 92.38 184 THR A O 1
ATOM 1477 N N . ASP A 1 185 ? 5.109 -3.783 6.453 1.00 86.75 185 ASP A N 1
ATOM 1478 C CA . ASP A 1 185 ? 4.489 -4.869 7.196 1.00 86.75 185 ASP A CA 1
ATOM 1479 C C . ASP A 1 185 ? 3.007 -4.576 7.507 1.00 86.75 185 ASP A C 1
ATOM 1481 O O . ASP A 1 185 ? 2.493 -3.477 7.283 1.00 86.75 185 ASP A O 1
ATOM 1485 N N . ARG A 1 186 ? 2.302 -5.568 8.063 1.00 79.06 186 ARG A N 1
ATOM 1486 C CA . ARG A 1 186 ? 0.874 -5.433 8.406 1.00 79.06 186 ARG A CA 1
ATOM 1487 C C . ARG A 1 186 ? 0.603 -4.331 9.426 1.00 79.06 186 ARG A C 1
ATOM 1489 O O . ARG A 1 186 ? -0.495 -3.789 9.441 1.00 79.06 186 ARG A O 1
ATOM 1496 N N . THR A 1 187 ? 1.573 -4.027 10.289 1.00 77.88 187 THR A N 1
ATOM 1497 C CA . THR A 1 187 ? 1.421 -2.974 11.300 1.00 77.88 187 THR A CA 1
ATOM 1498 C C . THR A 1 187 ? 1.702 -1.579 10.742 1.00 77.88 187 THR A C 1
ATOM 1500 O O . THR A 1 187 ? 1.398 -0.589 11.408 1.00 77.88 187 THR A O 1
ATOM 1503 N N . GLY A 1 188 ? 2.278 -1.492 9.536 1.00 84.25 188 GLY A N 1
ATOM 1504 C CA . GLY A 1 188 ? 2.731 -0.242 8.939 1.00 84.25 188 GLY A CA 1
ATOM 1505 C C . GLY A 1 188 ? 3.859 0.416 9.734 1.00 84.25 188 GLY A C 1
ATOM 1506 O O . GLY A 1 188 ? 4.000 1.633 9.680 1.00 84.25 188 GLY A O 1
ATOM 1507 N N . ARG A 1 189 ? 4.625 -0.348 10.521 1.00 84.06 189 ARG A N 1
ATOM 1508 C CA . ARG A 1 189 ? 5.729 0.165 11.354 1.00 84.06 189 ARG A CA 1
ATOM 1509 C C . ARG A 1 189 ? 7.088 -0.126 10.761 1.00 84.06 189 ARG A C 1
ATOM 1511 O O . ARG A 1 189 ? 8.038 0.606 11.045 1.00 84.06 189 ARG A O 1
ATOM 1518 N N . HIS A 1 190 ? 7.168 -1.162 9.939 1.00 90.31 190 HIS A N 1
ATOM 1519 C CA . HIS A 1 190 ? 8.389 -1.579 9.281 1.00 90.31 190 HIS A CA 1
ATOM 1520 C C . HIS A 1 190 ? 8.214 -1.527 7.774 1.00 90.31 190 HIS A C 1
ATOM 1522 O O . HIS A 1 190 ? 7.124 -1.756 7.248 1.00 90.31 190 HIS A O 1
ATOM 1528 N N . TRP A 1 191 ? 9.307 -1.229 7.089 1.00 95.44 191 TRP A N 1
ATOM 1529 C CA . TRP A 1 191 ? 9.394 -1.253 5.641 1.00 95.44 191 TRP A CA 1
ATOM 1530 C C . TRP A 1 191 ? 10.537 -2.161 5.202 1.00 95.44 191 TRP A C 1
ATOM 1532 O O . TRP A 1 191 ? 11.519 -2.350 5.926 1.00 95.44 191 TRP A O 1
ATOM 1542 N N . ALA A 1 192 ? 10.410 -2.704 3.999 1.00 97.25 192 ALA A N 1
ATOM 1543 C CA . ALA A 1 192 ? 11.452 -3.459 3.322 1.00 97.25 192 ALA A CA 1
ATOM 1544 C C . ALA A 1 192 ? 11.472 -3.079 1.842 1.00 97.25 192 ALA A C 1
ATOM 1546 O O . ALA A 1 192 ? 10.419 -2.896 1.234 1.00 97.25 192 ALA A O 1
ATOM 1547 N N . MET A 1 193 ? 12.662 -2.966 1.258 1.00 97.19 193 MET A N 1
ATOM 1548 C CA . MET A 1 193 ? 12.809 -2.758 -0.177 1.00 97.19 193 MET A CA 1
ATOM 1549 C C . MET A 1 193 ? 12.298 -3.975 -0.933 1.00 97.19 193 MET A C 1
ATOM 1551 O O . MET A 1 193 ? 12.640 -5.116 -0.612 1.00 97.19 193 MET A O 1
ATOM 1555 N N . ALA A 1 194 ? 11.524 -3.720 -1.979 1.00 97.00 194 ALA A N 1
ATOM 1556 C CA . ALA A 1 194 ? 11.170 -4.746 -2.936 1.00 97.00 194 ALA A CA 1
ATOM 1557 C C . ALA A 1 194 ? 12.438 -5.223 -3.672 1.00 97.00 194 ALA A C 1
ATOM 1559 O O . ALA A 1 194 ? 13.355 -4.429 -3.915 1.00 97.00 194 ALA A O 1
ATOM 1560 N N . PRO A 1 195 ? 12.530 -6.514 -4.030 1.00 96.38 195 PRO A N 1
ATOM 1561 C CA . PRO A 1 195 ? 13.656 -7.018 -4.808 1.00 96.38 195 PRO A CA 1
ATOM 1562 C C . PRO 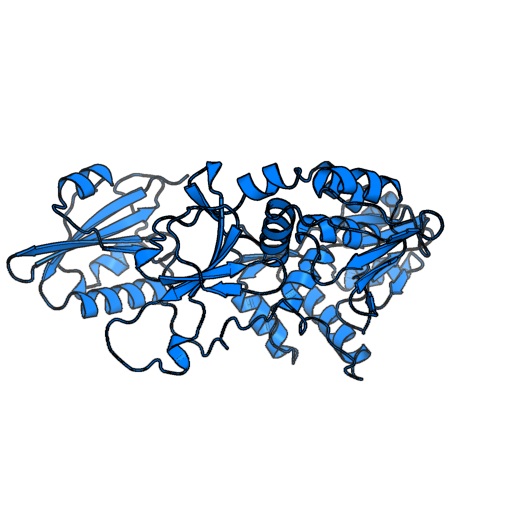A 1 195 ? 13.731 -6.321 -6.170 1.00 96.38 195 PRO A C 1
ATOM 1564 O O . PRO A 1 195 ? 12.722 -5.849 -6.688 1.00 96.38 195 PRO A O 1
ATOM 1567 N N . THR A 1 196 ? 14.921 -6.288 -6.766 1.00 97.50 196 THR A N 1
ATOM 1568 C CA . THR A 1 196 ? 15.109 -5.779 -8.127 1.00 97.50 196 THR A CA 1
ATOM 1569 C C . THR A 1 196 ? 14.366 -6.669 -9.122 1.00 97.50 196 THR A C 1
ATOM 1571 O O . THR A 1 196 ? 14.599 -7.882 -9.179 1.00 97.50 196 THR A O 1
ATOM 1574 N N . VAL A 1 197 ? 13.473 -6.077 -9.912 1.00 97.38 197 VAL A N 1
ATOM 1575 C CA . VAL A 1 197 ? 12.675 -6.798 -10.911 1.00 97.38 197 VAL A CA 1
ATOM 1576 C C . VAL A 1 197 ? 12.690 -6.048 -12.238 1.00 97.38 197 VAL A C 1
ATOM 1578 O O . VAL A 1 197 ? 12.554 -4.830 -12.266 1.00 97.38 197 VAL A O 1
ATOM 1581 N N . PHE A 1 198 ? 12.831 -6.793 -13.330 1.00 98.00 198 PHE A N 1
ATOM 1582 C CA . PHE A 1 198 ? 12.677 -6.319 -14.700 1.00 98.00 198 PHE A CA 1
ATOM 1583 C C . PHE A 1 198 ? 11.311 -6.750 -15.233 1.00 98.00 198 PHE A C 1
ATOM 1585 O O . PHE A 1 198 ? 11.009 -7.948 -15.236 1.00 98.00 198 PHE A O 1
ATOM 1592 N N . VAL A 1 199 ? 10.499 -5.783 -15.659 1.00 96.88 199 VAL A N 1
ATOM 1593 C CA . VAL A 1 199 ? 9.109 -5.994 -16.083 1.00 96.88 199 VAL A CA 1
ATOM 1594 C C . VAL A 1 199 ? 8.914 -5.466 -17.505 1.00 96.88 199 VAL A C 1
ATOM 1596 O O . VAL A 1 199 ? 9.084 -4.267 -17.715 1.00 96.88 199 VAL A O 1
ATOM 1599 N N . PRO A 1 200 ? 8.573 -6.309 -18.494 1.00 96.62 200 PRO A N 1
ATOM 1600 C CA . PRO A 1 200 ? 8.216 -5.836 -19.828 1.00 96.62 200 PRO A CA 1
ATOM 1601 C C . PRO A 1 200 ? 6.995 -4.913 -19.785 1.00 96.62 200 PRO A C 1
ATOM 1603 O O . PRO A 1 200 ? 6.018 -5.214 -19.097 1.00 96.62 200 PRO A O 1
ATOM 1606 N N . ILE A 1 201 ? 7.038 -3.821 -20.545 1.00 95.25 201 ILE A N 1
ATOM 1607 C CA . ILE A 1 201 ? 5.911 -2.904 -20.715 1.00 95.25 201 ILE A CA 1
ATOM 1608 C C . ILE A 1 201 ? 5.107 -3.366 -21.931 1.00 95.25 201 ILE A C 1
ATOM 1610 O O . ILE A 1 201 ? 5.612 -3.389 -23.054 1.00 95.25 201 ILE A O 1
ATOM 1614 N N . ALA A 1 202 ? 3.853 -3.755 -21.704 1.00 91.06 202 ALA A N 1
ATOM 1615 C CA . ALA A 1 202 ? 2.997 -4.314 -22.74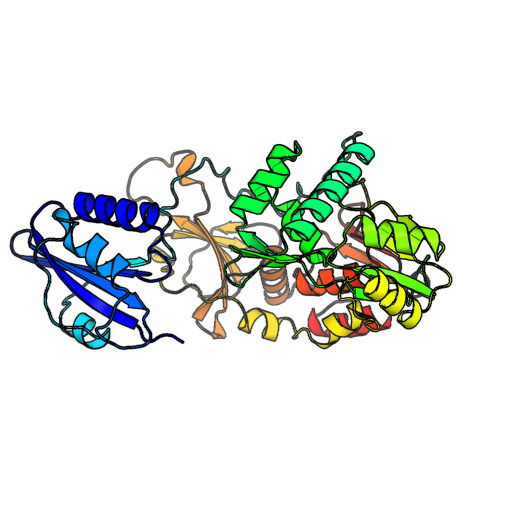9 1.00 91.06 202 ALA A CA 1
ATOM 1616 C C . ALA A 1 202 ? 2.312 -3.239 -23.613 1.00 91.06 202 ALA A C 1
ATOM 1618 O O . ALA A 1 202 ? 2.103 -3.451 -24.804 1.00 91.06 202 ALA A O 1
ATOM 1619 N N . HIS A 1 203 ? 1.976 -2.086 -23.025 1.00 90.50 203 HIS A N 1
ATOM 1620 C CA . HIS A 1 203 ? 1.129 -1.065 -23.645 1.00 90.50 203 HIS A CA 1
ATOM 1621 C C . HIS A 1 203 ? 1.638 0.363 -23.392 1.00 90.50 203 HIS A C 1
ATOM 1623 O O . HIS A 1 203 ? 2.407 0.618 -22.467 1.00 90.50 203 HIS A O 1
ATOM 1629 N N . GLY A 1 204 ? 1.181 1.304 -24.225 1.00 90.69 204 GLY A N 1
ATOM 1630 C CA . GLY A 1 204 ? 1.496 2.729 -24.111 1.00 90.69 204 GLY A CA 1
ATOM 1631 C C . GLY A 1 204 ? 2.774 3.168 -24.844 1.00 90.69 204 GLY A C 1
ATOM 1632 O O . GLY A 1 204 ? 3.318 2.414 -25.650 1.00 90.69 204 GLY A O 1
ATOM 1633 N N . PRO A 1 205 ? 3.267 4.393 -24.570 1.00 91.44 205 PRO A N 1
ATOM 1634 C CA . PRO A 1 205 ? 4.396 5.000 -25.291 1.00 91.44 205 PRO A CA 1
ATOM 1635 C C . PRO A 1 205 ? 5.718 4.227 -25.203 1.00 91.44 205 PRO A C 1
ATOM 1637 O O . PRO A 1 205 ? 6.581 4.396 -26.057 1.00 91.44 205 PRO A O 1
ATOM 1640 N N . HIS A 1 206 ? 5.870 3.378 -24.183 1.00 94.62 206 HIS A N 1
ATOM 1641 C CA . HIS A 1 206 ? 7.069 2.569 -23.949 1.00 94.62 206 HIS A CA 1
ATOM 1642 C C . HIS A 1 206 ? 6.814 1.068 -24.168 1.00 94.62 206 HIS A C 1
ATOM 1644 O O . HIS A 1 206 ? 7.532 0.234 -23.617 1.00 94.62 206 HIS A O 1
ATOM 1650 N N . ALA A 1 207 ? 5.776 0.704 -24.931 1.00 93.81 207 ALA A N 1
ATOM 1651 C CA . ALA A 1 207 ? 5.491 -0.691 -25.252 1.00 93.81 207 ALA A CA 1
ATOM 1652 C C . ALA A 1 207 ? 6.708 -1.371 -25.909 1.00 93.81 207 ALA A C 1
ATOM 1654 O O . ALA A 1 207 ? 7.326 -0.823 -26.821 1.00 93.81 207 ALA A O 1
ATOM 1655 N N . GLY A 1 208 ? 7.052 -2.569 -25.435 1.00 94.88 208 GLY A N 1
ATOM 1656 C CA . GLY A 1 208 ? 8.234 -3.321 -25.871 1.00 94.88 208 GLY A CA 1
ATOM 1657 C C . GLY A 1 208 ? 9.516 -3.020 -25.083 1.00 94.88 208 GLY A C 1
ATOM 1658 O O . GLY A 1 208 ? 10.457 -3.809 -25.156 1.00 94.88 208 GLY A O 1
ATOM 1659 N N . ALA A 1 209 ? 9.550 -1.947 -24.289 1.00 97.25 209 ALA A N 1
ATOM 1660 C CA . ALA A 1 209 ? 10.648 -1.671 -23.366 1.00 97.25 209 ALA A CA 1
ATOM 1661 C C . ALA A 1 209 ? 10.517 -2.479 -22.060 1.00 97.25 209 ALA A C 1
ATOM 1663 O O . ALA A 1 209 ? 9.522 -3.169 -21.813 1.00 97.25 209 ALA A O 1
ATOM 1664 N N . VAL A 1 210 ? 11.527 -2.383 -21.193 1.00 98.06 210 VAL A N 1
ATOM 1665 C CA . VAL A 1 210 ? 11.553 -3.045 -19.883 1.00 98.06 210 VAL A CA 1
ATOM 1666 C C . VAL A 1 210 ? 11.692 -2.024 -18.757 1.00 98.06 210 VAL A C 1
ATOM 1668 O O . VAL A 1 210 ? 12.631 -1.235 -18.723 1.00 98.06 210 VAL A O 1
ATOM 1671 N N . LEU A 1 211 ? 10.781 -2.078 -17.792 1.00 97.69 211 LEU A N 1
ATOM 1672 C CA . LEU A 1 211 ? 10.797 -1.282 -16.572 1.00 97.69 211 LEU A CA 1
ATOM 1673 C C . LEU A 1 211 ? 11.675 -1.938 -15.495 1.00 97.69 211 LEU A C 1
ATOM 1675 O O . LEU A 1 211 ? 11.545 -3.130 -15.208 1.00 97.69 211 LEU A O 1
ATOM 1679 N N . LEU A 1 212 ? 12.525 -1.144 -14.842 1.00 97.44 212 LEU A N 1
ATOM 1680 C CA . LEU A 1 212 ? 13.270 -1.542 -13.644 1.00 97.44 212 LEU A CA 1
ATOM 1681 C C . LEU A 1 212 ? 12.500 -1.160 -12.365 1.00 97.44 212 LEU A C 1
ATOM 1683 O O . LEU A 1 212 ? 12.426 0.015 -12.005 1.00 97.44 212 LEU A O 1
ATOM 1687 N N . CYS A 1 213 ? 11.993 -2.145 -11.626 1.00 95.62 213 CYS A N 1
ATOM 1688 C CA . CYS A 1 213 ? 11.280 -1.976 -10.354 1.00 95.62 213 CYS A CA 1
ATOM 1689 C C . CYS A 1 213 ? 12.121 -2.400 -9.136 1.00 95.62 213 CYS A C 1
ATOM 1691 O O . CYS A 1 213 ? 13.074 -3.175 -9.249 1.00 95.62 213 CYS A O 1
ATOM 1693 N N . GLY A 1 214 ? 11.708 -1.941 -7.950 1.00 95.75 214 GLY A N 1
ATOM 1694 C CA . GLY A 1 214 ? 12.274 -2.363 -6.670 1.00 95.75 214 GLY A CA 1
ATOM 1695 C C . GLY A 1 214 ? 13.609 -1.714 -6.328 1.00 95.75 214 GLY A C 1
ATOM 1696 O O . GLY A 1 214 ? 13.863 -0.557 -6.661 1.00 95.75 214 GLY A O 1
ATOM 1697 N N . ARG A 1 215 ? 14.459 -2.453 -5.610 1.00 94.62 215 ARG A N 1
ATOM 1698 C CA . ARG A 1 215 ? 15.784 -2.003 -5.176 1.00 94.62 215 ARG A CA 1
ATOM 1699 C C . ARG A 1 215 ? 16.629 -1.553 -6.369 1.00 94.62 215 ARG A C 1
ATOM 1701 O O . ARG A 1 215 ? 16.761 -2.281 -7.354 1.00 94.62 215 ARG A O 1
ATOM 1708 N N . ARG A 1 216 ? 17.261 -0.385 -6.234 1.00 91.62 216 ARG A N 1
ATOM 1709 C CA . ARG A 1 216 ? 18.188 0.175 -7.222 1.00 91.62 216 ARG A CA 1
ATOM 1710 C C . ARG A 1 216 ? 19.459 0.631 -6.522 1.00 91.62 216 ARG A C 1
ATOM 1712 O O . ARG A 1 216 ? 19.401 1.440 -5.601 1.00 91.62 216 ARG A O 1
ATOM 1719 N N . ASP A 1 217 ? 20.603 0.145 -6.980 1.00 87.69 217 ASP A N 1
ATOM 1720 C CA . ASP A 1 217 ? 21.890 0.722 -6.609 1.00 87.69 217 ASP A CA 1
ATOM 1721 C C . ASP A 1 217 ? 22.541 1.408 -7.816 1.00 87.69 217 ASP A C 1
ATOM 1723 O O . ASP A 1 217 ? 22.198 1.154 -8.974 1.00 87.69 217 ASP A O 1
ATOM 1727 N N . GLN A 1 218 ? 23.463 2.326 -7.533 1.00 91.25 218 GLN A N 1
ATOM 1728 C CA . GLN A 1 218 ? 24.118 3.132 -8.559 1.00 91.25 218 GLN A CA 1
ATOM 1729 C C . GLN A 1 218 ? 24.971 2.287 -9.518 1.00 91.25 218 GLN A C 1
ATOM 1731 O O . GLN A 1 218 ? 25.112 2.651 -10.683 1.00 91.25 218 GLN A O 1
ATOM 1736 N N . ARG A 1 219 ? 25.519 1.154 -9.057 1.00 93.81 219 ARG A N 1
ATOM 1737 C CA . ARG A 1 219 ? 26.370 0.280 -9.878 1.00 93.81 219 ARG A CA 1
ATOM 1738 C C . ARG A 1 219 ? 25.544 -0.454 -10.922 1.00 93.81 219 ARG A C 1
ATOM 1740 O O . ARG A 1 219 ? 25.930 -0.478 -12.084 1.00 93.81 219 ARG A O 1
ATOM 1747 N N . LEU A 1 220 ? 24.392 -0.988 -10.524 1.00 95.25 220 LEU A N 1
ATOM 1748 C CA . LEU A 1 220 ? 23.438 -1.617 -11.425 1.00 95.25 220 LEU A CA 1
ATOM 1749 C C . LEU A 1 220 ? 22.966 -0.630 -12.489 1.00 95.25 220 LEU A C 1
ATOM 1751 O O . LEU A 1 220 ? 23.028 -0.946 -13.671 1.00 95.25 220 LEU A O 1
ATOM 1755 N N . VAL A 1 221 ? 22.514 0.561 -12.084 1.00 95.00 221 VAL A N 1
ATOM 1756 C CA . VAL A 1 221 ? 22.004 1.561 -13.036 1.00 95.00 221 VAL A CA 1
ATOM 1757 C C . VAL A 1 221 ? 23.096 1.974 -14.029 1.00 95.00 221 VAL A C 1
ATOM 1759 O O . VAL A 1 221 ? 22.835 2.012 -15.228 1.00 95.00 221 VAL A O 1
ATOM 1762 N N . ALA A 1 222 ? 24.328 2.197 -13.563 1.00 96.12 222 ALA A N 1
ATOM 1763 C CA . ALA A 1 222 ? 25.455 2.516 -14.439 1.00 96.12 222 ALA A CA 1
ATOM 1764 C C . ALA A 1 222 ? 25.807 1.366 -15.398 1.00 96.12 222 ALA A C 1
ATOM 1766 O O . ALA A 1 222 ? 26.049 1.606 -16.578 1.00 96.12 222 ALA A O 1
ATOM 1767 N N . ALA A 1 223 ? 25.803 0.117 -14.920 1.00 97.44 223 ALA A N 1
ATOM 1768 C CA . ALA A 1 223 ? 26.071 -1.052 -15.756 1.00 97.44 223 ALA A CA 1
ATOM 1769 C C . ALA A 1 223 ? 24.998 -1.248 -16.837 1.00 97.44 223 ALA A C 1
ATOM 1771 O O . ALA A 1 223 ? 25.325 -1.567 -17.977 1.00 97.44 223 ALA A O 1
ATOM 1772 N N . LEU A 1 224 ? 23.728 -1.014 -16.498 1.00 97.75 224 LEU A N 1
ATOM 1773 C CA . LEU A 1 224 ? 22.628 -1.054 -17.458 1.00 97.75 224 LEU A CA 1
ATOM 1774 C C . LEU A 1 224 ? 22.767 0.050 -18.511 1.00 97.75 224 LEU A C 1
ATOM 1776 O O . LEU A 1 224 ? 22.661 -0.244 -19.694 1.00 97.75 224 LEU A O 1
ATOM 1780 N N . ALA A 1 225 ? 23.075 1.284 -18.103 1.00 97.44 225 ALA A N 1
ATOM 1781 C CA . ALA A 1 225 ? 23.276 2.404 -19.026 1.00 97.44 225 ALA A CA 1
ATOM 1782 C C . ALA A 1 225 ? 24.501 2.231 -19.942 1.00 97.44 225 ALA A C 1
ATOM 1784 O O . ALA A 1 225 ? 24.527 2.766 -21.045 1.00 97.44 225 ALA A O 1
ATOM 1785 N N . ALA A 1 226 ? 25.515 1.478 -19.505 1.00 97.81 226 ALA A N 1
ATOM 1786 C CA . ALA A 1 226 ? 26.672 1.145 -20.333 1.00 97.81 226 ALA A CA 1
ATOM 1787 C C . ALA A 1 226 ? 26.375 0.052 -21.378 1.00 97.81 226 ALA A C 1
ATOM 1789 O O . ALA A 1 226 ? 27.073 -0.025 -22.388 1.00 97.81 226 ALA A O 1
ATOM 1790 N N . ALA A 1 227 ? 25.378 -0.802 -21.128 1.00 97.75 227 ALA A N 1
ATOM 1791 C CA . ALA A 1 227 ? 25.060 -1.961 -21.963 1.00 97.75 227 ALA A CA 1
ATOM 1792 C C . ALA A 1 227 ? 23.804 -1.779 -22.835 1.00 97.75 227 ALA A C 1
ATOM 1794 O O . ALA A 1 227 ? 23.671 -2.463 -23.849 1.00 97.75 227 ALA A O 1
ATOM 1795 N N . PHE A 1 228 ? 22.888 -0.888 -22.451 1.00 98.19 228 PHE A N 1
ATOM 1796 C CA . PHE A 1 228 ? 21.575 -0.712 -23.074 1.00 98.19 228 PHE A CA 1
ATOM 1797 C C . PHE A 1 228 ? 21.187 0.768 -23.153 1.00 98.19 228 PHE A C 1
ATOM 1799 O O . PHE A 1 228 ? 21.724 1.609 -22.429 1.00 98.19 228 PHE A O 1
ATOM 1806 N N . GLN A 1 229 ? 20.193 1.085 -23.986 1.00 97.88 229 GLN A N 1
ATOM 1807 C CA . GLN A 1 229 ? 19.585 2.412 -24.003 1.00 97.88 229 GLN A CA 1
ATOM 1808 C C . GLN A 1 229 ? 18.645 2.562 -22.800 1.00 97.88 229 GLN A C 1
ATOM 1810 O O . GLN A 1 229 ? 17.546 2.010 -22.776 1.00 97.88 229 GLN A O 1
ATOM 1815 N N . VAL A 1 230 ? 19.089 3.315 -21.793 1.00 97.94 230 VAL A N 1
ATOM 1816 C CA . VAL A 1 230 ? 18.319 3.597 -20.575 1.00 97.94 230 VAL A CA 1
ATOM 1817 C C . VAL A 1 230 ? 17.733 5.004 -20.641 1.00 97.94 230 VAL A C 1
ATOM 1819 O O . VAL A 1 230 ? 18.456 5.989 -20.776 1.00 97.94 230 VAL A O 1
ATOM 1822 N N . GLU A 1 231 ? 16.416 5.091 -20.513 1.00 97.44 231 GLU A N 1
ATOM 1823 C CA . GLU A 1 231 ? 15.646 6.323 -20.413 1.00 97.44 231 GLU A CA 1
ATOM 1824 C C . GLU A 1 231 ? 15.166 6.525 -18.969 1.00 97.44 231 GLU A C 1
ATOM 1826 O O . GLU A 1 231 ? 14.633 5.614 -18.327 1.00 97.44 231 GLU A O 1
ATOM 1831 N N . HIS A 1 232 ? 15.337 7.744 -18.457 1.00 95.56 232 HIS A N 1
ATOM 1832 C CA . HIS A 1 232 ? 14.809 8.159 -17.162 1.00 95.56 232 HIS A CA 1
ATOM 1833 C C . HIS A 1 232 ? 13.582 9.044 -17.374 1.00 95.56 232 HIS A C 1
ATOM 1835 O O . HIS A 1 232 ? 13.708 10.220 -17.709 1.00 95.56 232 HIS A O 1
ATOM 1841 N N . VAL A 1 233 ? 12.393 8.478 -17.169 1.00 95.38 233 VAL A N 1
ATOM 1842 C CA . VAL A 1 233 ? 11.127 9.197 -17.343 1.00 95.38 233 VAL A CA 1
ATOM 1843 C C . VAL A 1 233 ? 10.698 9.801 -16.015 1.00 95.38 233 VAL A C 1
ATOM 1845 O O . VAL A 1 233 ? 10.469 9.094 -15.031 1.00 95.38 233 VAL A O 1
ATOM 1848 N N . MET A 1 234 ? 10.585 11.125 -15.987 1.00 94.06 234 MET A N 1
ATOM 1849 C CA . MET A 1 234 ? 10.142 11.864 -14.809 1.00 94.06 234 MET A CA 1
ATOM 1850 C C . MET A 1 234 ? 8.698 11.506 -14.452 1.00 94.06 234 MET A C 1
ATOM 1852 O O . MET A 1 234 ? 7.834 11.374 -15.325 1.00 94.06 234 MET A O 1
ATOM 1856 N N . GLN A 1 235 ? 8.427 11.366 -13.155 1.00 93.62 235 GLN A N 1
ATOM 1857 C CA . GLN A 1 235 ? 7.056 11.208 -12.678 1.00 93.62 235 GLN A CA 1
ATOM 1858 C C . GLN A 1 235 ? 6.268 12.510 -12.901 1.00 93.62 235 GLN A C 1
ATOM 1860 O O . GLN A 1 235 ? 6.870 13.592 -12.911 1.00 93.62 235 GLN A O 1
ATOM 1865 N N . PRO A 1 236 ? 4.935 12.443 -13.084 1.00 89.25 236 PRO A N 1
ATOM 1866 C CA . PRO A 1 236 ? 4.101 13.638 -13.159 1.00 89.25 236 PRO A CA 1
ATOM 1867 C C . PRO A 1 236 ? 4.385 14.608 -12.008 1.00 89.25 236 PRO A C 1
ATOM 1869 O O . PRO A 1 236 ? 4.596 14.198 -10.868 1.00 89.25 236 PRO A O 1
ATOM 1872 N N . HIS A 1 237 ? 4.431 15.903 -12.328 1.00 82.31 237 HIS A N 1
ATOM 1873 C CA . HIS A 1 237 ? 4.742 16.989 -11.387 1.00 82.31 237 HIS A CA 1
ATOM 1874 C C . HIS A 1 237 ? 6.126 16.903 -10.705 1.00 82.31 237 HIS A C 1
ATOM 1876 O O . HIS A 1 237 ? 6.393 17.669 -9.788 1.00 82.31 237 HIS A O 1
ATOM 1882 N N . GLY A 1 238 ? 7.020 16.009 -11.152 1.00 80.88 238 GLY A N 1
ATOM 1883 C CA . GLY A 1 238 ? 8.323 15.772 -10.513 1.00 80.88 238 GLY A CA 1
ATOM 1884 C C . GLY A 1 238 ? 8.235 15.053 -9.168 1.00 80.88 238 GLY A C 1
ATOM 1885 O O . GLY A 1 238 ? 9.230 14.969 -8.451 1.00 80.88 238 GLY A O 1
ATOM 1886 N N . VAL A 1 239 ? 7.059 14.522 -8.824 1.00 81.62 239 VAL A N 1
ATOM 1887 C CA . VAL A 1 239 ? 6.823 13.883 -7.532 1.00 81.62 239 VAL A CA 1
ATOM 1888 C C . VAL A 1 239 ? 7.243 12.420 -7.624 1.00 81.62 239 VAL A C 1
ATOM 1890 O O . VAL A 1 239 ? 6.543 11.582 -8.190 1.00 81.62 239 VAL A O 1
ATOM 1893 N N . GLY A 1 240 ? 8.415 12.116 -7.069 1.00 89.38 240 GLY A N 1
ATOM 1894 C CA . GLY A 1 240 ? 8.939 10.758 -6.958 1.00 89.38 240 GLY A CA 1
ATOM 1895 C C . GLY A 1 240 ? 10.139 10.438 -7.841 1.00 89.38 240 GLY A C 1
ATOM 1896 O O . GLY A 1 240 ? 10.525 11.213 -8.711 1.00 89.38 240 GLY A O 1
ATOM 1897 N N . PRO A 1 241 ? 10.760 9.269 -7.610 1.00 92.81 241 PRO A N 1
ATOM 1898 C CA . PRO A 1 241 ? 11.921 8.833 -8.374 1.00 92.81 241 PRO A CA 1
ATOM 1899 C C . PRO A 1 241 ? 11.526 8.528 -9.826 1.00 92.81 241 PRO A C 1
ATOM 1901 O O . PRO A 1 241 ? 10.534 7.830 -10.081 1.00 92.81 241 PRO A O 1
ATOM 1904 N N . ALA A 1 242 ? 12.343 8.989 -10.773 1.00 94.25 242 ALA A N 1
ATOM 1905 C CA . ALA A 1 242 ? 12.147 8.718 -12.193 1.00 94.25 242 ALA A CA 1
ATOM 1906 C C . ALA A 1 242 ? 11.978 7.211 -12.479 1.00 94.25 242 ALA A C 1
ATOM 1908 O O . ALA A 1 242 ? 12.654 6.346 -11.896 1.00 94.25 242 ALA A O 1
ATOM 1909 N N . ALA A 1 243 ? 11.069 6.883 -13.395 1.00 95.81 243 ALA A N 1
ATOM 1910 C CA . ALA A 1 243 ? 10.967 5.541 -13.944 1.00 95.81 243 ALA A CA 1
ATOM 1911 C C . ALA A 1 243 ? 12.222 5.252 -14.777 1.00 95.81 243 ALA A C 1
ATOM 1913 O O . ALA A 1 243 ? 12.682 6.102 -15.533 1.00 95.81 243 ALA A O 1
ATOM 1914 N N . CYS A 1 244 ? 12.801 4.066 -14.604 1.00 96.94 244 CYS A N 1
ATOM 1915 C CA . CYS A 1 244 ? 13.970 3.630 -15.361 1.00 96.94 244 CYS A CA 1
ATOM 1916 C C . CYS A 1 244 ? 13.489 2.626 -16.408 1.00 96.94 244 CYS A C 1
ATOM 1918 O O . CYS A 1 244 ? 13.101 1.507 -16.054 1.00 96.94 244 CYS A O 1
ATOM 1920 N N . ILE A 1 245 ? 13.448 3.078 -17.659 1.00 97.88 245 ILE A N 1
ATOM 1921 C CA . ILE A 1 245 ? 12.931 2.349 -18.815 1.00 97.88 245 ILE A CA 1
ATOM 1922 C C . ILE A 1 245 ? 14.114 1.953 -19.688 1.00 97.88 245 ILE A C 1
ATOM 1924 O O . ILE A 1 245 ? 14.974 2.772 -19.994 1.00 97.88 245 ILE A O 1
ATOM 1928 N N . ILE A 1 246 ? 14.183 0.681 -20.058 1.00 98.38 246 ILE A N 1
ATOM 1929 C CA . ILE A 1 246 ? 15.319 0.105 -20.768 1.00 98.38 246 ILE A CA 1
ATOM 1930 C C . ILE A 1 246 ? 14.827 -0.399 -22.118 1.00 98.38 246 ILE A C 1
ATOM 1932 O O . ILE A 1 246 ? 13.989 -1.301 -22.182 1.00 98.38 246 ILE A O 1
ATOM 1936 N N . HIS A 1 247 ? 15.340 0.204 -23.184 1.00 98.00 247 HIS A N 1
ATOM 1937 C CA . HIS A 1 247 ? 14.978 -0.098 -24.566 1.00 98.00 247 HIS A CA 1
ATOM 1938 C C . HIS A 1 247 ? 15.895 -1.172 -25.154 1.00 98.00 247 HIS A C 1
ATOM 1940 O O . HIS A 1 247 ? 17.015 -1.378 -24.681 1.00 98.00 247 HIS A O 1
ATOM 1946 N N . ASP A 1 248 ? 15.392 -1.873 -26.172 1.00 94.38 248 ASP A N 1
ATOM 1947 C CA . ASP A 1 248 ? 16.126 -2.879 -26.954 1.00 94.38 248 ASP A CA 1
ATOM 1948 C C . ASP A 1 248 ? 16.793 -3.992 -26.120 1.00 94.38 248 ASP A C 1
ATOM 1950 O O . ASP A 1 248 ? 17.801 -4.586 -26.509 1.00 94.38 248 ASP A O 1
ATOM 1954 N N . ALA A 1 249 ? 16.216 -4.309 -24.957 1.00 95.56 249 ALA A N 1
ATOM 1955 C CA . ALA A 1 249 ? 16.744 -5.296 -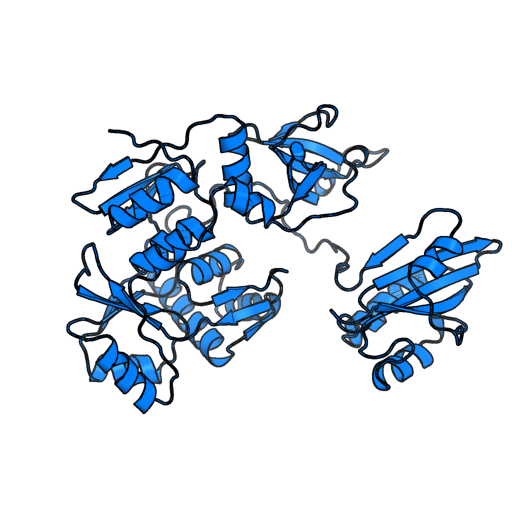24.028 1.00 95.56 249 ALA A CA 1
ATOM 1956 C C . ALA A 1 249 ? 15.736 -6.413 -23.748 1.00 95.56 249 ALA A C 1
ATOM 1958 O O . ALA A 1 249 ? 14.557 -6.182 -23.493 1.00 95.56 249 ALA A O 1
ATOM 1959 N N . THR A 1 250 ? 16.223 -7.655 -23.711 1.00 96.00 250 THR A N 1
ATOM 1960 C CA . THR A 1 250 ? 15.420 -8.776 -23.208 1.00 96.00 250 THR A CA 1
ATOM 1961 C C . THR A 1 250 ? 15.550 -8.870 -21.685 1.00 96.00 250 THR A C 1
ATOM 1963 O O . THR A 1 250 ? 16.658 -8.700 -21.163 1.00 96.00 250 THR A O 1
ATOM 1966 N N . PRO A 1 251 ? 14.488 -9.238 -20.942 1.00 95.75 251 PRO A N 1
ATOM 1967 C CA . PRO A 1 251 ? 14.577 -9.433 -19.492 1.00 95.75 251 PRO A CA 1
ATOM 1968 C C . PRO A 1 251 ? 15.693 -10.400 -19.068 1.00 95.75 251 PRO A C 1
ATOM 1970 O O . PRO A 1 251 ? 16.355 -10.190 -18.054 1.00 95.75 251 PRO A O 1
ATOM 1973 N N . ALA A 1 252 ? 15.966 -11.432 -19.875 1.00 96.50 252 ALA A N 1
ATOM 1974 C CA . ALA A 1 252 ? 17.053 -12.374 -19.625 1.00 96.50 252 ALA A CA 1
ATOM 1975 C C . ALA A 1 252 ? 18.446 -11.724 -19.711 1.00 96.50 252 ALA A C 1
ATOM 1977 O O . ALA A 1 252 ? 19.323 -12.068 -18.920 1.00 96.50 252 ALA A O 1
ATOM 1978 N N . ALA A 1 253 ? 18.668 -10.796 -20.649 1.00 97.81 253 ALA A N 1
ATOM 1979 C CA . ALA A 1 253 ? 19.924 -10.050 -20.736 1.00 97.81 253 ALA A CA 1
ATOM 1980 C C . ALA A 1 253 ? 20.116 -9.137 -19.519 1.00 97.81 253 ALA A C 1
ATOM 1982 O O . ALA A 1 253 ? 21.183 -9.147 -18.912 1.00 97.81 253 ALA A O 1
ATOM 1983 N N . LEU A 1 254 ? 19.053 -8.450 -19.102 1.00 97.88 254 LEU A N 1
ATOM 1984 C CA . LEU A 1 254 ? 19.067 -7.550 -17.950 1.00 97.88 254 LEU A CA 1
ATOM 1985 C C . LEU A 1 254 ? 19.378 -8.279 -16.636 1.00 97.88 254 LEU A C 1
ATOM 1987 O O . LEU A 1 254 ? 20.185 -7.808 -15.835 1.00 97.88 254 LEU A O 1
ATOM 1991 N N . VAL A 1 255 ? 18.802 -9.470 -16.432 1.00 97.88 255 VAL A N 1
ATOM 1992 C CA . VAL A 1 255 ? 19.118 -10.317 -15.269 1.00 97.88 255 VAL A CA 1
ATOM 1993 C C . VAL A 1 255 ? 20.592 -10.736 -15.261 1.00 97.88 255 VAL A C 1
ATOM 1995 O O . VAL A 1 255 ? 21.207 -10.728 -14.195 1.00 97.88 255 VAL A O 1
ATOM 1998 N N . ARG A 1 256 ? 21.185 -11.064 -16.421 1.00 98.00 256 ARG A N 1
ATOM 1999 C CA . ARG A 1 256 ? 22.622 -11.386 -16.506 1.00 98.00 256 ARG A CA 1
ATOM 2000 C C . ARG A 1 256 ? 23.491 -10.186 -16.135 1.00 98.00 256 ARG A C 1
ATOM 2002 O O . ARG A 1 256 ? 24.359 -10.331 -15.279 1.00 98.00 256 ARG A O 1
ATOM 2009 N N . THR A 1 257 ? 23.205 -9.007 -16.686 1.00 97.75 257 THR A N 1
ATOM 2010 C CA . THR A 1 257 ? 23.929 -7.771 -16.345 1.00 97.75 257 THR A CA 1
ATOM 2011 C C . THR A 1 257 ? 23.822 -7.449 -14.852 1.00 97.75 257 THR A C 1
ATOM 2013 O O . THR A 1 257 ? 24.811 -7.085 -14.220 1.00 97.75 257 THR A O 1
ATOM 2016 N N . ALA A 1 258 ? 22.651 -7.648 -14.237 1.00 96.81 258 ALA A N 1
ATOM 2017 C CA . ALA A 1 258 ? 22.492 -7.478 -12.793 1.00 96.81 258 ALA A CA 1
ATOM 2018 C C . ALA A 1 258 ? 23.330 -8.484 -11.982 1.00 96.81 258 ALA A C 1
ATOM 2020 O O . ALA A 1 258 ? 23.966 -8.107 -10.994 1.00 96.81 258 ALA A O 1
ATOM 2021 N N . ALA A 1 259 ? 23.380 -9.747 -12.417 1.00 96.88 259 ALA A N 1
ATOM 2022 C CA . ALA A 1 259 ? 24.168 -10.790 -11.767 1.00 96.88 259 ALA A CA 1
ATOM 2023 C C . ALA A 1 259 ? 25.681 -10.504 -11.815 1.00 96.88 259 ALA A C 1
ATOM 2025 O O . ALA A 1 259 ? 26.370 -10.722 -10.818 1.00 96.88 259 ALA A O 1
ATOM 2026 N N . GLU A 1 260 ? 26.193 -9.949 -12.919 1.00 97.06 260 GLU A N 1
ATOM 2027 C CA . GLU A 1 260 ? 27.589 -9.493 -13.044 1.00 97.06 260 GLU A CA 1
ATOM 2028 C C . GLU A 1 260 ? 27.935 -8.405 -12.014 1.00 97.06 260 GLU A C 1
ATOM 2030 O O . GLU A 1 260 ? 29.043 -8.380 -11.476 1.00 97.06 260 GLU A O 1
ATOM 2035 N N . GLN A 1 261 ? 26.958 -7.565 -11.657 1.00 96.00 261 GLN A N 1
ATOM 2036 C CA . GLN A 1 261 ? 27.074 -6.561 -10.593 1.00 96.00 261 GLN A CA 1
ATOM 2037 C C . GLN A 1 261 ? 26.781 -7.110 -9.188 1.00 96.00 261 GLN A C 1
ATOM 2039 O O . GLN A 1 261 ? 26.727 -6.349 -8.222 1.00 96.00 261 GLN A O 1
ATOM 2044 N N . ARG A 1 262 ? 26.615 -8.433 -9.042 1.00 95.06 262 ARG A N 1
ATOM 2045 C CA . ARG A 1 262 ? 26.242 -9.115 -7.789 1.00 95.06 262 ARG A CA 1
ATOM 2046 C C . ARG A 1 262 ? 24.898 -8.647 -7.219 1.00 95.06 262 ARG A C 1
ATOM 2048 O O . ARG A 1 262 ? 24.671 -8.741 -6.012 1.00 95.06 262 ARG A O 1
ATOM 2055 N N . VAL A 1 263 ? 23.991 -8.181 -8.077 1.00 93.88 263 VAL A N 1
ATOM 2056 C CA . VAL A 1 263 ? 22.619 -7.834 -7.701 1.00 93.88 263 VAL A CA 1
ATOM 2057 C C . VAL A 1 263 ? 21.696 -8.997 -8.036 1.00 93.88 263 VAL A C 1
ATOM 2059 O O . VAL A 1 263 ? 21.636 -9.472 -9.167 1.00 93.88 263 VAL A O 1
ATOM 2062 N N . THR A 1 264 ? 20.943 -9.461 -7.040 1.00 95.00 264 THR A N 1
ATOM 2063 C CA . THR A 1 264 ? 19.886 -10.450 -7.272 1.00 95.00 264 THR A CA 1
ATOM 2064 C C . THR A 1 264 ? 18.695 -9.762 -7.927 1.00 95.00 264 THR A C 1
ATOM 2066 O O . THR A 1 264 ? 17.984 -9.003 -7.269 1.00 95.00 264 THR A O 1
ATOM 2069 N N . ALA A 1 265 ? 18.472 -10.052 -9.206 1.00 96.81 265 ALA A N 1
ATOM 2070 C CA . ALA A 1 265 ? 17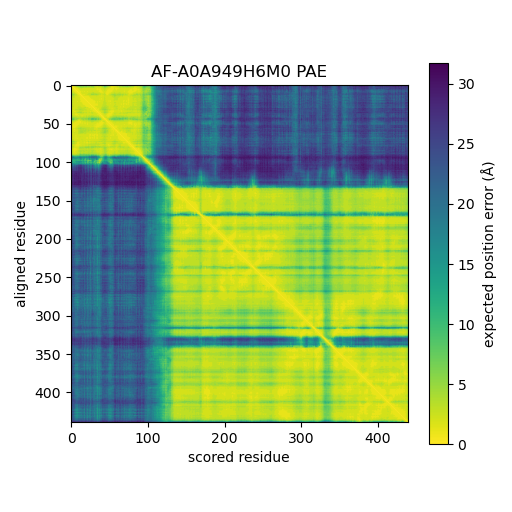.341 -9.548 -9.972 1.00 96.81 265 ALA A CA 1
ATOM 2071 C C . ALA A 1 265 ? 16.483 -10.689 -10.527 1.00 96.81 265 ALA A C 1
ATOM 2073 O O . ALA A 1 265 ? 16.941 -11.825 -10.673 1.00 96.81 265 ALA A O 1
ATOM 2074 N N . ARG A 1 266 ? 15.222 -10.385 -10.840 1.00 97.06 266 ARG A N 1
ATOM 2075 C CA . ARG A 1 266 ? 14.291 -11.322 -11.482 1.00 97.06 266 ARG A CA 1
ATOM 2076 C C . ARG A 1 266 ? 13.652 -10.676 -12.700 1.00 97.06 266 ARG A C 1
ATOM 2078 O O . ARG A 1 266 ? 13.338 -9.494 -12.668 1.00 97.06 266 ARG A O 1
ATOM 2085 N N . ALA A 1 267 ? 13.414 -11.463 -13.739 1.00 96.81 267 ALA A N 1
ATOM 2086 C CA . ALA A 1 267 ? 12.471 -11.097 -14.786 1.00 96.81 267 ALA A CA 1
ATOM 2087 C C . ALA A 1 267 ? 11.065 -11.515 -14.340 1.00 96.81 267 ALA A C 1
ATOM 2089 O O . ALA A 1 267 ? 10.889 -12.619 -13.814 1.00 96.81 267 ALA A O 1
ATOM 2090 N N . MET A 1 268 ? 10.081 -10.640 -14.510 1.00 94.75 268 MET A N 1
ATOM 2091 C CA . MET A 1 268 ? 8.679 -10.956 -14.259 1.00 94.75 268 MET A CA 1
ATOM 2092 C C . MET A 1 268 ? 7.820 -10.418 -15.390 1.00 94.75 268 MET A C 1
ATOM 2094 O O . MET A 1 268 ? 7.883 -9.234 -15.700 1.00 94.75 268 MET A O 1
ATOM 2098 N N . ASP A 1 269 ? 6.981 -11.281 -15.948 1.00 92.56 269 ASP A N 1
ATOM 2099 C CA . ASP A 1 269 ? 6.007 -10.870 -16.953 1.00 92.56 269 ASP A CA 1
ATOM 2100 C C . ASP A 1 269 ? 4.868 -10.092 -16.290 1.00 92.56 269 ASP A C 1
ATOM 2102 O O . ASP A 1 269 ? 4.371 -10.506 -15.234 1.00 92.56 269 ASP A O 1
ATOM 2106 N N . ASP A 1 270 ? 4.480 -8.982 -16.926 1.00 89.12 270 ASP A N 1
ATOM 2107 C CA . ASP A 1 270 ? 3.287 -8.171 -16.652 1.00 89.12 270 ASP A CA 1
ATOM 2108 C C . ASP A 1 270 ? 2.885 -8.133 -15.165 1.00 89.12 270 ASP A C 1
ATOM 2110 O O . ASP A 1 270 ? 1.914 -8.752 -14.701 1.00 89.12 270 ASP A O 1
ATOM 2114 N N . LEU A 1 271 ? 3.708 -7.425 -14.385 1.00 93.94 271 LEU A N 1
ATOM 2115 C CA . LEU A 1 271 ? 3.564 -7.336 -12.935 1.00 93.94 271 LEU A CA 1
ATOM 2116 C C . LEU A 1 271 ? 2.208 -6.737 -12.531 1.00 93.94 271 LEU A C 1
ATOM 2118 O O . LEU A 1 271 ? 1.604 -7.203 -11.561 1.00 93.94 271 LEU A O 1
ATOM 2122 N N . GLY A 1 272 ? 1.723 -5.750 -13.291 1.00 95.81 272 GLY A N 1
ATOM 2123 C CA . GLY A 1 272 ? 0.429 -5.105 -13.086 1.00 95.81 272 GLY A CA 1
ATOM 2124 C C . GLY A 1 272 ? -0.732 -6.085 -13.232 1.00 95.81 272 GLY A C 1
ATOM 2125 O O . GLY A 1 272 ? -1.503 -6.270 -12.285 1.00 95.81 272 GLY A O 1
ATOM 2126 N N . ALA A 1 273 ? -0.826 -6.805 -14.355 1.00 96.12 273 ALA A N 1
ATOM 2127 C CA . ALA A 1 273 ? -1.899 -7.779 -14.546 1.00 96.12 273 ALA A CA 1
ATOM 2128 C C . ALA A 1 273 ? -1.777 -8.980 -13.604 1.00 96.12 273 ALA A C 1
ATOM 2130 O O . ALA A 1 273 ? -2.788 -9.509 -13.132 1.00 96.12 273 ALA A O 1
ATOM 2131 N N . ARG A 1 274 ? -0.554 -9.408 -13.267 1.00 96.25 274 ARG A N 1
ATOM 2132 C CA . ARG A 1 274 ? -0.346 -10.461 -12.266 1.00 96.25 274 ARG A CA 1
ATOM 2133 C C . ARG A 1 274 ? -0.866 -10.042 -10.892 1.00 96.25 274 ARG A C 1
ATOM 2135 O O . ARG A 1 274 ? -1.534 -10.850 -10.243 1.00 96.25 274 ARG A O 1
ATOM 2142 N N . LEU A 1 275 ? -0.588 -8.809 -10.461 1.00 97.12 275 LEU A N 1
ATOM 2143 C CA . LEU A 1 275 ? -1.135 -8.264 -9.220 1.00 97.12 275 LEU A CA 1
ATOM 2144 C C . LEU A 1 275 ? -2.663 -8.202 -9.301 1.00 97.12 275 LEU A C 1
ATOM 2146 O O . LEU A 1 275 ? -3.329 -8.789 -8.452 1.00 97.12 275 LEU A O 1
ATOM 2150 N N . ALA A 1 276 ? -3.220 -7.603 -10.356 1.00 98.06 276 ALA A N 1
ATOM 2151 C CA . ALA A 1 276 ? -4.666 -7.486 -10.544 1.00 98.06 276 ALA A CA 1
ATOM 2152 C C . ALA A 1 276 ? -5.390 -8.837 -10.474 1.00 98.06 276 ALA A C 1
ATOM 2154 O O . ALA A 1 276 ? -6.413 -8.953 -9.798 1.00 98.06 276 ALA A O 1
ATOM 2155 N N . ARG A 1 277 ? -4.844 -9.890 -11.096 1.00 97.94 277 ARG A N 1
ATOM 2156 C CA . ARG A 1 277 ? -5.396 -11.253 -11.010 1.00 97.94 277 ARG A CA 1
ATOM 2157 C C . ARG A 1 277 ? -5.376 -11.805 -9.583 1.00 97.94 277 ARG A C 1
ATOM 2159 O O . ARG A 1 277 ? -6.363 -12.408 -9.173 1.00 97.94 277 ARG A O 1
ATOM 2166 N N . ALA A 1 278 ? -4.301 -11.566 -8.830 1.00 97.75 278 ALA A N 1
ATOM 2167 C CA . ALA A 1 278 ? -4.123 -12.068 -7.466 1.00 97.75 278 ALA A CA 1
ATOM 2168 C C . ALA A 1 278 ? -4.952 -11.325 -6.399 1.00 97.75 278 ALA A C 1
ATOM 2170 O O . ALA A 1 278 ? -5.196 -11.873 -5.319 1.00 97.75 278 ALA A O 1
ATOM 2171 N N . LEU A 1 279 ? -5.369 -10.084 -6.669 1.00 97.94 279 LEU A N 1
ATOM 2172 C CA . LEU A 1 279 ? -6.203 -9.316 -5.743 1.00 97.94 279 LEU A CA 1
ATOM 2173 C C . LEU A 1 279 ? -7.592 -9.955 -5.579 1.00 97.94 279 LEU A C 1
ATOM 2175 O O . LEU A 1 279 ? -8.127 -10.502 -6.541 1.00 97.94 279 LEU A O 1
ATOM 2179 N N . PRO A 1 280 ? -8.203 -9.907 -4.387 1.00 98.12 280 PRO A N 1
ATOM 2180 C CA . PRO A 1 280 ? -9.597 -10.309 -4.228 1.00 98.12 280 PRO A CA 1
ATOM 2181 C C . PRO A 1 280 ? -10.543 -9.303 -4.912 1.00 98.12 280 PRO A C 1
ATOM 2183 O O . PRO A 1 280 ? -10.113 -8.247 -5.383 1.00 98.12 280 PRO A O 1
ATOM 2186 N N . ASP A 1 281 ? -11.832 -9.618 -4.965 1.00 98.19 281 ASP A N 1
ATOM 2187 C CA . ASP A 1 281 ? -12.863 -8.591 -5.145 1.00 98.19 281 ASP A CA 1
ATOM 2188 C C . ASP A 1 281 ? -12.931 -7.668 -3.910 1.00 98.19 281 ASP A C 1
ATOM 2190 O O . ASP A 1 281 ? -12.231 -7.877 -2.911 1.00 98.19 281 ASP A O 1
ATOM 2194 N N . LEU A 1 282 ? -13.744 -6.613 -3.978 1.00 97.12 282 LEU A N 1
ATOM 2195 C CA . LEU A 1 282 ? -13.868 -5.636 -2.898 1.00 97.12 282 LEU A CA 1
ATOM 2196 C C . LEU A 1 282 ? -14.322 -6.280 -1.578 1.00 97.12 282 LEU A C 1
ATOM 2198 O O . LEU A 1 282 ? -13.779 -5.956 -0.521 1.00 97.12 282 LEU A O 1
ATOM 2202 N N . GLY A 1 283 ? -15.256 -7.235 -1.631 1.00 97.50 283 GLY A N 1
ATOM 2203 C CA . GLY A 1 283 ? -15.709 -7.984 -0.455 1.00 97.50 283 GLY A CA 1
ATOM 2204 C C . GLY A 1 283 ? -14.567 -8.760 0.206 1.00 97.50 283 GLY A C 1
ATOM 2205 O O . GLY A 1 283 ? -14.286 -8.575 1.392 1.00 97.50 283 GLY A O 1
ATOM 2206 N N . GLY A 1 284 ? -13.830 -9.551 -0.573 1.00 97.75 284 GLY A N 1
ATOM 2207 C CA . GLY A 1 284 ? -12.672 -10.299 -0.092 1.00 97.75 284 GLY A CA 1
ATOM 2208 C C . GLY A 1 284 ? -11.502 -9.407 0.340 1.00 97.75 284 GLY A C 1
ATOM 2209 O O . GLY A 1 284 ? -10.692 -9.820 1.174 1.00 97.75 284 GLY A O 1
ATOM 2210 N N . TRP A 1 285 ? -11.391 -8.180 -0.180 1.00 97.25 285 TRP A N 1
ATOM 2211 C CA . TRP A 1 285 ? -10.460 -7.177 0.343 1.00 97.25 285 TRP A CA 1
ATOM 2212 C C . TRP A 1 285 ? -10.873 -6.711 1.744 1.00 97.25 285 TRP A C 1
ATOM 2214 O O . TRP A 1 285 ? -10.040 -6.746 2.654 1.00 97.25 285 TRP A O 1
ATOM 2224 N N . VAL A 1 286 ? -12.153 -6.369 1.951 1.00 97.50 286 VAL A N 1
ATOM 2225 C CA . VAL A 1 286 ? -12.688 -5.963 3.265 1.00 97.50 286 VAL A CA 1
ATOM 2226 C C . VAL A 1 286 ? -12.472 -7.057 4.313 1.00 97.50 286 VAL A C 1
ATOM 2228 O O . VAL A 1 286 ? -12.037 -6.770 5.430 1.00 97.50 286 VAL A O 1
ATOM 2231 N N . GLU A 1 287 ? -12.709 -8.324 3.969 1.00 96.56 287 GLU A N 1
ATOM 2232 C CA . GLU A 1 287 ? -12.539 -9.452 4.898 1.00 96.56 287 GLU A CA 1
ATOM 2233 C C . GLU A 1 287 ? -11.107 -9.594 5.439 1.00 96.56 287 GLU A C 1
ATOM 2235 O O . GLU A 1 287 ? -10.910 -10.048 6.575 1.00 96.56 287 GLU A O 1
ATOM 2240 N N . ARG A 1 288 ? -10.113 -9.173 4.646 1.00 95.25 288 ARG A N 1
ATOM 2241 C CA . ARG A 1 288 ? -8.680 -9.240 4.971 1.00 95.25 288 ARG A CA 1
ATOM 2242 C C . ARG A 1 288 ? -8.180 -8.057 5.806 1.00 95.25 288 ARG A C 1
ATOM 2244 O O . ARG A 1 288 ? -7.025 -8.088 6.234 1.00 95.25 288 ARG A O 1
ATOM 2251 N N . LEU A 1 289 ? -9.008 -7.040 6.052 1.00 93.75 289 LEU A N 1
ATOM 2252 C CA . LEU A 1 289 ? -8.631 -5.875 6.857 1.00 93.75 289 LEU A CA 1
ATOM 2253 C C . LEU A 1 289 ? -8.397 -6.219 8.338 1.00 93.75 289 LEU A C 1
ATOM 2255 O O . LEU A 1 289 ? -8.993 -7.148 8.898 1.00 93.75 289 LEU A O 1
ATOM 2259 N N . GLU A 1 290 ? -7.538 -5.429 8.996 1.00 92.44 290 GLU A N 1
ATOM 2260 C CA . GLU A 1 290 ? -7.208 -5.607 10.416 1.00 92.44 290 GLU A CA 1
ATOM 2261 C C . GLU A 1 290 ? -8.455 -5.353 11.272 1.00 92.44 290 GLU A C 1
ATOM 2263 O O . GLU A 1 290 ? -9.041 -4.274 11.225 1.00 92.44 290 GLU A O 1
ATOM 2268 N N . HIS A 1 291 ? -8.848 -6.330 12.094 1.00 93.69 291 HIS A N 1
ATOM 2269 C CA . HIS A 1 291 ? -9.904 -6.135 13.085 1.00 93.69 291 HIS A CA 1
ATOM 2270 C C . HIS A 1 291 ? -9.383 -5.376 14.311 1.00 93.69 291 HIS A C 1
ATOM 2272 O O . HIS A 1 291 ? -8.404 -5.790 14.938 1.00 93.69 291 HIS A O 1
ATOM 2278 N N . ILE A 1 292 ? -10.085 -4.309 14.690 1.00 91.81 292 ILE A N 1
ATOM 2279 C CA . ILE A 1 292 ? -9.802 -3.488 15.866 1.00 91.81 292 ILE A CA 1
ATOM 2280 C C . ILE A 1 292 ? -10.785 -3.857 16.987 1.00 91.81 292 ILE A C 1
ATOM 2282 O O . ILE A 1 292 ? -11.931 -3.405 16.977 1.00 91.81 292 ILE A O 1
ATOM 2286 N N . PRO A 1 293 ? -10.375 -4.689 17.964 1.00 88.75 293 PRO A N 1
ATOM 2287 C CA . PRO A 1 293 ? -11.251 -5.084 19.061 1.00 88.75 293 PRO A CA 1
ATOM 2288 C C . PRO A 1 293 ? -11.459 -3.938 20.063 1.00 88.75 293 PRO A C 1
ATOM 2290 O O . PRO A 1 293 ? -10.625 -3.044 20.186 1.00 88.75 293 PRO A O 1
ATOM 2293 N N . GLY A 1 294 ? -12.545 -4.009 20.839 1.00 88.69 294 GLY A N 1
ATOM 2294 C CA . GLY A 1 294 ? -12.781 -3.108 21.979 1.00 88.69 294 GLY A CA 1
ATOM 2295 C C . GLY A 1 294 ? -13.273 -1.703 21.615 1.00 88.69 294 GLY A C 1
ATOM 2296 O O . GLY A 1 294 ? -13.303 -0.821 22.472 1.00 88.69 294 GLY A O 1
ATOM 2297 N N . VAL A 1 295 ? -13.673 -1.476 20.363 1.00 90.06 295 VAL A N 1
ATOM 2298 C CA . VAL A 1 295 ? -14.313 -0.221 19.958 1.00 90.06 295 VAL A CA 1
ATOM 2299 C C . VAL A 1 295 ? -15.751 -0.212 20.478 1.00 90.06 295 VAL A C 1
ATOM 2301 O O . VAL A 1 295 ? -16.590 -0.995 20.037 1.00 90.06 295 VAL A O 1
ATOM 2304 N N . HIS A 1 296 ? -16.034 0.683 21.426 1.00 90.31 296 HIS A N 1
ATOM 2305 C CA . HIS A 1 296 ? -17.360 0.878 22.016 1.00 90.31 296 HIS A CA 1
ATOM 2306 C C . HIS A 1 296 ? -17.939 2.232 21.577 1.00 90.31 296 HIS A C 1
ATOM 2308 O O . HIS A 1 296 ? -17.605 3.247 22.193 1.00 90.31 296 HIS A O 1
ATOM 2314 N N . PRO A 1 297 ? -18.827 2.278 20.564 1.00 90.19 297 PRO A N 1
ATOM 2315 C CA . PRO A 1 297 ? -19.322 3.525 19.967 1.00 90.19 297 PRO A CA 1
ATOM 2316 C C . PRO A 1 297 ? -19.952 4.504 20.963 1.00 90.19 297 PRO A C 1
ATOM 2318 O O . PRO A 1 297 ? -19.847 5.711 20.784 1.00 90.19 297 PRO A O 1
ATOM 2321 N N . GLY A 1 298 ? -20.526 4.009 22.067 1.00 89.62 298 GLY A N 1
ATOM 2322 C CA . GLY A 1 298 ? -21.083 4.851 23.134 1.00 89.62 298 GLY A CA 1
ATOM 2323 C C . GLY A 1 298 ? -20.071 5.777 23.828 1.00 89.62 298 GLY A C 1
ATOM 2324 O O . GLY A 1 298 ? -20.477 6.750 24.460 1.00 89.62 298 GLY A O 1
ATOM 2325 N N . ARG A 1 299 ? -18.762 5.517 23.692 1.00 88.25 299 ARG A N 1
ATOM 2326 C CA . ARG A 1 299 ? -17.680 6.375 24.212 1.00 88.25 299 ARG A CA 1
ATOM 2327 C C . ARG A 1 299 ? -17.289 7.506 23.251 1.00 88.25 299 ARG A C 1
ATOM 2329 O O . ARG A 1 299 ? -16.474 8.354 23.615 1.00 88.25 299 ARG A O 1
ATOM 2336 N N . PHE A 1 300 ? -17.871 7.539 22.052 1.00 90.25 300 PHE A N 1
ATOM 2337 C CA . PHE A 1 300 ? -17.474 8.439 20.975 1.00 90.25 300 PHE A CA 1
ATOM 2338 C C . PHE A 1 300 ? -18.643 9.284 20.466 1.00 90.25 300 PHE A C 1
ATOM 2340 O O . PHE A 1 300 ? -19.810 8.890 20.511 1.00 90.25 300 PHE A O 1
ATOM 2347 N N . SER A 1 301 ? -18.351 10.487 19.979 1.00 90.62 301 SER A N 1
ATOM 2348 C CA . SER A 1 301 ? -19.177 11.112 18.958 1.00 90.62 301 SER A CA 1
ATOM 2349 C C . SER A 1 301 ? -18.834 10.428 17.641 1.00 90.62 301 SER A C 1
ATOM 2351 O O . SER A 1 301 ? -17.670 10.158 17.343 1.00 90.62 301 SER A O 1
ATOM 2353 N N . VAL A 1 302 ? -19.881 10.058 16.916 1.00 93.31 302 VAL A N 1
ATOM 2354 C CA . VAL A 1 302 ? -19.776 9.210 15.738 1.00 93.31 302 VAL A CA 1
ATOM 2355 C C . VAL A 1 302 ? -20.283 10.012 14.554 1.00 93.31 302 VAL A C 1
ATOM 2357 O O . VAL A 1 302 ? -21.367 10.592 14.616 1.00 93.31 302 VAL A O 1
ATOM 2360 N N . ALA A 1 303 ? -19.498 10.050 13.488 1.00 93.94 303 ALA A N 1
ATOM 2361 C CA . ALA A 1 303 ? -19.927 10.551 12.194 1.00 93.94 303 ALA A CA 1
ATOM 2362 C C . ALA A 1 303 ? -19.714 9.458 11.147 1.00 93.94 303 ALA A C 1
ATOM 2364 O O . ALA A 1 303 ? -18.753 8.699 11.251 1.00 93.94 303 ALA A O 1
ATOM 2365 N N . ARG A 1 304 ? -20.616 9.342 10.172 1.00 95.75 304 ARG A N 1
ATOM 2366 C CA . ARG A 1 304 ? -20.517 8.366 9.082 1.00 95.75 304 ARG A CA 1
ATOM 2367 C C . ARG A 1 304 ? -20.265 9.093 7.774 1.00 95.75 304 ARG A C 1
ATOM 2369 O O . ARG A 1 304 ? -20.892 10.116 7.521 1.00 95.75 304 ARG A O 1
ATOM 2376 N N . TYR A 1 305 ? -19.387 8.533 6.957 1.00 94.12 305 TYR A N 1
ATOM 2377 C CA . TYR A 1 305 ? -19.175 8.987 5.595 1.00 94.12 305 TYR A CA 1
ATOM 2378 C C . TYR A 1 305 ? -20.425 8.731 4.747 1.00 94.12 305 TYR A C 1
ATOM 2380 O O . TYR A 1 305 ? -20.916 7.601 4.699 1.00 94.12 305 TYR A O 1
ATOM 2388 N N . ASP A 1 306 ? -20.944 9.766 4.097 1.00 91.19 306 ASP A N 1
ATOM 2389 C CA . ASP A 1 306 ? -22.147 9.700 3.254 1.00 91.19 306 ASP A CA 1
ATOM 2390 C C . ASP A 1 306 ? -21.846 9.613 1.747 1.00 91.19 306 ASP A C 1
ATOM 2392 O O . ASP A 1 306 ? -22.761 9.638 0.928 1.00 91.19 306 ASP A O 1
ATOM 2396 N N . GLY A 1 307 ? -20.565 9.494 1.387 1.00 88.12 307 GLY A N 1
ATOM 2397 C CA . GLY A 1 307 ? -20.084 9.547 0.006 1.00 88.12 307 GLY A CA 1
ATOM 2398 C C . GLY A 1 307 ? -19.416 10.873 -0.352 1.00 88.12 307 GLY A C 1
ATOM 2399 O O . GLY A 1 307 ? -18.694 10.932 -1.343 1.00 88.12 307 GLY A O 1
ATOM 2400 N N . ARG A 1 308 ? -19.588 11.913 0.470 1.00 88.06 308 ARG A N 1
ATOM 2401 C CA . ARG A 1 308 ? -18.938 13.214 0.295 1.00 88.06 308 ARG A CA 1
ATOM 2402 C C . ARG A 1 308 ? -18.224 13.664 1.560 1.00 88.06 308 ARG A C 1
ATOM 2404 O O . ARG A 1 308 ? -17.045 14.007 1.502 1.00 88.06 308 ARG A O 1
ATOM 2411 N N . GLU A 1 309 ? -18.906 13.624 2.696 1.00 91.31 309 GLU A N 1
ATOM 2412 C CA . GLU A 1 309 ? -18.395 14.101 3.977 1.00 91.31 309 GLU A CA 1
ATOM 2413 C C . GLU A 1 309 ? -18.822 13.206 5.147 1.00 91.31 309 GLU A C 1
ATOM 2415 O O . GLU A 1 309 ? -19.565 12.239 4.996 1.00 91.31 309 GLU A O 1
ATOM 2420 N N . PHE A 1 310 ? -18.290 13.493 6.337 1.00 91.44 310 PHE A N 1
ATOM 2421 C CA . PHE A 1 310 ? -18.673 12.795 7.563 1.00 91.44 310 PHE A CA 1
ATOM 2422 C C . PHE A 1 310 ? -19.812 13.538 8.254 1.00 91.44 310 PHE A C 1
ATOM 2424 O O . PHE A 1 310 ? -19.593 14.564 8.901 1.00 91.44 310 PHE A O 1
ATOM 2431 N N . ALA A 1 311 ? -21.015 12.977 8.179 1.00 92.56 311 ALA A N 1
ATOM 2432 C CA . ALA A 1 311 ? -22.194 13.514 8.843 1.00 92.56 311 ALA A CA 1
ATOM 2433 C C . ALA A 1 311 ? -22.368 12.889 10.244 1.00 92.56 311 ALA A C 1
ATOM 2435 O O . ALA A 1 311 ? -22.237 11.668 10.385 1.00 92.56 311 ALA A O 1
ATOM 2436 N N . PRO A 1 312 ? -22.668 13.671 11.301 1.00 94.38 312 PRO A N 1
ATOM 2437 C CA . PRO A 1 312 ? -22.944 13.131 12.633 1.00 94.38 312 PRO A CA 1
ATOM 2438 C C . PRO A 1 312 ? -24.101 12.124 12.622 1.00 94.38 312 PRO A C 1
ATOM 2440 O O . PRO A 1 312 ? -25.161 12.397 12.065 1.00 94.38 312 PRO A O 1
ATOM 2443 N N . VAL A 1 313 ? -23.927 10.977 13.285 1.00 94.81 313 VAL A N 1
ATOM 2444 C CA . VAL A 1 313 ? -24.959 9.934 13.380 1.00 94.81 313 VAL A CA 1
ATOM 2445 C C . VAL A 1 313 ? -25.023 9.313 14.773 1.00 94.81 313 VAL A C 1
ATOM 2447 O O . VAL A 1 313 ? -24.028 9.213 15.493 1.00 94.81 313 VAL A O 1
ATOM 2450 N N . ALA A 1 314 ? -26.205 8.829 15.152 1.00 92.00 314 ALA A N 1
ATOM 2451 C CA . ALA A 1 314 ? -26.328 7.903 16.269 1.00 92.00 314 ALA A CA 1
ATOM 2452 C C . ALA A 1 314 ? -25.908 6.501 15.805 1.00 92.00 314 ALA A C 1
ATOM 2454 O O . ALA A 1 314 ? -26.474 5.959 14.856 1.00 92.00 314 ALA A O 1
ATOM 2455 N N . PHE A 1 315 ? -24.944 5.882 16.491 1.00 91.00 315 PHE A N 1
ATOM 2456 C CA . PHE A 1 315 ? -24.564 4.490 16.233 1.00 91.00 315 PHE A CA 1
ATOM 2457 C C . PHE A 1 315 ? -25.558 3.521 16.899 1.00 91.00 315 PHE A C 1
ATOM 2459 O O . PHE A 1 315 ? -25.206 2.752 17.787 1.00 91.00 315 PHE A O 1
ATOM 2466 N N . SER A 1 316 ? -26.833 3.615 16.529 1.00 82.00 316 SER A N 1
ATOM 2467 C CA . SER A 1 316 ? -27.888 2.686 16.958 1.00 82.00 316 SER A CA 1
ATOM 2468 C C . SER A 1 316 ? -28.226 1.668 15.872 1.00 82.00 316 SER A C 1
ATOM 2470 O O . SER A 1 316 ? -28.647 0.561 16.187 1.00 82.00 316 SER A O 1
ATOM 2472 N N . SER A 1 317 ? -28.016 2.026 14.601 1.00 73.56 317 SER A N 1
ATOM 2473 C CA . SER A 1 317 ? -28.412 1.209 13.452 1.00 73.56 317 SER A CA 1
ATOM 2474 C C . SER A 1 317 ? -27.410 0.116 13.082 1.00 73.56 317 SER A C 1
ATOM 2476 O O . SER A 1 317 ? -27.774 -0.786 12.334 1.00 73.56 317 SER A O 1
ATOM 2478 N N . GLY A 1 318 ? -26.161 0.195 13.564 1.00 87.81 318 GLY A N 1
ATOM 2479 C CA . GLY A 1 318 ? -25.113 -0.777 13.234 1.00 87.81 318 GLY A CA 1
ATOM 2480 C C . GLY A 1 318 ? -24.943 -0.981 11.725 1.00 87.81 318 GLY A C 1
ATOM 2481 O O . GLY A 1 318 ? -24.749 -2.104 11.282 1.00 87.81 318 GLY A O 1
ATOM 2482 N N . GLN A 1 319 ? -25.091 0.075 10.923 1.00 95.12 319 GLN A N 1
ATOM 2483 C CA . GLN A 1 319 ? -25.007 -0.015 9.464 1.00 95.12 319 GLN A CA 1
ATOM 2484 C C . GLN A 1 319 ? -23.556 -0.102 8.992 1.00 95.12 319 GLN A C 1
ATOM 2486 O O . GLN A 1 319 ? -22.675 0.523 9.576 1.00 95.12 319 GLN A O 1
ATOM 2491 N N . SER A 1 320 ? -23.304 -0.846 7.913 1.00 96.75 320 SER A N 1
ATOM 2492 C CA . SER A 1 320 ? -21.982 -0.855 7.288 1.00 96.75 320 SER A CA 1
ATOM 2493 C C . SER A 1 320 ? -21.617 0.549 6.801 1.00 96.75 320 SER A C 1
ATOM 2495 O O . SER A 1 320 ? -22.474 1.281 6.304 1.00 96.75 320 SER A O 1
ATOM 2497 N N . GLY A 1 321 ? -20.357 0.940 6.958 1.00 96.88 321 GLY A N 1
ATOM 2498 C CA . GLY A 1 321 ? -19.888 2.245 6.500 1.00 96.88 321 GLY A CA 1
ATOM 2499 C C . GLY A 1 321 ? -18.543 2.642 7.085 1.00 96.88 321 GLY A C 1
ATOM 2500 O O . GLY A 1 321 ? -17.999 1.968 7.959 1.00 96.88 321 GLY A O 1
ATOM 2501 N N . LEU A 1 322 ? -18.010 3.757 6.597 1.00 96.88 322 LEU A N 1
ATOM 2502 C CA . LEU A 1 322 ? -16.814 4.387 7.141 1.00 96.88 322 LEU A CA 1
ATOM 2503 C C . LEU A 1 322 ? -17.218 5.399 8.213 1.00 96.88 322 LEU A C 1
ATOM 2505 O O . LEU A 1 322 ? -18.089 6.234 7.976 1.00 96.88 322 LEU A O 1
ATOM 2509 N N . TYR A 1 323 ? -16.594 5.325 9.386 1.00 96.12 323 TYR A N 1
ATOM 2510 C CA . TYR A 1 323 ? -16.947 6.145 10.538 1.00 96.12 323 TYR A CA 1
ATOM 2511 C C . TYR A 1 323 ? -15.747 6.881 11.116 1.00 96.12 323 TYR A C 1
ATOM 2513 O O . TYR A 1 323 ? -14.686 6.291 11.317 1.00 96.12 323 TYR A O 1
ATOM 2521 N N . ASP A 1 324 ? -15.983 8.136 11.479 1.00 93.75 324 ASP A N 1
ATOM 2522 C CA . ASP A 1 324 ? -15.118 8.943 12.327 1.00 93.75 324 ASP A CA 1
ATOM 2523 C C . ASP A 1 324 ? -15.583 8.831 13.780 1.00 93.75 324 ASP A C 1
ATOM 2525 O O . ASP A 1 324 ? -16.747 9.087 14.106 1.00 93.75 324 ASP A O 1
ATOM 2529 N N . LEU A 1 325 ? -14.653 8.471 14.662 1.00 91.19 325 LEU A N 1
ATOM 2530 C CA . LEU A 1 325 ? -14.864 8.325 16.097 1.00 91.19 325 LEU A CA 1
ATOM 2531 C C . LEU A 1 325 ? -14.029 9.372 16.835 1.00 91.19 325 LEU A C 1
ATOM 2533 O O . LEU A 1 325 ? -12.797 9.374 16.755 1.00 91.19 325 LEU A O 1
ATOM 2537 N N . ARG A 1 326 ? -14.696 10.262 17.576 1.00 89.31 326 ARG A N 1
ATOM 2538 C CA . ARG A 1 326 ? -14.040 11.286 18.410 1.00 89.31 326 ARG A CA 1
ATOM 2539 C C . ARG A 1 326 ? -14.436 11.082 19.865 1.00 89.31 326 ARG A C 1
ATOM 2541 O O . ARG A 1 326 ? -15.604 10.831 20.151 1.00 89.31 326 ARG A O 1
ATOM 2548 N N . THR A 1 327 ? -13.487 11.128 20.793 1.00 83.69 327 THR A N 1
ATOM 2549 C CA . THR A 1 327 ? -13.747 10.842 22.211 1.00 83.69 327 THR A CA 1
ATOM 2550 C C . THR A 1 327 ? -14.809 11.795 22.772 1.00 83.69 327 THR A C 1
ATOM 2552 O O . THR A 1 327 ? -14.728 13.008 22.582 1.00 83.69 327 THR A O 1
ATOM 2555 N N . ARG A 1 328 ? -15.816 11.278 23.491 1.00 76.44 328 ARG A N 1
ATOM 2556 C CA . ARG A 1 328 ? -16.735 12.133 24.262 1.00 76.44 328 ARG A CA 1
ATOM 2557 C C . ARG A 1 328 ? -16.089 12.483 25.594 1.00 76.44 328 ARG A C 1
ATOM 2559 O O . ARG A 1 328 ? -15.976 11.619 26.461 1.00 76.44 328 ARG A O 1
ATOM 2566 N N . HIS A 1 329 ? -15.729 13.745 25.799 1.00 67.06 329 HIS A N 1
ATOM 2567 C CA . HIS A 1 329 ? -15.408 14.221 27.139 1.00 67.06 329 HIS A CA 1
ATOM 2568 C C . HIS A 1 329 ? -16.686 14.598 27.891 1.00 67.06 329 HIS A C 1
ATOM 2570 O O . HIS A 1 329 ? -17.492 15.424 27.469 1.00 67.06 329 HIS A O 1
ATOM 2576 N N . SER A 1 330 ? -16.892 13.934 29.023 1.00 54.00 330 SER A N 1
ATOM 2577 C CA . SER A 1 330 ? -17.968 14.217 29.959 1.00 54.00 330 SER A CA 1
ATOM 2578 C C . SER A 1 330 ? -17.615 15.466 30.776 1.00 54.00 330 SER A C 1
ATOM 2580 O O . SER A 1 330 ? -16.841 15.358 31.722 1.00 54.00 330 SER A O 1
ATOM 2582 N N . ARG A 1 331 ? -18.243 16.603 30.436 1.00 53.31 331 ARG A N 1
ATOM 2583 C CA . ARG A 1 331 ? -18.245 17.917 31.128 1.00 53.31 331 ARG A CA 1
ATOM 2584 C C . ARG A 1 331 ? -17.109 18.883 30.755 1.00 53.31 331 ARG A C 1
ATOM 2586 O O . ARG A 1 331 ? -15.997 18.773 31.257 1.00 53.31 331 ARG A O 1
ATOM 2593 N N . GLY A 1 332 ? -17.462 19.892 29.960 1.00 57.50 332 GLY A N 1
ATOM 2594 C CA . GLY A 1 332 ? -16.635 21.048 29.600 1.00 57.50 332 GLY A CA 1
ATOM 2595 C C . GLY A 1 332 ? -16.928 21.503 28.170 1.00 57.50 332 GLY A C 1
ATOM 2596 O O . GLY A 1 332 ? -17.331 20.683 27.346 1.00 57.50 332 GLY A O 1
ATOM 2597 N N . GLU A 1 333 ? -16.774 22.798 27.881 1.00 55.03 333 GLU A N 1
ATOM 2598 C CA . GLU A 1 333 ? -16.789 23.283 26.497 1.00 55.03 333 GLU A CA 1
ATOM 2599 C C . GLU A 1 333 ? -15.670 22.597 25.694 1.00 55.03 333 GLU A C 1
ATOM 2601 O O . GLU A 1 333 ? -14.563 22.437 26.216 1.00 55.03 333 GLU A O 1
ATOM 2606 N N . PRO A 1 334 ? -15.931 22.178 24.443 1.00 56.06 334 PRO A N 1
ATOM 2607 C CA . PRO A 1 334 ? -14.937 21.499 23.626 1.00 56.06 334 PRO A CA 1
ATOM 2608 C C . PRO A 1 334 ? -13.763 22.435 23.318 1.00 56.06 334 PRO A C 1
ATOM 2610 O O . PRO A 1 334 ? -13.909 23.436 22.615 1.00 56.06 334 PRO A O 1
ATOM 2613 N N . THR A 1 335 ? -12.578 22.083 23.801 1.00 59.81 335 THR A N 1
ATOM 2614 C CA . THR A 1 335 ? -11.314 22.708 23.409 1.00 59.81 335 THR A CA 1
ATOM 2615 C C . THR A 1 335 ? -10.991 22.379 21.944 1.00 59.81 335 THR A C 1
ATOM 2617 O O . THR A 1 335 ? -11.476 21.395 21.383 1.00 59.81 335 THR A O 1
ATOM 2620 N N . ALA A 1 336 ? -10.136 23.172 21.285 1.00 57.62 336 ALA A N 1
ATOM 2621 C CA . ALA A 1 336 ? -9.701 22.901 19.903 1.00 57.62 336 ALA A CA 1
ATOM 2622 C C . ALA A 1 336 ? -9.087 21.495 19.734 1.00 57.62 336 ALA A C 1
ATOM 2624 O O . ALA A 1 336 ? -9.138 20.904 18.656 1.00 57.62 336 ALA A O 1
ATOM 2625 N N . GLN A 1 337 ? -8.559 20.936 20.821 1.00 52.00 337 GLN A N 1
ATOM 2626 C CA . GLN A 1 337 ? -7.941 19.622 20.862 1.00 52.00 337 GLN A CA 1
ATOM 2627 C C . GLN A 1 337 ? -8.940 18.479 21.126 1.00 52.00 337 GLN A C 1
ATOM 2629 O O . GLN A 1 337 ? -8.595 17.322 20.896 1.00 52.00 337 GLN A O 1
ATOM 2634 N N . ASP A 1 338 ? -10.187 18.806 21.490 1.00 54.19 338 ASP A N 1
ATOM 2635 C CA . ASP A 1 338 ? -11.331 17.880 21.583 1.00 54.19 338 ASP A CA 1
ATOM 2636 C C . ASP A 1 338 ? -11.988 17.617 20.215 1.00 54.19 338 ASP A C 1
ATOM 2638 O O . ASP A 1 338 ? -12.911 16.812 20.093 1.00 54.19 338 ASP A O 1
ATOM 2642 N N . ARG A 1 339 ? -11.512 18.284 19.154 1.00 57.28 339 ARG A N 1
ATOM 2643 C CA . ARG A 1 339 ? -11.975 18.077 17.770 1.00 57.28 339 ARG A CA 1
ATOM 2644 C C . ARG A 1 339 ? -11.148 17.056 16.989 1.00 57.28 339 ARG A C 1
ATOM 2646 O O . ARG A 1 339 ? -11.518 16.733 15.862 1.00 57.28 339 ARG A O 1
ATOM 2653 N N . ALA A 1 340 ? -10.043 16.560 17.545 1.00 65.62 340 ALA A N 1
ATOM 2654 C CA . ALA A 1 340 ? -9.196 15.603 16.846 1.00 65.62 340 ALA A CA 1
ATOM 2655 C C . ALA A 1 340 ? -9.905 14.243 16.735 1.00 65.62 340 ALA A C 1
ATOM 2657 O O . ALA A 1 340 ? -10.329 13.663 17.733 1.00 65.62 340 ALA A O 1
ATOM 2658 N N . VAL A 1 341 ? -10.038 13.740 15.508 1.00 66.00 341 VAL A N 1
ATOM 2659 C CA . VAL A 1 341 ? -10.516 12.378 15.247 1.00 66.00 341 VAL A CA 1
ATOM 2660 C C . VAL A 1 341 ? -9.534 11.387 15.870 1.00 66.00 341 VAL A C 1
ATOM 2662 O O . VAL A 1 341 ? -8.331 11.458 15.609 1.00 66.00 341 VAL A O 1
ATOM 2665 N N . GLU A 1 342 ? -10.043 10.482 16.708 1.00 78.06 342 GLU A N 1
ATOM 2666 C CA . GLU A 1 342 ? -9.226 9.451 17.356 1.00 78.06 342 GLU A CA 1
ATOM 2667 C C . GLU A 1 342 ? -9.048 8.260 16.414 1.00 78.06 342 GLU A C 1
ATOM 2669 O O . GLU A 1 342 ? -7.934 7.766 16.221 1.00 78.06 342 GLU A O 1
ATOM 2674 N N . TYR A 1 343 ? -10.142 7.855 15.763 1.00 85.69 343 TYR A N 1
ATOM 2675 C CA . TYR A 1 343 ? -10.137 6.785 14.779 1.00 85.69 343 TYR A CA 1
ATOM 2676 C C . TYR A 1 343 ? -11.009 7.129 13.579 1.00 85.69 343 TYR A C 1
ATOM 2678 O O . TYR A 1 343 ? -12.126 7.612 13.748 1.00 85.69 343 TYR A O 1
ATOM 2686 N N . THR A 1 344 ? -10.538 6.748 12.396 1.00 92.88 344 THR A N 1
ATOM 2687 C CA . THR A 1 344 ? -11.404 6.500 11.245 1.00 92.88 344 THR A CA 1
ATOM 2688 C C . THR A 1 344 ? -11.360 5.007 10.945 1.00 92.88 344 THR A C 1
ATOM 2690 O O . THR A 1 344 ? -10.281 4.455 10.715 1.00 92.88 344 THR A O 1
ATOM 2693 N N . LEU A 1 345 ? -12.510 4.338 11.015 1.00 95.31 345 LEU A N 1
ATOM 2694 C CA . LEU A 1 345 ? -12.624 2.885 10.881 1.00 95.31 345 LEU A CA 1
ATOM 2695 C C . LEU A 1 345 ? -13.802 2.511 9.991 1.00 95.31 345 LEU A C 1
ATOM 2697 O O . LEU A 1 345 ? -14.849 3.159 10.012 1.00 95.31 345 LEU A O 1
ATOM 2701 N N . LEU A 1 346 ? -13.652 1.410 9.268 1.00 97.25 346 LEU A N 1
ATOM 2702 C CA . LEU A 1 346 ? -14.730 0.801 8.505 1.00 97.25 346 LEU A CA 1
ATOM 2703 C C . LEU A 1 346 ? -15.504 -0.158 9.418 1.00 97.25 346 LEU A C 1
ATOM 2705 O O . LEU A 1 346 ? -14.928 -1.100 9.959 1.00 97.25 346 LEU A O 1
ATOM 2709 N N . TYR A 1 347 ? -16.800 0.059 9.615 1.00 97.94 347 TYR A N 1
ATOM 2710 C CA . TYR A 1 347 ? -17.659 -0.897 10.309 1.00 97.94 347 TYR A CA 1
ATOM 2711 C C . TYR A 1 347 ? -18.311 -1.833 9.296 1.00 97.94 347 TYR A C 1
ATOM 2713 O O . TYR A 1 347 ? -18.953 -1.377 8.352 1.00 97.94 347 TYR A O 1
ATOM 2721 N N . HIS A 1 348 ? -18.158 -3.140 9.501 1.00 97.44 348 HIS A N 1
ATOM 2722 C CA . HIS A 1 348 ? -18.736 -4.169 8.644 1.00 97.44 348 HIS A CA 1
ATOM 2723 C C . HIS A 1 348 ? -19.869 -4.890 9.383 1.00 97.44 348 HIS A C 1
ATOM 2725 O O . HIS A 1 348 ? -19.627 -5.847 10.132 1.00 97.44 348 HIS A O 1
ATOM 2731 N N . ALA A 1 349 ? -21.104 -4.425 9.163 1.00 96.50 349 ALA A N 1
ATOM 2732 C CA . ALA A 1 349 ? -22.302 -4.860 9.883 1.00 96.50 349 ALA A CA 1
ATOM 2733 C C . ALA A 1 349 ? -22.553 -6.376 9.850 1.00 96.50 349 ALA A C 1
ATOM 2735 O O . ALA A 1 349 ? -22.800 -6.927 10.923 1.00 96.50 349 ALA A O 1
ATOM 2736 N N . PRO A 1 350 ? -22.402 -7.090 8.710 1.00 95.62 350 PRO A N 1
ATOM 2737 C CA . PRO A 1 350 ? -22.620 -8.539 8.661 1.00 95.62 350 PRO A CA 1
ATOM 2738 C C . PRO A 1 350 ? -21.763 -9.327 9.657 1.00 95.62 350 PRO A C 1
ATOM 2740 O O . PRO A 1 350 ? -22.170 -10.377 10.139 1.00 95.62 350 PRO A O 1
ATOM 2743 N N . THR A 1 351 ? -20.574 -8.811 9.984 1.00 95.19 351 THR A N 1
ATOM 2744 C CA . THR A 1 351 ? -19.641 -9.456 10.924 1.00 95.19 351 THR A CA 1
ATOM 2745 C C . THR A 1 351 ? -19.552 -8.759 12.281 1.00 95.19 351 THR A C 1
ATOM 2747 O O . THR A 1 351 ? -18.853 -9.245 13.165 1.00 95.19 351 THR A O 1
ATOM 2750 N N . GLY A 1 352 ? -20.189 -7.596 12.446 1.00 95.62 352 GLY A N 1
ATOM 2751 C CA . GLY A 1 352 ? -20.060 -6.758 13.639 1.00 95.62 352 GLY A CA 1
ATOM 2752 C C . GLY A 1 352 ? -18.632 -6.269 13.929 1.00 95.62 352 GLY A C 1
ATOM 2753 O O . GLY A 1 352 ? -18.314 -5.970 15.080 1.00 95.62 352 GLY A O 1
ATOM 2754 N N . ARG A 1 353 ? -17.751 -6.216 12.919 1.00 96.75 353 ARG A N 1
ATOM 2755 C CA . ARG A 1 353 ? -16.319 -5.909 13.081 1.00 96.75 353 ARG A CA 1
ATOM 2756 C C . ARG A 1 353 ? -16.008 -4.450 12.767 1.00 96.75 353 ARG A C 1
ATOM 2758 O O . ARG A 1 353 ? -16.494 -3.900 11.783 1.00 96.75 353 ARG A O 1
ATOM 2765 N N . TRP A 1 354 ? -15.107 -3.876 13.560 1.00 96.75 354 TRP A N 1
ATOM 2766 C CA . TRP A 1 354 ? -14.420 -2.623 13.250 1.00 96.75 354 TRP A CA 1
ATOM 2767 C C . TRP A 1 354 ? -13.107 -2.922 12.540 1.00 96.75 354 TRP A C 1
ATOM 2769 O O . TRP A 1 354 ? -12.268 -3.650 13.067 1.00 96.75 354 TRP A O 1
ATOM 2779 N N . LEU A 1 355 ? -12.937 -2.393 11.341 1.00 96.25 355 LEU A N 1
ATOM 2780 C CA . LEU A 1 355 ? -11.845 -2.721 10.440 1.00 96.25 355 LEU A CA 1
ATOM 2781 C C . LEU A 1 355 ? -10.971 -1.495 10.182 1.00 96.25 355 LEU A C 1
ATOM 2783 O O . LEU A 1 355 ? -11.456 -0.364 10.117 1.00 96.25 355 LEU A O 1
ATOM 2787 N N . ARG A 1 356 ? -9.671 -1.738 10.023 1.00 92.19 356 ARG A N 1
ATOM 2788 C CA . ARG A 1 356 ? -8.673 -0.736 9.650 1.00 92.19 356 ARG A CA 1
ATOM 2789 C C . ARG A 1 356 ? -8.008 -1.134 8.335 1.00 92.19 356 ARG A C 1
ATOM 2791 O O . ARG A 1 356 ? -7.602 -2.284 8.168 1.00 92.19 356 ARG A O 1
ATOM 2798 N N . GLY A 1 357 ? -7.865 -0.162 7.441 1.00 90.81 357 GLY A N 1
ATOM 2799 C CA . GLY A 1 357 ? -7.206 -0.295 6.144 1.00 90.81 357 GLY A CA 1
ATOM 2800 C C . GLY A 1 357 ? -6.628 1.033 5.667 1.00 90.81 357 GLY A C 1
ATOM 2801 O O . GLY A 1 357 ? -6.559 1.993 6.439 1.00 90.81 357 GLY A O 1
ATOM 2802 N N . ASP A 1 358 ? -6.214 1.089 4.400 1.00 89.06 358 ASP A N 1
ATOM 2803 C CA . ASP A 1 358 ? -5.883 2.362 3.765 1.00 89.06 358 ASP A CA 1
ATOM 2804 C C . ASP A 1 358 ? -7.142 3.221 3.607 1.00 89.06 358 ASP A C 1
ATOM 2806 O O . ASP A 1 358 ? -8.244 2.711 3.390 1.00 89.06 358 ASP A O 1
ATOM 2810 N N . TRP A 1 359 ? -6.975 4.534 3.745 1.00 88.62 359 TRP A N 1
ATOM 2811 C CA . TRP A 1 359 ? -8.079 5.485 3.701 1.00 88.62 359 TRP A CA 1
ATOM 2812 C C . TRP A 1 359 ? -8.895 5.375 2.413 1.00 88.62 359 TRP A C 1
ATOM 2814 O O . TRP A 1 359 ? -10.118 5.258 2.477 1.00 88.62 359 TRP A O 1
ATOM 2824 N N . HIS A 1 360 ? -8.223 5.367 1.258 1.00 90.31 360 HIS A N 1
ATOM 2825 C CA . HIS A 1 360 ? -8.889 5.287 -0.040 1.00 90.31 360 HIS A CA 1
ATOM 2826 C C . HIS A 1 360 ? -9.695 4.002 -0.174 1.00 90.31 360 HIS A C 1
ATOM 2828 O O . HIS A 1 360 ? -10.859 4.067 -0.547 1.00 90.31 360 HIS A O 1
ATOM 2834 N N . GLY A 1 361 ? -9.136 2.857 0.218 1.00 94.31 361 GLY A N 1
ATOM 2835 C CA . GLY A 1 361 ? -9.858 1.593 0.208 1.00 94.31 361 GLY A CA 1
ATOM 2836 C C . GLY A 1 361 ? -11.081 1.581 1.119 1.00 94.31 361 GLY A C 1
ATOM 2837 O O . GLY A 1 361 ? -12.156 1.151 0.706 1.00 94.31 361 GLY A O 1
ATOM 2838 N N . MET A 1 362 ? -10.953 2.096 2.346 1.00 95.56 362 MET A N 1
ATOM 2839 C CA . MET A 1 362 ? -12.086 2.172 3.274 1.00 95.56 362 MET A CA 1
ATOM 2840 C C . MET A 1 362 ? -13.173 3.131 2.769 1.00 95.56 362 MET A C 1
ATOM 2842 O O . MET A 1 362 ? -14.361 2.834 2.889 1.00 95.56 362 MET A O 1
ATOM 2846 N N . ARG A 1 363 ? -12.779 4.265 2.178 1.00 95.38 363 ARG A N 1
ATOM 2847 C CA . ARG A 1 363 ? -13.698 5.229 1.562 1.00 95.38 363 ARG A CA 1
ATOM 2848 C C . ARG A 1 363 ? -14.409 4.617 0.360 1.00 95.38 363 ARG A C 1
ATOM 2850 O O . ARG A 1 363 ? -15.626 4.727 0.261 1.00 95.38 363 ARG A O 1
ATOM 2857 N N . TYR A 1 364 ? -13.665 3.927 -0.500 1.00 96.50 364 TYR A N 1
ATOM 2858 C CA . TYR A 1 364 ? -14.188 3.228 -1.670 1.00 96.50 364 TYR A CA 1
ATOM 2859 C C . TYR A 1 364 ? -15.235 2.179 -1.278 1.00 96.50 364 TYR A C 1
ATOM 2861 O O . TYR A 1 364 ? -16.335 2.176 -1.821 1.00 96.50 364 TYR A O 1
ATOM 2869 N N . ALA A 1 365 ? -14.942 1.353 -0.268 1.00 97.19 365 ALA A N 1
ATOM 2870 C CA . ALA A 1 365 ? -15.894 0.372 0.253 1.00 97.19 365 ALA A CA 1
ATOM 2871 C C . ALA A 1 365 ? -17.177 1.020 0.801 1.00 97.19 365 ALA A C 1
ATOM 2873 O O . ALA A 1 365 ? -18.270 0.506 0.588 1.00 97.19 365 ALA A O 1
ATOM 2874 N N . ALA A 1 366 ? -17.067 2.166 1.479 1.00 96.56 366 ALA A N 1
ATOM 2875 C CA . ALA A 1 366 ? -18.240 2.882 1.974 1.00 96.56 366 ALA A CA 1
ATOM 2876 C C . ALA A 1 366 ? -19.114 3.463 0.846 1.00 96.56 366 ALA A C 1
ATOM 2878 O O . ALA A 1 366 ? -20.336 3.447 0.974 1.00 96.56 366 ALA A O 1
ATOM 2879 N N . ILE A 1 367 ? -18.505 3.944 -0.244 1.00 95.38 367 ILE A N 1
ATOM 2880 C CA . ILE A 1 367 ? -19.208 4.429 -1.446 1.00 95.38 367 ILE A CA 1
ATOM 2881 C C . ILE A 1 367 ? -19.964 3.275 -2.121 1.00 95.38 367 ILE A C 1
ATOM 2883 O O . ILE A 1 367 ? -21.156 3.408 -2.400 1.00 95.38 367 ILE A O 1
ATOM 2887 N N . ASP A 1 368 ? -19.300 2.130 -2.304 1.00 96.00 368 ASP A N 1
ATOM 2888 C CA . ASP A 1 368 ? -19.900 0.921 -2.882 1.00 96.00 368 ASP A CA 1
ATOM 2889 C C . ASP A 1 368 ? -21.099 0.424 -2.053 1.00 96.00 368 ASP A C 1
ATOM 2891 O O . ASP A 1 368 ? -22.189 0.215 -2.583 1.00 96.00 368 ASP A O 1
ATOM 2895 N N . TRP A 1 369 ? -20.960 0.350 -0.725 1.00 95.38 369 TRP A N 1
ATOM 2896 C CA . TRP A 1 369 ? -22.058 -0.043 0.170 1.00 95.38 369 TRP A CA 1
ATOM 2897 C C . TRP A 1 369 ? -23.228 0.941 0.200 1.00 95.38 369 TRP A C 1
ATOM 2899 O O . TRP A 1 369 ? -24.349 0.547 0.527 1.00 95.38 369 TRP A O 1
ATOM 2909 N N . ALA A 1 370 ? -22.986 2.211 -0.129 1.00 94.19 370 ALA A N 1
ATOM 2910 C CA . ALA A 1 370 ? -24.038 3.206 -0.298 1.00 94.19 370 ALA A CA 1
ATOM 2911 C C . ALA A 1 370 ? -24.772 3.070 -1.648 1.00 94.19 370 ALA A C 1
ATOM 2913 O O . ALA A 1 370 ? -25.720 3.813 -1.897 1.00 94.19 370 ALA A O 1
ATOM 2914 N N . GLY A 1 371 ? -24.357 2.135 -2.513 1.00 94.69 371 GLY A N 1
ATOM 2915 C CA . GLY A 1 371 ? -24.917 1.946 -3.851 1.00 94.69 371 GLY A CA 1
ATOM 2916 C C . GLY A 1 371 ? -24.552 3.071 -4.819 1.00 94.69 371 GLY A C 1
ATOM 2917 O O . GLY A 1 371 ? -25.228 3.260 -5.830 1.00 94.69 371 GLY A O 1
ATOM 2918 N N . ILE A 1 372 ? -23.516 3.851 -4.504 1.00 93.75 372 ILE A N 1
ATOM 2919 C CA . ILE A 1 372 ? -23.044 4.934 -5.362 1.00 93.75 372 ILE A CA 1
ATOM 2920 C C . ILE A 1 372 ? -22.136 4.314 -6.425 1.00 93.75 372 ILE A C 1
ATOM 2922 O O . ILE A 1 372 ? -21.124 3.696 -6.102 1.00 93.75 372 ILE A O 1
ATOM 2926 N N . ALA A 1 373 ? -22.495 4.482 -7.698 1.00 93.31 373 ALA A N 1
ATOM 2927 C CA . ALA A 1 373 ? -21.726 3.937 -8.814 1.00 93.31 373 ALA A CA 1
ATOM 2928 C C . ALA A 1 373 ? -20.282 4.469 -8.839 1.00 93.31 373 ALA A C 1
ATOM 2930 O O . ALA A 1 373 ? -20.027 5.608 -8.454 1.00 93.31 373 ALA A O 1
ATOM 2931 N N . CYS A 1 374 ? -19.344 3.692 -9.379 1.00 93.06 374 CYS A N 1
ATOM 2932 C CA . CYS A 1 374 ? -17.948 4.094 -9.567 1.00 93.06 374 CYS A CA 1
ATOM 2933 C C . CYS A 1 374 ? -17.613 4.182 -11.067 1.00 93.06 374 CYS A C 1
ATOM 2935 O O . CYS A 1 374 ? -17.079 3.218 -11.622 1.00 93.06 374 CYS A O 1
ATOM 2937 N N . PRO A 1 375 ? -17.962 5.296 -11.740 1.00 94.81 375 PRO A N 1
ATOM 2938 C CA . PRO A 1 375 ? -17.703 5.491 -13.146 1.00 94.81 375 PRO A CA 1
ATOM 2939 C C . PRO A 1 375 ? -16.208 5.629 -13.418 1.00 94.81 375 PRO A C 1
ATOM 2941 O O . PRO A 1 375 ? -15.453 6.186 -12.613 1.00 94.81 375 PRO A O 1
ATOM 2944 N N . ILE A 1 376 ? -15.808 5.132 -14.579 1.00 97.06 376 ILE A N 1
ATOM 2945 C CA . ILE A 1 376 ? -14.490 5.323 -15.168 1.00 97.06 376 ILE A CA 1
ATOM 2946 C C . ILE A 1 376 ? -14.664 5.754 -16.618 1.00 97.06 376 ILE A C 1
ATOM 2948 O O . ILE A 1 376 ? -15.568 5.275 -17.304 1.00 97.06 376 ILE A O 1
ATOM 2952 N N . GLN A 1 377 ? -13.753 6.592 -17.095 1.00 97.56 377 GLN A N 1
ATOM 2953 C CA . GLN A 1 377 ? -13.609 6.876 -18.521 1.00 97.56 377 GLN A CA 1
ATOM 2954 C C . GLN A 1 377 ? -12.364 6.142 -18.991 1.00 97.56 377 GLN A C 1
ATOM 2956 O O . GLN A 1 377 ? -11.296 6.286 -18.392 1.00 97.56 377 GLN A O 1
ATOM 2961 N N . TYR A 1 378 ? -12.512 5.293 -20.002 1.00 97.50 378 TYR A N 1
ATOM 2962 C CA . TYR A 1 378 ? -11.410 4.481 -20.493 1.00 97.50 378 TYR A CA 1
ATOM 2963 C C . TYR A 1 378 ? -11.411 4.428 -22.013 1.00 97.50 378 TYR A C 1
ATOM 2965 O O . TYR A 1 378 ? -12.339 3.889 -22.613 1.00 97.50 378 TYR A O 1
ATOM 2973 N N . ASP A 1 379 ? -10.337 4.933 -22.612 1.00 96.12 379 ASP A N 1
ATOM 2974 C CA . ASP A 1 379 ? -10.082 4.811 -24.040 1.00 96.12 379 ASP A CA 1
ATOM 2975 C C . ASP A 1 379 ? -9.162 3.601 -24.299 1.00 96.12 379 ASP A C 1
ATOM 2977 O O . ASP A 1 379 ? -7.965 3.655 -23.992 1.00 96.12 379 ASP A O 1
ATOM 2981 N N . PRO A 1 380 ? -9.680 2.500 -24.880 1.00 94.38 380 PRO A N 1
ATOM 2982 C CA . PRO A 1 380 ? -8.885 1.308 -25.155 1.00 94.38 380 PRO A CA 1
ATOM 2983 C C . PRO A 1 380 ? -7.833 1.511 -26.253 1.00 94.38 380 PRO A C 1
ATOM 2985 O O . PRO A 1 380 ? -6.904 0.708 -26.334 1.00 94.38 380 PRO A O 1
ATOM 2988 N N . ALA A 1 381 ? -7.963 2.534 -27.105 1.00 92.81 381 ALA A N 1
ATOM 2989 C CA . ALA A 1 381 ? -7.014 2.788 -28.186 1.00 92.81 381 ALA A CA 1
ATOM 2990 C C . ALA A 1 381 ? -5.730 3.443 -27.665 1.00 92.81 381 ALA A C 1
ATOM 2992 O O . ALA A 1 381 ? -4.630 3.068 -28.073 1.00 92.81 381 ALA A O 1
ATOM 2993 N N . THR A 1 382 ? -5.862 4.400 -26.747 1.00 92.75 382 THR A N 1
ATOM 2994 C CA . THR A 1 382 ? -4.723 5.109 -26.140 1.00 92.75 382 THR A CA 1
ATOM 2995 C C . THR A 1 382 ? -4.281 4.502 -24.806 1.00 92.75 382 THR A C 1
ATOM 2997 O O . THR A 1 382 ? -3.181 4.785 -24.326 1.00 92.75 382 THR A O 1
ATOM 3000 N N . GLY A 1 383 ? -5.117 3.658 -24.195 1.00 95.25 383 GLY A N 1
ATOM 3001 C CA . GLY A 1 383 ? -4.910 3.159 -22.838 1.00 95.25 383 GLY A CA 1
ATOM 3002 C C . GLY A 1 383 ? -5.049 4.259 -21.783 1.00 95.25 383 GLY A C 1
ATOM 3003 O O . GLY A 1 383 ? -4.486 4.131 -20.693 1.00 95.25 383 GLY A O 1
ATOM 3004 N N . TRP A 1 384 ? -5.737 5.356 -22.108 1.00 96.56 384 TRP A N 1
ATOM 3005 C CA . TRP A 1 384 ? -6.020 6.438 -21.174 1.00 96.56 384 TRP A CA 1
ATOM 3006 C C . TRP A 1 384 ? -7.174 6.041 -20.256 1.00 96.56 384 TRP A C 1
ATOM 3008 O O . TRP A 1 384 ? -8.250 5.661 -20.716 1.00 96.56 384 TRP A O 1
ATOM 3018 N N . LEU A 1 385 ? -6.940 6.116 -18.949 1.00 97.56 385 LEU A N 1
ATOM 3019 C CA . LEU A 1 385 ? -7.929 5.857 -17.909 1.00 97.56 385 LEU A CA 1
ATOM 3020 C C . LEU A 1 385 ? -8.072 7.101 -17.047 1.00 97.56 385 LEU A C 1
ATOM 3022 O O . LEU A 1 385 ? -7.080 7.605 -16.526 1.00 97.56 385 LEU A O 1
ATOM 3026 N N . ARG A 1 386 ? -9.306 7.510 -16.782 1.00 97.38 386 ARG A N 1
ATOM 3027 C CA . ARG A 1 386 ? -9.620 8.544 -15.803 1.00 97.38 386 ARG A CA 1
ATOM 3028 C C . ARG A 1 386 ? -10.531 8.006 -14.709 1.00 97.38 386 ARG A C 1
ATOM 3030 O O . ARG A 1 386 ? -11.544 7.358 -14.976 1.00 97.38 386 ARG A O 1
ATOM 3037 N N . VAL A 1 387 ? -10.152 8.300 -13.468 1.00 95.50 387 VAL A N 1
ATOM 3038 C CA . VAL A 1 387 ? -10.878 7.930 -12.249 1.00 95.50 387 VAL A CA 1
ATOM 3039 C C . VAL A 1 387 ? -11.214 9.193 -11.466 1.00 95.50 387 VAL A C 1
ATOM 3041 O O . VAL A 1 387 ? -10.339 10.020 -11.217 1.00 95.50 387 VAL A O 1
ATOM 3044 N N . ASP A 1 388 ? -12.467 9.328 -11.044 1.00 91.94 388 ASP A N 1
ATOM 3045 C CA . ASP A 1 388 ? -12.911 10.434 -10.192 1.00 91.94 388 ASP A CA 1
ATOM 3046 C C . ASP A 1 388 ? -12.117 10.480 -8.871 1.00 91.94 388 ASP A C 1
ATOM 3048 O O . ASP A 1 388 ? -11.891 9.460 -8.208 1.00 91.94 388 ASP A O 1
ATOM 3052 N N . ALA A 1 389 ? -11.697 11.678 -8.467 1.00 87.62 389 ALA A N 1
ATOM 3053 C CA . ALA A 1 389 ? -10.909 11.905 -7.262 1.00 87.62 389 ALA A CA 1
ATOM 3054 C C . ALA A 1 389 ? -11.531 11.357 -5.973 1.00 87.62 389 ALA A C 1
ATOM 3056 O O . ALA A 1 389 ? -10.846 10.784 -5.112 1.00 87.62 389 ALA A O 1
ATOM 3057 N N . GLN A 1 390 ? -12.842 11.531 -5.832 1.00 87.56 390 GLN A N 1
ATOM 3058 C CA . GLN A 1 390 ? -13.612 11.089 -4.676 1.00 87.56 390 GLN A CA 1
ATOM 3059 C C . GLN A 1 390 ? -13.754 9.564 -4.678 1.00 87.56 390 GLN A C 1
ATOM 3061 O O . GLN A 1 390 ? -13.870 8.949 -3.615 1.00 87.56 390 GLN A O 1
ATOM 3066 N N . ARG A 1 391 ? -13.592 8.930 -5.844 1.00 90.56 391 ARG A N 1
ATOM 3067 C CA . ARG A 1 391 ? -13.714 7.480 -6.062 1.00 90.56 391 ARG A CA 1
ATOM 3068 C C . ARG A 1 391 ? -12.372 6.798 -6.343 1.00 90.56 391 ARG A C 1
ATOM 3070 O O . ARG A 1 391 ? -12.340 5.718 -6.927 1.00 90.56 391 ARG A O 1
ATOM 3077 N N . ARG A 1 392 ? -11.260 7.398 -5.896 1.00 91.50 392 ARG A N 1
ATOM 3078 C CA . ARG A 1 392 ? -9.922 6.784 -5.961 1.00 91.50 392 ARG A CA 1
ATOM 3079 C C . ARG A 1 392 ? -9.927 5.376 -5.353 1.00 91.50 392 ARG A C 1
ATOM 3081 O O . ARG A 1 392 ? -10.497 5.154 -4.285 1.00 91.50 392 ARG A O 1
ATOM 3088 N N . TRP A 1 393 ? -9.290 4.442 -6.050 1.00 95.31 393 TRP A N 1
ATOM 3089 C CA . TRP A 1 393 ? -9.328 3.015 -5.736 1.00 95.31 393 TRP A CA 1
ATOM 3090 C C . TRP A 1 393 ? -8.507 2.664 -4.485 1.00 95.31 393 TRP A C 1
ATOM 3092 O O . TRP A 1 393 ? -7.598 3.415 -4.112 1.00 95.31 393 TRP A O 1
ATOM 3102 N N . PRO A 1 394 ? -8.768 1.501 -3.849 1.00 95.94 394 PRO A N 1
ATOM 3103 C CA . PRO A 1 394 ? -7.888 0.999 -2.802 1.00 95.94 394 PRO A CA 1
ATOM 3104 C C . PRO A 1 394 ? -6.460 0.838 -3.338 1.00 95.94 394 PRO A C 1
ATOM 3106 O O . PRO A 1 394 ? -6.259 0.423 -4.484 1.00 95.94 394 PRO A O 1
ATOM 3109 N N . GLU A 1 395 ? -5.463 1.133 -2.499 1.00 94.38 395 GLU A N 1
ATOM 3110 C CA . GLU A 1 395 ? -4.065 1.273 -2.940 1.00 94.38 395 GLU A CA 1
ATOM 3111 C C . GLU A 1 395 ? -3.555 0.105 -3.783 1.00 94.38 395 GLU A C 1
ATOM 3113 O O . GLU A 1 395 ? -2.881 0.314 -4.783 1.00 94.38 395 GLU A O 1
ATOM 3118 N N . LEU A 1 396 ? -3.865 -1.130 -3.389 1.00 95.62 396 LEU A N 1
ATOM 3119 C CA . LEU A 1 396 ? -3.351 -2.311 -4.077 1.00 95.62 396 LEU A CA 1
ATOM 3120 C C . LEU A 1 396 ? -3.880 -2.442 -5.513 1.00 95.62 396 LEU A C 1
ATOM 3122 O O . LEU A 1 396 ? -3.176 -2.980 -6.364 1.00 95.62 396 LEU A O 1
ATOM 3126 N N . TYR A 1 397 ? -5.086 -1.942 -5.787 1.00 98.06 397 TYR A N 1
ATOM 3127 C CA . TYR A 1 397 ? -5.678 -1.959 -7.125 1.00 98.06 397 TYR A CA 1
ATOM 3128 C C . TYR A 1 397 ? -5.102 -0.831 -7.983 1.00 98.06 397 TYR A C 1
ATOM 3130 O O . TYR A 1 397 ? -4.726 -1.074 -9.125 1.00 98.06 397 TYR A O 1
ATOM 3138 N N . GLU A 1 398 ? -4.941 0.371 -7.419 1.00 97.44 398 GLU A N 1
ATOM 3139 C CA . GLU A 1 398 ? -4.224 1.476 -8.079 1.00 97.44 398 GLU A CA 1
ATOM 3140 C C . GLU A 1 398 ? -2.770 1.091 -8.383 1.00 97.44 398 GLU A C 1
ATOM 3142 O O . GLU A 1 398 ? -2.257 1.342 -9.471 1.00 97.44 398 GLU A O 1
ATOM 3147 N N . ARG A 1 399 ? -2.115 0.388 -7.457 1.00 97.50 399 ARG A N 1
ATOM 3148 C CA . ARG A 1 399 ? -0.756 -0.124 -7.632 1.00 97.50 399 ARG A CA 1
ATOM 3149 C C . ARG A 1 399 ? -0.632 -1.043 -8.842 1.00 97.50 399 ARG A C 1
ATOM 3151 O O . ARG A 1 399 ? 0.406 -1.030 -9.489 1.00 97.50 399 ARG A O 1
ATOM 3158 N N . ALA A 1 400 ? -1.660 -1.824 -9.174 1.00 97.94 400 ALA A N 1
ATOM 3159 C CA . ALA A 1 400 ? -1.630 -2.655 -10.374 1.00 97.94 400 ALA A CA 1
ATOM 3160 C C . ALA A 1 400 ? -1.508 -1.808 -11.653 1.00 97.94 400 ALA A C 1
ATOM 3162 O O . ALA A 1 400 ? -0.768 -2.193 -12.555 1.00 97.94 400 ALA A O 1
ATOM 3163 N N . LEU A 1 401 ? -2.160 -0.639 -11.699 1.00 97.69 401 LEU A N 1
ATOM 3164 C CA . LEU A 1 401 ? -2.027 0.322 -12.797 1.00 97.69 401 LEU A CA 1
ATOM 3165 C C . LEU A 1 401 ? -0.620 0.926 -12.840 1.00 97.69 401 LEU A C 1
ATOM 3167 O O . LEU A 1 401 ? 0.031 0.913 -13.880 1.00 97.69 401 LEU A O 1
ATOM 3171 N N . VAL A 1 402 ? -0.128 1.404 -11.692 1.00 97.19 402 VAL A N 1
ATOM 3172 C CA . VAL A 1 402 ? 1.186 2.061 -11.593 1.00 97.19 402 VAL A CA 1
ATOM 3173 C C . VAL A 1 402 ? 2.325 1.094 -11.926 1.00 97.19 402 VAL A C 1
ATOM 3175 O O . VAL A 1 402 ? 3.276 1.472 -12.601 1.00 97.19 402 VAL A O 1
ATOM 3178 N N . LEU A 1 403 ? 2.241 -0.171 -11.507 1.00 97.00 403 LEU A N 1
ATOM 3179 C CA . LEU A 1 403 ? 3.259 -1.179 -11.821 1.00 97.00 403 LEU A CA 1
ATOM 3180 C C . LEU A 1 403 ? 3.238 -1.636 -13.284 1.00 97.00 403 LEU A C 1
ATOM 3182 O O . LEU A 1 403 ? 4.252 -2.146 -13.753 1.00 97.00 403 LEU A O 1
ATOM 3186 N N . ALA A 1 404 ? 2.118 -1.478 -13.996 1.00 95.56 404 ALA A N 1
ATOM 3187 C CA . ALA A 1 404 ? 2.043 -1.799 -15.421 1.00 95.56 404 ALA A CA 1
ATOM 3188 C C . ALA A 1 404 ? 2.827 -0.796 -16.285 1.00 95.56 404 ALA A C 1
ATOM 3190 O O . ALA A 1 404 ? 3.315 -1.153 -17.354 1.00 95.56 404 ALA A O 1
ATOM 3191 N N . THR A 1 405 ? 2.965 0.447 -15.815 1.00 95.44 405 THR A N 1
ATOM 3192 C CA . THR A 1 405 ? 3.524 1.563 -16.598 1.00 95.44 405 THR A CA 1
ATOM 3193 C C . THR A 1 405 ? 4.794 2.151 -15.987 1.00 95.44 405 THR A C 1
ATOM 3195 O O . THR A 1 405 ? 5.556 2.835 -16.664 1.00 95.44 405 THR A O 1
ATOM 3198 N N . GLY A 1 406 ? 5.027 1.919 -14.692 1.00 95.88 406 GLY A N 1
ATOM 3199 C CA . GLY A 1 406 ? 6.063 2.588 -13.909 1.00 95.88 406 GLY A CA 1
ATOM 3200 C C . GLY A 1 406 ? 5.769 4.062 -13.620 1.00 95.88 406 GLY A C 1
ATOM 3201 O O . GLY A 1 406 ? 6.661 4.766 -13.139 1.00 95.88 406 GLY A O 1
ATOM 3202 N N . ARG A 1 407 ? 4.551 4.538 -13.914 1.00 95.62 407 ARG A N 1
ATOM 3203 C CA . ARG A 1 407 ? 4.164 5.949 -13.808 1.00 95.62 407 ARG A CA 1
ATOM 3204 C C . ARG A 1 407 ? 3.026 6.148 -12.815 1.00 95.62 407 ARG A C 1
ATOM 3206 O O . ARG A 1 407 ? 2.044 5.406 -12.814 1.00 95.62 407 ARG A O 1
ATOM 3213 N N . LEU A 1 408 ? 3.164 7.168 -11.973 1.00 95.31 408 LEU A N 1
ATOM 3214 C CA . LEU A 1 408 ? 2.081 7.665 -11.122 1.00 95.31 408 LEU A CA 1
ATOM 3215 C C . LEU A 1 408 ? 0.976 8.313 -11.973 1.00 95.31 408 LEU A C 1
ATOM 3217 O O . LEU A 1 408 ? 1.255 8.750 -13.094 1.00 95.31 408 LEU A O 1
ATOM 3221 N N . PRO A 1 409 ? -0.265 8.408 -11.461 1.00 95.12 409 PRO A N 1
ATOM 3222 C CA . PRO A 1 409 ? -1.310 9.156 -12.144 1.00 95.12 409 PRO A CA 1
ATOM 3223 C C . PRO A 1 409 ? -1.031 10.661 -12.144 1.00 95.12 409 PRO A C 1
ATOM 3225 O O . PRO A 1 409 ? -0.367 11.192 -11.252 1.00 95.12 409 PRO A O 1
ATOM 3228 N N . THR A 1 410 ? -1.599 11.353 -13.126 1.00 92.56 410 THR A N 1
ATOM 3229 C CA . THR A 1 410 ? -1.616 12.818 -13.202 1.00 92.56 410 THR A CA 1
ATOM 3230 C C . THR A 1 410 ? -2.950 13.334 -12.674 1.00 92.56 410 THR A C 1
ATOM 3232 O O . THR A 1 410 ? -4.000 12.789 -13.010 1.00 92.56 410 THR A O 1
ATOM 3235 N N . TRP A 1 411 ? -2.928 14.380 -11.852 1.00 88.88 411 TRP A N 1
ATOM 3236 C CA . TRP A 1 411 ? -4.150 15.050 -11.411 1.00 88.88 411 TRP A CA 1
ATOM 3237 C C . TRP A 1 411 ? -4.613 16.060 -12.466 1.00 88.88 411 TRP A C 1
ATOM 3239 O O . TRP A 1 411 ? -3.838 16.927 -12.876 1.00 88.88 411 TRP A O 1
ATOM 3249 N N . ARG A 1 412 ? -5.868 15.966 -12.919 1.00 89.88 412 ARG A N 1
ATOM 3250 C CA . ARG A 1 412 ? -6.447 16.917 -13.879 1.00 89.88 412 ARG A CA 1
ATOM 3251 C C . ARG A 1 412 ? -7.965 17.005 -13.751 1.00 89.88 412 ARG A C 1
ATOM 3253 O O . ARG A 1 412 ? -8.660 15.996 -13.860 1.00 89.88 412 ARG A O 1
ATOM 3260 N N . ASN A 1 413 ? -8.494 18.224 -13.621 1.00 89.38 413 ASN A N 1
ATOM 3261 C CA . ASN A 1 413 ? -9.935 18.517 -13.594 1.00 89.38 413 ASN A CA 1
ATOM 3262 C C . ASN A 1 413 ? -10.706 17.638 -12.585 1.00 89.38 413 ASN A C 1
ATOM 3264 O O . ASN A 1 413 ? -11.671 16.994 -12.978 1.00 89.38 413 ASN A O 1
ATOM 3268 N N . ASP A 1 414 ? -10.257 17.528 -11.333 1.00 87.81 414 ASP A N 1
ATOM 3269 C CA . ASP A 1 414 ? -10.880 16.671 -10.299 1.00 87.81 414 ASP A CA 1
ATOM 3270 C C . ASP A 1 414 ? -10.843 15.153 -10.581 1.00 87.81 414 ASP A C 1
ATOM 3272 O O . ASP A 1 414 ? -11.647 14.373 -10.060 1.00 87.81 414 ASP A O 1
ATOM 3276 N N . GLY A 1 415 ? -9.897 14.704 -11.408 1.00 91.00 415 GLY A N 1
ATOM 3277 C CA . GLY A 1 415 ? -9.701 13.295 -11.735 1.00 91.00 415 GLY A CA 1
ATOM 3278 C C . GLY A 1 415 ? -8.235 12.877 -11.728 1.00 91.00 415 GLY A C 1
ATOM 3279 O O . GLY A 1 415 ? -7.329 13.684 -11.934 1.00 91.00 415 GLY A O 1
ATOM 3280 N N . TRP A 1 416 ? -8.022 11.582 -11.517 1.00 93.88 416 TRP A N 1
ATOM 3281 C CA . TRP A 1 416 ? -6.740 10.907 -11.682 1.00 93.88 416 TRP A CA 1
ATOM 3282 C C . TRP A 1 416 ? -6.673 10.275 -13.064 1.00 93.88 416 TRP A C 1
ATOM 3284 O O . TRP A 1 416 ? -7.465 9.384 -13.373 1.00 93.88 416 TRP A O 1
ATOM 3294 N N . GLU A 1 417 ? -5.724 10.727 -13.874 1.00 96.31 417 GLU A N 1
ATOM 3295 C CA . GLU A 1 417 ? -5.480 10.231 -15.224 1.00 96.31 417 GLU A CA 1
ATOM 3296 C C . GLU A 1 417 ? -4.270 9.292 -15.237 1.00 96.31 417 GLU A C 1
ATOM 3298 O O . GLU A 1 417 ? -3.206 9.608 -14.701 1.00 96.31 417 GLU A O 1
ATOM 3303 N N . TYR A 1 418 ? -4.437 8.136 -15.868 1.00 96.75 418 TYR A N 1
ATOM 3304 C CA . TYR A 1 418 ? -3.408 7.131 -16.097 1.00 96.75 418 TYR A CA 1
ATOM 3305 C C . TYR A 1 418 ? -3.252 6.936 -17.604 1.00 96.75 418 TYR A C 1
ATOM 3307 O O . TYR A 1 418 ? -4.232 6.969 -18.346 1.00 96.75 418 TYR A O 1
ATOM 3315 N N . GLU A 1 419 ? -2.026 6.697 -18.052 1.00 95.38 419 GLU A N 1
ATOM 3316 C CA . GLU A 1 419 ? -1.692 6.525 -19.468 1.00 95.38 419 GLU A CA 1
ATOM 3317 C C . GLU A 1 419 ? -1.064 5.154 -19.702 1.00 95.38 419 GLU A C 1
ATOM 3319 O O . GLU A 1 419 ? -0.316 4.666 -18.856 1.00 95.38 419 GLU A O 1
ATOM 3324 N N . GLY A 1 420 ? -1.319 4.552 -20.867 1.00 95.06 420 GLY A N 1
ATOM 3325 C CA . GLY A 1 420 ? -0.708 3.277 -21.251 1.00 95.06 420 GLY A CA 1
ATOM 3326 C C . GLY A 1 420 ? -1.256 2.063 -20.499 1.00 95.06 420 GLY A C 1
ATOM 3327 O O . GLY A 1 420 ? -0.551 1.069 -20.342 1.00 95.06 420 GLY A O 1
ATOM 3328 N N . ILE A 1 421 ? -2.499 2.130 -20.019 1.00 96.94 421 ILE A N 1
ATOM 3329 C CA . ILE A 1 421 ? -3.141 1.025 -19.311 1.00 96.94 421 ILE A CA 1
ATOM 3330 C C . ILE A 1 421 ? -3.724 0.010 -20.300 1.00 96.94 421 ILE A C 1
ATOM 3332 O O . ILE A 1 421 ? -4.559 0.352 -21.138 1.00 96.94 421 ILE A O 1
ATOM 3336 N N . ASP A 1 422 ? -3.325 -1.254 -20.147 1.00 95.69 422 ASP A N 1
ATOM 3337 C CA . ASP A 1 422 ? -3.811 -2.394 -20.934 1.00 95.69 422 ASP A CA 1
ATOM 3338 C C . ASP A 1 422 ? -5.337 -2.617 -20.758 1.00 95.69 422 ASP A C 1
ATOM 3340 O O . ASP A 1 422 ? -5.824 -2.691 -19.619 1.00 95.69 422 ASP A O 1
ATOM 3344 N N . PRO A 1 423 ? -6.110 -2.793 -21.850 1.00 95.94 423 PRO A N 1
ATOM 3345 C CA . PRO A 1 423 ? -7.534 -3.126 -21.780 1.00 95.94 423 PRO A CA 1
ATOM 3346 C C . PRO A 1 423 ? -7.860 -4.368 -20.938 1.00 95.94 423 PRO A C 1
ATOM 3348 O O . PRO A 1 423 ? -8.890 -4.398 -20.256 1.00 95.94 423 PRO A O 1
ATOM 3351 N N . GLN A 1 424 ? -7.002 -5.391 -20.950 1.00 96.38 424 GLN A N 1
ATOM 3352 C CA . GLN A 1 424 ? -7.157 -6.607 -20.148 1.00 96.38 424 GLN A CA 1
ATOM 3353 C C . GLN A 1 424 ? -6.976 -6.339 -18.653 1.00 96.38 424 GLN A C 1
ATOM 3355 O O . GLN A 1 424 ? -7.666 -6.949 -17.827 1.00 96.38 424 GLN A O 1
ATOM 3360 N N . LEU A 1 425 ? -6.089 -5.407 -18.288 1.00 97.44 425 LEU A N 1
ATOM 3361 C CA . LEU A 1 425 ? -5.912 -4.981 -16.901 1.00 97.44 425 LEU A CA 1
ATOM 3362 C C . LEU A 1 425 ? -7.195 -4.317 -16.385 1.00 97.44 425 LEU A C 1
ATOM 3364 O O . LEU A 1 425 ? -7.707 -4.709 -15.333 1.00 97.44 425 LEU A O 1
ATOM 3368 N N . ILE A 1 426 ? -7.787 -3.405 -17.163 1.00 97.50 426 ILE A N 1
ATOM 3369 C CA . ILE A 1 426 ? -9.082 -2.792 -16.820 1.00 97.50 426 ILE A CA 1
ATOM 3370 C C . ILE A 1 426 ? -10.197 -3.831 -16.768 1.00 97.50 426 ILE A C 1
ATOM 3372 O O . ILE A 1 426 ? -10.980 -3.835 -15.817 1.00 97.50 426 ILE A O 1
ATOM 3376 N N . ALA A 1 427 ? -10.274 -4.734 -17.746 1.00 97.50 427 ALA A N 1
ATOM 3377 C CA . ALA A 1 427 ? -11.266 -5.807 -17.754 1.00 97.50 427 ALA A CA 1
ATOM 3378 C C . ALA A 1 427 ? -11.158 -6.704 -16.507 1.00 97.50 427 ALA A C 1
ATOM 3380 O O . ALA A 1 427 ? -12.176 -7.136 -15.975 1.00 97.50 427 ALA A O 1
ATOM 3381 N N . THR A 1 428 ? -9.942 -6.928 -15.998 1.00 98.31 428 THR A N 1
ATOM 3382 C CA . THR A 1 428 ? -9.698 -7.701 -14.770 1.00 98.31 428 THR A CA 1
ATOM 3383 C C . THR A 1 428 ? -10.133 -6.951 -13.509 1.00 98.31 428 THR A C 1
ATOM 3385 O O . THR A 1 428 ? -10.669 -7.564 -12.585 1.00 98.31 428 THR A O 1
ATOM 3388 N N . LEU A 1 429 ? -9.892 -5.638 -13.440 1.00 98.31 429 LEU A N 1
ATOM 3389 C CA . LEU A 1 429 ? -10.203 -4.816 -12.262 1.00 98.31 429 LEU A CA 1
ATOM 3390 C C . LEU A 1 429 ? -11.683 -4.411 -12.191 1.00 98.31 429 LEU A C 1
ATOM 3392 O O . LEU A 1 429 ? -12.222 -4.290 -11.094 1.00 98.31 429 LEU A O 1
ATOM 3396 N N . THR A 1 430 ? -12.350 -4.279 -13.342 1.00 97.88 430 THR A N 1
ATOM 3397 C CA . THR A 1 430 ? -13.767 -3.888 -13.462 1.00 97.88 430 THR A CA 1
ATOM 3398 C C . THR A 1 430 ? -14.700 -4.697 -12.551 1.00 97.88 430 THR A C 1
ATOM 3400 O O . THR A 1 430 ? -15.345 -4.086 -11.700 1.00 97.88 430 THR A O 1
ATOM 3403 N N . PRO A 1 431 ? -14.757 -6.042 -12.632 1.00 97.81 431 PRO A N 1
ATOM 3404 C CA . PRO A 1 431 ? -15.645 -6.825 -11.774 1.00 97.81 431 PRO A CA 1
ATOM 3405 C C . PRO A 1 431 ? -15.196 -6.869 -10.307 1.00 97.81 431 PRO A C 1
ATOM 3407 O O . PRO A 1 431 ? -16.001 -7.175 -9.439 1.00 97.81 431 PRO A O 1
ATOM 3410 N N . LYS A 1 432 ? -13.923 -6.581 -10.001 1.00 98.31 432 LYS A N 1
ATOM 3411 C CA . LYS A 1 432 ? -13.405 -6.617 -8.620 1.00 98.31 432 LYS A CA 1
ATOM 3412 C C . LYS A 1 432 ? -13.780 -5.377 -7.823 1.00 98.31 432 LYS A C 1
ATOM 3414 O O . LYS A 1 432 ? -13.873 -5.452 -6.602 1.00 98.31 432 LYS A O 1
ATOM 3419 N N . LEU A 1 433 ? -13.942 -4.258 -8.520 1.00 97.50 433 LEU A N 1
ATOM 3420 C CA . LEU A 1 433 ? -14.234 -2.951 -7.946 1.00 97.50 433 LEU A CA 1
ATOM 3421 C C . LEU A 1 433 ? -15.634 -2.440 -8.320 1.00 97.50 433 LEU A C 1
ATOM 3423 O O . LEU A 1 433 ? -15.955 -1.309 -7.994 1.00 97.50 433 LEU A O 1
ATOM 3427 N N . ASN A 1 434 ? -16.467 -3.240 -8.993 1.00 97.00 434 ASN A N 1
ATOM 3428 C CA . ASN A 1 434 ? -17.797 -2.821 -9.457 1.00 97.00 434 ASN A CA 1
ATOM 3429 C C . ASN A 1 434 ? -17.752 -1.533 -10.312 1.00 97.00 434 ASN A C 1
ATOM 3431 O O . ASN A 1 434 ? -18.574 -0.629 -10.154 1.00 97.00 434 ASN A O 1
ATOM 3435 N N . LEU A 1 435 ? -16.764 -1.432 -11.210 1.00 96.50 435 LEU A N 1
ATOM 3436 C CA . LEU A 1 435 ? -16.583 -0.245 -12.054 1.00 96.50 435 LEU A CA 1
ATOM 3437 C C . LEU A 1 435 ? -17.675 -0.162 -13.125 1.00 96.50 435 LEU A C 1
ATOM 3439 O O . LEU A 1 435 ? -18.022 -1.164 -13.752 1.00 96.50 435 LEU A O 1
ATOM 3443 N N . VAL A 1 436 ? -18.155 1.053 -13.383 1.00 95.69 436 VAL A N 1
ATOM 3444 C CA . VAL A 1 436 ? -19.092 1.357 -14.473 1.00 95.69 436 VAL A CA 1
ATOM 3445 C C . VAL A 1 436 ? -18.331 2.132 -15.542 1.00 95.69 436 VAL A C 1
ATOM 3447 O O . VAL A 1 436 ? -17.638 3.088 -15.222 1.00 95.69 436 VAL A O 1
ATOM 3450 N N . ARG A 1 437 ? -18.407 1.726 -16.809 1.00 92.25 437 ARG A N 1
ATOM 3451 C CA . ARG A 1 437 ? -17.779 2.495 -17.892 1.00 92.25 437 ARG A CA 1
ATOM 3452 C C . ARG A 1 437 ? -18.725 3.596 -18.349 1.00 92.25 437 ARG A C 1
ATOM 3454 O O . ARG A 1 437 ? -19.890 3.312 -18.613 1.00 92.25 437 ARG A O 1
ATOM 3461 N N . GLU A 1 438 ? -18.217 4.817 -18.423 1.00 90.50 438 GLU A N 1
ATOM 3462 C CA . GLU A 1 438 ? -18.855 5.904 -19.163 1.00 90.50 438 GLU A CA 1
ATOM 3463 C C . GLU A 1 438 ? -18.419 5.801 -20.630 1.00 90.50 438 GLU A C 1
ATOM 3465 O O . GLU A 1 438 ? -17.254 5.493 -20.900 1.00 90.50 438 GLU A O 1
ATOM 3470 N N . GLU A 1 439 ? -19.373 5.970 -21.549 1.00 75.06 439 GLU A N 1
ATOM 3471 C CA . GLU A 1 439 ? -19.125 5.986 -23.000 1.00 75.06 439 GLU A CA 1
ATOM 3472 C C . GLU A 1 439 ? -18.500 7.300 -23.473 1.00 75.06 439 GLU A C 1
ATOM 3474 O O . GLU A 1 439 ? -18.875 8.368 -22.931 1.00 75.06 439 GLU A O 1
#

Foldseek 3Di:
DFDKWWWKAKAADDPVVLVVVVLVLCVVVVCCVFQQKWWWADDPPRIIMIIGIGGDNDQLDDPPVVVVSVVPPVRRHHIDSDIHDPVRVVVVHPDDTDMDGSNPDPPPPPPVPPFPPCCLQAPLDDDDDPCLQLQQVLQQVLLQVLLVVQKDFVVVSQVSCVVSVHDRCPSVVLVLVLLQAWDADLVNTMIGWHAWEWEAQCWAPQHRKIWTHTRDHPLLLVLLVVVFPWDFAAAPSSHHHTITITPPDDRVRSCVSCVVVVGHYYYDYLQLLVLLLPDAFLVVVQVPFDFDPDDDQVQWQKFFDPLPDTHTDDCPPLDWGWMFTFGDDDDDDQDPVSPHGPDTWTRDSVVRTTGDDDPLSRQLSRCVSSVNAFEWEADQVFRKIKGASSNDHGSSLSSSQCNSPSYAFDDDDRITIGTTHHPVSCVSCCRRSVYDYDD

pLDDT: mean 86.47, std 17.01, range [25.2, 98.38]

Mean predicted aligned error: 12.29 Å